Protein AF-0000000079570059 (afdb_homodimer)

pLDDT: mean 93.63, std 7.77, range [43.03, 98.94]

Secondary structure (DSSP, 8-state):
--PPPPPPSEEEEE-STTEEEEPGGGB-SS-TTBB-SHHHHHHHHHHHHHT-S-TT-EEEEEEEEE-S--BSSEEEEEEEEEE--SSEEEEEEEEEETTEEEEEEEEEEEPPPSS--SS-----PPPPPPPP-----STT--TT-HHHHTEEEEEEE--SSS-S-EEEEEEE-SEEETTSPPPHHHHHHHHHTTHHHHT--S-BTTEEEE-SEEEEEESS---SS-EEEEEEEEE-TTS-EEEEEEEEETTEEEEEEEEEEEEEE-/--PPPPPPSEEEEE-STTEEEEPGGGB-SS-TTBB-SHHHHHHHHHHHHHT-S-TT-EEEEEEEEE-S--BSSEEEEEEEEEE--SSEEEEEEEEEETTEEEEEEEEEEEPPPSS--SS------PPPPPPP-----STT--TT-HHHHTEEEEEEE--SSS-S-EEEEEEE-SEEETTSPPPHHHHHHHHHTTHHHHT--S-BTTEEEE-SEEEEEESS---SS-EEEEEEEEE-TTS-EEEEEEEEETTEEEEEEEEEEEEEE-

Nearest PDB structures (foldseek):
  3cjy-assembly1_A-2  TM=7.478E-01  e=2.093E-13  Novosphingobium aromaticivorans DSM 12444
  3bbj-assembly1_B  TM=6.859E-01  e=1.979E-13  Thermobifida fusca YX
  3bbj-assembly1_A  TM=7.324E-01  e=1.961E-12  Thermobifida fusca YX
  1c8u-assembly1_B  TM=6.641E-01  e=2.213E-13  Escherichia coli
  3u0a-assembly1_B  TM=6.798E-01  e=2.719E-11  Mycobacterium marinum M

Organism: NCBI:txid1891644

Solvent-accessible surface area (backbone atoms only — not comparable to full-atom values): 26934 Å² total; per-residue (Å²): 122,85,78,67,74,80,81,59,68,22,33,23,38,75,68,54,92,49,25,30,36,48,35,66,35,27,19,20,90,86,39,82,63,18,35,33,68,14,52,59,49,23,51,48,52,50,53,43,57,68,69,43,87,64,79,74,45,37,76,20,33,40,38,36,38,50,72,50,82,36,66,62,39,63,34,37,49,47,70,45,76,76,39,82,50,91,55,45,27,32,31,34,35,37,38,22,47,92,86,37,78,25,33,39,36,40,32,37,28,31,32,52,23,94,72,40,62,92,55,33,60,65,87,44,87,64,77,72,83,53,69,94,55,81,86,73,64,46,83,87,51,65,88,64,30,23,33,65,71,36,34,48,57,24,59,65,37,62,39,57,68,44,67,29,57,20,29,32,35,38,24,67,74,45,25,58,41,56,97,41,82,70,46,31,60,41,53,46,39,34,53,54,63,46,35,51,64,38,4,29,45,60,60,78,80,53,44,39,75,46,54,51,37,43,35,41,37,25,25,45,84,43,52,78,73,46,33,31,40,45,16,37,41,35,26,38,83,66,12,22,17,29,24,41,25,42,31,25,27,94,90,21,64,20,31,38,37,44,26,29,29,43,34,40,72,101,122,84,79,67,74,80,82,60,68,23,34,23,38,77,68,56,93,49,25,30,36,48,36,67,34,28,20,21,88,86,40,82,62,18,35,35,69,14,53,59,49,23,50,48,52,50,54,41,56,69,68,44,88,63,78,74,44,36,75,20,34,38,40,36,38,51,73,50,83,37,66,61,39,63,32,37,50,49,71,44,74,77,38,82,51,91,55,44,26,34,32,34,33,37,38,22,47,94,85,37,79,26,34,38,36,42,32,37,27,31,31,52,23,92,72,41,62,91,55,34,61,65,88,44,88,64,78,73,83,54,67,93,54,82,86,71,65,46,84,89,52,64,89,65,30,22,32,63,70,36,34,47,58,24,60,68,38,62,38,58,70,44,67,30,56,18,28,33,36,37,26,66,74,44,23,58,40,55,97,42,81,71,45,30,60,41,53,46,40,33,53,54,62,44,36,52,64,39,4,29,46,61,60,76,80,54,46,39,76,46,54,53,36,44,36,40,36,25,25,44,84,43,54,78,72,48,33,30,38,45,15,37,39,36,27,36,83,66,12,22,17,29,25,41,26,42,31,25,29,95,91,21,63,20,28,37,36,44,26,29,29,42,35,40,72,101

InterPro domains:
  IPR029069 HotDog domain superfamily [SSF54637] (34-111)
  IPR042171 Acyl-CoA thioesterase, double hotdog domain [G3DSA:2.40.160.210] (2-254)
  IPR049449 Acyl-CoA thioesterase-like, N-terminal HotDog domain [PF13622] (27-109)
  IPR049450 Acyl-CoA thioesterase-like, C-terminal domain [PF20789] (137-263)

Foldseek 3Di:
DPDADDADQAQWEDDDDQKTQGDQLQADQVDSQFGQPQLVQLVQVVVQQVPAPANQWAWFKKKKFFQDTHGNGMKGKDKDFPAHDDAKTKMKMFIDDPRHTGMIMITMTGHDDPDDDPDDDDFDDDDDFDDADDQDAEVVTDPNRNNSVQKGKDWPAAFLHDAAWTKIKIFGPHHSYPPDDDFQSSRCSSCQSCQCRRHHHDDDQFKDWDFRMKMKGWPARADDGIKMWGKGKDADPVGKIKMKIFIHDPVGTTTMMMTTTRMDTD/DPDADDADQAQWEDDDDQKTQGDQLQADQVDRQFGQPQLVQLVQVVVQQVPAPANQWAWFKKKKFFQDTHGNGMKGKDKDFPAHDDAKTKMKMFIDDPRHTGMIMITMTGHDDPDDDPDDDDFDDDDDFDDQDPQDAEVVTDPNRNNSVQKGKDWPAAFLHDAAWTKIKIFGPHHSYPPDDDFLSSGCSSCQSCQCRRHHHDDDQFKDWDFRMKMKGWPARADDGIKMWGKGKDADPVGWIKMKIFIHDPVGTTTMMMTTTRMDTD

Structure (mmCIF, N/CA/C/O backbone):
data_AF-0000000079570059-model_v1
#
loop_
_entity.id
_entity.type
_entity.pdbx_description
1 polymer 'Thioesterase family protein'
#
loop_
_atom_site.group_PDB
_atom_site.id
_atom_site.type_symbol
_atom_site.label_atom_id
_atom_site.label_alt_id
_atom_site.label_comp_id
_atom_site.label_asym_id
_atom_site.label_entity_id
_atom_site.label_seq_id
_atom_site.pdbx_PDB_ins_code
_atom_site.Cartn_x
_atom_site.Cartn_y
_atom_site.Cartn_z
_atom_site.occupancy
_atom_site.B_iso_or_equiv
_atom_site.auth_seq_id
_atom_site.auth_comp_id
_atom_site.auth_asym_id
_atom_site.auth_atom_id
_atom_site.pdbx_PDB_model_num
ATOM 1 N N . MET A 1 1 ? 6.742 36.688 22.422 1 43.03 1 MET A N 1
ATOM 2 C CA . MET A 1 1 ? 6.152 35.406 22.047 1 43.03 1 MET A CA 1
ATOM 3 C C . MET A 1 1 ? 5.523 35.5 20.656 1 43.03 1 MET A C 1
ATOM 5 O O . MET A 1 1 ? 4.684 36.344 20.406 1 43.03 1 MET A O 1
ATOM 9 N N . ALA A 1 2 ? 6.336 35.219 19.672 1 56.38 2 ALA A N 1
ATOM 10 C CA . ALA A 1 2 ? 5.832 35.531 18.328 1 56.38 2 ALA A CA 1
ATOM 11 C C . ALA A 1 2 ? 4.387 35.062 18.172 1 56.38 2 ALA A C 1
ATOM 13 O O . ALA A 1 2 ? 4.012 34 18.656 1 56.38 2 ALA A O 1
ATOM 14 N N . SER A 1 3 ? 3.529 35.906 17.953 1 78 3 SER A N 1
ATOM 15 C CA . SER A 1 3 ? 2.102 35.656 17.797 1 78 3 SER A CA 1
ATOM 16 C C . SER A 1 3 ? 1.843 34.562 16.781 1 78 3 SER A C 1
ATOM 18 O O . SER A 1 3 ? 2.473 34.531 15.719 1 78 3 SER A O 1
ATOM 20 N N . LEU A 1 4 ? 1.182 33.375 17.188 1 83.81 4 LEU A N 1
ATOM 21 C CA . LEU A 1 4 ? 0.814 32.25 16.328 1 83.81 4 LEU A CA 1
ATOM 22 C C . LEU A 1 4 ? -0.168 32.719 15.25 1 83.81 4 LEU A C 1
ATOM 24 O O . LEU A 1 4 ? -1.061 33.531 15.516 1 83.81 4 LEU A O 1
ATOM 28 N N . THR A 1 5 ? 0.084 32.406 13.984 1 85.31 5 THR A N 1
ATOM 29 C CA . THR A 1 5 ? -0.871 32.625 12.906 1 85.31 5 THR A CA 1
ATOM 30 C C . THR A 1 5 ? -2.217 31.969 13.234 1 85.31 5 THR A C 1
ATOM 32 O O . THR A 1 5 ? -2.273 30.812 13.648 1 85.31 5 THR A O 1
ATOM 35 N N . PRO A 1 6 ? -3.25 32.75 13.148 1 89.75 6 PRO A N 1
ATOM 36 C CA . PRO A 1 6 ? -4.559 32.125 13.391 1 89.75 6 PRO A CA 1
ATOM 37 C C . PRO A 1 6 ? -4.836 30.938 12.461 1 89.75 6 PRO A C 1
ATOM 39 O O . PRO A 1 6 ? -4.465 30.969 11.289 1 89.75 6 PRO A O 1
ATOM 42 N N . LEU A 1 7 ? -5.387 29.906 13.016 1 90.38 7 LEU A N 1
ATOM 43 C CA . LEU A 1 7 ? -5.723 28.719 12.234 1 90.38 7 LEU A CA 1
ATOM 44 C C . LEU A 1 7 ? -6.867 29.016 11.266 1 90.38 7 LEU A C 1
ATOM 46 O O . LEU A 1 7 ? -7.895 29.578 11.672 1 90.38 7 LEU A O 1
ATOM 50 N N . GLU A 1 8 ? -6.715 28.688 10.039 1 92.69 8 GLU A N 1
ATOM 51 C CA . GLU A 1 8 ? -7.766 28.844 9.031 1 92.69 8 GLU A CA 1
ATOM 52 C C . GLU A 1 8 ? -8.891 27.828 9.25 1 92.69 8 GLU A C 1
ATOM 54 O O . GLU A 1 8 ? -8.75 26.906 10.047 1 92.69 8 GLU A O 1
ATOM 59 N N . ASP A 1 9 ? -9.945 28.062 8.484 1 95.38 9 ASP A N 1
ATOM 60 C CA . ASP A 1 9 ? -11.117 27.203 8.664 1 95.38 9 ASP A CA 1
ATOM 61 C C . ASP A 1 9 ? -11 25.938 7.828 1 95.38 9 ASP A C 1
ATOM 63 O O . ASP A 1 9 ? -11.766 24.984 8.023 1 95.38 9 ASP A O 1
ATOM 67 N N . ALA A 1 10 ? -10.047 25.969 6.859 1 98.75 10 ALA A N 1
ATOM 68 C CA . ALA A 1 10 ? -9.883 24.812 5.984 1 98.75 10 ALA A CA 1
ATOM 69 C C . ALA A 1 10 ? -8.453 24.703 5.477 1 98.75 10 ALA A C 1
ATOM 71 O O . ALA A 1 10 ? -7.73 25.703 5.422 1 98.75 10 ALA A O 1
ATOM 72 N N . PHE A 1 11 ? -8.094 23.516 5.113 1 98.88 11 PHE A N 1
ATOM 73 C CA . PHE A 1 11 ? -6.793 23.297 4.484 1 98.88 11 PHE A CA 1
ATOM 74 C C . PHE A 1 11 ? -6.754 23.922 3.094 1 98.88 11 PHE A C 1
ATOM 76 O O . PHE A 1 11 ? -5.707 24.406 2.658 1 98.88 11 PHE A O 1
ATOM 83 N N . TYR A 1 12 ? -7.922 23.922 2.385 1 98.94 12 TYR A N 1
ATOM 84 C CA . TYR A 1 12 ? -7.977 24.422 1.012 1 98.94 12 TYR A CA 1
ATOM 85 C C . TYR A 1 12 ? -9.18 25.328 0.806 1 98.94 12 TYR A C 1
ATOM 87 O O . TYR A 1 12 ? -10.266 25.047 1.314 1 98.94 12 TYR A O 1
ATOM 95 N N . LEU A 1 13 ? -8.969 26.359 0.035 1 98.81 13 LEU A N 1
ATOM 96 C CA . LEU A 1 13 ? -10.031 27.25 -0.423 1 98.81 13 LEU A CA 1
ATOM 97 C C . LEU A 1 13 ? -10.328 27.031 -1.903 1 98.81 13 LEU A C 1
ATOM 99 O O . LEU A 1 13 ? -9.438 27.188 -2.746 1 98.81 13 LEU A O 1
ATOM 103 N N . PRO A 1 14 ? -11.594 26.656 -2.191 1 98.12 14 PRO A N 1
ATOM 104 C CA . PRO A 1 14 ? -11.922 26.5 -3.611 1 98.12 14 PRO A CA 1
ATOM 105 C C . PRO A 1 14 ? -11.742 27.781 -4.402 1 98.12 14 PRO A C 1
ATOM 107 O O . PRO A 1 14 ? -12.141 28.859 -3.939 1 98.12 14 PRO A O 1
ATOM 110 N N . ALA A 1 15 ? -11.102 27.688 -5.602 1 98.12 15 ALA A N 1
ATOM 111 C CA . ALA A 1 15 ? -10.828 28.844 -6.441 1 98.12 15 ALA A CA 1
ATOM 112 C C . ALA A 1 15 ? -11.266 28.594 -7.883 1 98.12 15 ALA A C 1
ATOM 114 O O . ALA A 1 15 ? -10.703 29.172 -8.82 1 98.12 15 ALA A O 1
ATOM 115 N N . GLY A 1 16 ? -12.148 27.688 -8.102 1 94.88 16 GLY A N 1
ATOM 116 C CA . GLY A 1 16 ? -12.609 27.25 -9.414 1 94.88 16 GLY A CA 1
ATOM 117 C C . GLY A 1 16 ? -12.672 25.734 -9.539 1 94.88 16 GLY A C 1
ATOM 118 O O . GLY A 1 16 ? -12.359 25.016 -8.594 1 94.88 16 GLY A O 1
ATOM 119 N N . ASP A 1 17 ? -13.078 25.344 -10.703 1 93.94 17 ASP A N 1
ATOM 120 C CA . ASP A 1 17 ? -13.211 23.906 -10.922 1 93.94 17 ASP A CA 1
ATOM 121 C C . ASP A 1 17 ? -11.852 23.219 -10.891 1 93.94 17 ASP A C 1
ATOM 123 O O . ASP A 1 17 ? -11.008 23.469 -11.766 1 93.94 17 ASP A O 1
ATOM 127 N N . GLY A 1 18 ? -11.664 22.469 -9.883 1 97.5 18 GLY A N 1
ATOM 128 C CA . GLY A 1 18 ? -10.43 21.719 -9.75 1 97.5 18 GLY A CA 1
ATOM 129 C C . GLY A 1 18 ? -9.258 22.562 -9.297 1 97.5 18 GLY A C 1
ATOM 130 O O . GLY A 1 18 ? -8.102 22.125 -9.375 1 97.5 18 GLY A O 1
ATOM 131 N N . VAL A 1 19 ? -9.539 23.844 -8.93 1 98.75 19 VAL A N 1
ATOM 132 C CA . VAL A 1 19 ? -8.492 24.75 -8.477 1 98.75 19 VAL A CA 1
ATOM 133 C C . VAL A 1 19 ? -8.703 25.094 -7.008 1 98.75 19 VAL A C 1
ATOM 135 O O . VAL A 1 19 ? -9.82 25.391 -6.59 1 98.75 19 VAL A O 1
ATOM 138 N N . PHE A 1 20 ? -7.602 25.062 -6.207 1 98.88 20 PHE A N 1
ATOM 139 C CA . PHE A 1 20 ? -7.676 25.266 -4.766 1 98.88 20 PHE A CA 1
ATOM 140 C C . PHE A 1 20 ? -6.496 26.094 -4.281 1 98.88 20 PHE A C 1
ATOM 142 O O . PHE A 1 20 ? -5.363 25.906 -4.734 1 98.88 20 PHE A O 1
ATOM 149 N N . ASP A 1 21 ? -6.715 27.016 -3.389 1 98.81 21 ASP A N 1
ATOM 150 C CA . ASP A 1 21 ? -5.637 27.703 -2.674 1 98.81 21 ASP A CA 1
ATOM 151 C C . ASP A 1 21 ? -5.305 26.984 -1.369 1 98.81 21 ASP A C 1
ATOM 153 O O . ASP A 1 21 ? -6.164 26.844 -0.496 1 98.81 21 ASP A O 1
ATOM 157 N N . ALA A 1 22 ? -4.098 26.5 -1.303 1 98.69 22 ALA A N 1
ATOM 158 C CA . ALA A 1 22 ? -3.66 25.906 -0.04 1 98.69 22 ALA A CA 1
ATOM 159 C C . ALA A 1 22 ? -3.514 26.969 1.042 1 98.69 22 ALA A C 1
ATOM 161 O O . ALA A 1 22 ? -3.012 28.062 0.78 1 98.69 22 ALA A O 1
ATOM 162 N N . THR A 1 23 ? -3.951 26.688 2.246 1 98.5 23 THR A N 1
ATOM 163 C CA . THR A 1 23 ? -3.801 27.641 3.348 1 98.5 23 THR A CA 1
ATOM 164 C C . THR A 1 23 ? -2.574 27.297 4.188 1 98.5 23 THR A C 1
ATOM 166 O O . THR A 1 23 ? -1.974 26.234 4.02 1 98.5 23 THR A O 1
ATOM 169 N N . HIS A 1 24 ? -2.236 28.141 5.113 1 97.5 24 HIS A N 1
ATOM 170 C CA . HIS A 1 24 ? -1.118 27.938 6.027 1 97.5 24 HIS A CA 1
ATOM 171 C C . HIS A 1 24 ? -1.281 26.641 6.809 1 97.5 24 HIS A C 1
ATOM 173 O O . HIS A 1 24 ? -0.291 26.016 7.191 1 97.5 24 HIS A O 1
ATOM 179 N N . ALA A 1 25 ? -2.5 26.188 6.969 1 98.12 25 ALA A N 1
ATOM 180 C CA . ALA A 1 25 ? -2.797 24.984 7.742 1 98.12 25 ALA A CA 1
ATOM 181 C C . ALA A 1 25 ? -2.176 23.75 7.098 1 98.12 25 ALA A C 1
ATOM 183 O O . ALA A 1 25 ? -2.039 22.703 7.742 1 98.12 25 ALA A O 1
ATOM 184 N N . THR A 1 26 ? -1.761 23.828 5.812 1 98.5 26 THR A N 1
ATOM 185 C CA . THR A 1 26 ? -1.201 22.672 5.121 1 98.5 26 THR A CA 1
ATOM 186 C C . THR A 1 26 ? 0.311 22.609 5.316 1 98.5 26 THR A C 1
ATOM 188 O O . THR A 1 26 ? 0.958 21.656 4.871 1 98.5 26 THR A O 1
ATOM 191 N N . GLN A 1 27 ? 0.903 23.484 5.973 1 97.25 27 GLN A N 1
ATOM 192 C CA . GLN A 1 27 ? 2.344 23.719 6 1 97.25 27 GLN A CA 1
ATOM 193 C C . GLN A 1 27 ? 3.084 22.516 6.59 1 97.25 27 GLN A C 1
ATOM 195 O O . GLN A 1 27 ? 2.67 21.969 7.613 1 97.25 27 GLN A O 1
ATOM 200 N N . SER A 1 28 ? 4.172 22.125 5.945 1 93.62 28 SER A N 1
ATOM 201 C CA . SER A 1 28 ? 5.082 21.078 6.383 1 93.62 28 SER A CA 1
ATOM 202 C C . SER A 1 28 ? 5.984 21.562 7.516 1 93.62 28 SER A C 1
ATOM 204 O O . SER A 1 28 ? 6.34 22.734 7.57 1 93.62 28 SER A O 1
ATOM 206 N N . PRO A 1 29 ? 6.375 20.641 8.352 1 86.31 29 PRO A N 1
ATOM 207 C CA . PRO A 1 29 ? 7.312 21.031 9.414 1 86.31 29 PRO A CA 1
ATOM 208 C C . PRO A 1 29 ? 8.734 21.25 8.898 1 86.31 29 PRO A C 1
ATOM 210 O O . PRO A 1 29 ? 9.555 21.875 9.578 1 86.31 29 PRO A O 1
ATOM 213 N N . TRP A 1 30 ? 9.039 20.766 7.754 1 82.88 30 TRP A N 1
ATOM 214 C CA . TRP A 1 30 ? 10.43 20.719 7.312 1 82.88 30 TRP A CA 1
ATOM 215 C C . TRP A 1 30 ? 10.75 21.891 6.387 1 82.88 30 TRP A C 1
ATOM 217 O O . TRP A 1 30 ? 11.914 22.25 6.219 1 82.88 30 TRP A O 1
ATOM 227 N N . ASP A 1 31 ? 9.797 22.359 5.715 1 88.81 31 ASP A N 1
ATOM 228 C CA . ASP A 1 31 ? 9.898 23.469 4.781 1 88.81 31 ASP A CA 1
ATOM 229 C C . ASP A 1 31 ? 8.664 24.359 4.84 1 88.81 31 ASP A C 1
ATOM 231 O O . ASP A 1 31 ? 7.582 23.953 4.398 1 88.81 31 ASP A O 1
ATOM 235 N N . PRO A 1 32 ? 8.852 25.562 5.332 1 91.5 32 PRO A N 1
ATOM 236 C CA . PRO A 1 32 ? 7.695 26.453 5.492 1 91.5 32 PRO A CA 1
ATOM 237 C C . PRO A 1 32 ? 7.023 26.781 4.16 1 91.5 32 PRO A C 1
ATOM 239 O O . PRO A 1 32 ? 5.883 27.25 4.145 1 91.5 32 PRO A O 1
ATOM 242 N N . ALA A 1 33 ? 7.68 26.594 3.109 1 96.38 33 ALA A N 1
ATOM 243 C CA . ALA A 1 33 ? 7.125 26.922 1.797 1 96.38 33 ALA A CA 1
ATOM 244 C C . ALA A 1 33 ? 6.426 25.703 1.189 1 96.38 33 ALA A C 1
ATOM 246 O O . ALA A 1 33 ? 5.871 25.781 0.091 1 96.38 33 ALA A O 1
ATOM 247 N N . ALA A 1 34 ? 6.387 24.609 1.943 1 97.69 34 ALA A N 1
ATOM 248 C CA . ALA A 1 34 ? 5.836 23.375 1.401 1 97.69 34 ALA A CA 1
ATOM 249 C C . ALA A 1 34 ? 4.66 22.875 2.238 1 97.69 34 ALA A C 1
ATOM 251 O O . ALA A 1 34 ? 4.516 23.266 3.402 1 97.69 34 ALA A O 1
ATOM 252 N N . GLN A 1 35 ? 3.83 22.109 1.592 1 98.5 35 GLN A N 1
ATOM 253 C CA . GLN A 1 35 ? 2.719 21.469 2.277 1 98.5 35 GLN A CA 1
ATOM 254 C C . GLN A 1 35 ? 3.152 20.141 2.889 1 98.5 35 GLN A C 1
ATOM 256 O O . GLN A 1 35 ? 4.023 19.453 2.348 1 98.5 35 GLN A O 1
ATOM 261 N N . HIS A 1 36 ? 2.576 19.781 4.07 1 97.88 36 HIS A N 1
ATOM 262 C CA . HIS A 1 36 ? 2.586 18.406 4.562 1 97.88 36 HIS A CA 1
ATOM 263 C C . HIS A 1 36 ? 1.836 17.484 3.611 1 97.88 36 HIS A C 1
ATOM 265 O O . HIS A 1 36 ? 0.835 17.875 3.01 1 97.88 36 HIS A O 1
ATOM 271 N N . GLY A 1 37 ? 2.209 16.25 3.465 1 98.38 37 GLY A N 1
ATOM 272 C CA . GLY A 1 37 ? 1.657 15.328 2.488 1 98.38 37 GLY A CA 1
ATOM 273 C C . GLY A 1 37 ? 0.228 14.922 2.791 1 98.38 37 GLY A C 1
ATOM 274 O O . GLY A 1 37 ? -0.493 14.453 1.904 1 98.38 37 GLY A O 1
ATOM 275 N N . GLY A 1 38 ? -0.248 15.062 4.02 1 98.75 38 GLY A N 1
ATOM 276 C CA . GLY A 1 38 ? -1.574 14.648 4.445 1 98.75 38 GLY A CA 1
ATOM 277 C C . GLY A 1 38 ? -2.691 15.367 3.711 1 98.75 38 GLY A C 1
ATOM 278 O O . GLY A 1 38 ? -3.482 14.734 3.006 1 98.75 38 GLY A O 1
ATOM 279 N N . PRO A 1 39 ? -2.699 16.688 3.795 1 98.88 39 PRO A N 1
ATOM 280 C CA . PRO A 1 39 ? -3.801 17.438 3.186 1 98.88 39 PRO A CA 1
ATOM 281 C C . PRO A 1 39 ? -3.891 17.234 1.676 1 98.88 39 PRO A C 1
ATOM 283 O O . PRO A 1 39 ? -4.969 16.938 1.153 1 98.88 39 PRO A O 1
ATOM 286 N N . PRO A 1 40 ? -2.787 17.328 0.937 1 98.94 40 PRO A N 1
ATOM 287 C CA . PRO A 1 40 ? -2.941 17.078 -0.5 1 98.94 40 PRO A CA 1
ATOM 288 C C . PRO A 1 40 ? -3.402 15.664 -0.814 1 98.94 40 PRO A C 1
ATOM 290 O O . PRO A 1 40 ? -4.121 15.445 -1.794 1 98.94 40 PRO A O 1
ATOM 293 N N . SER A 1 41 ? -2.967 14.648 -0.068 1 98.94 41 SER A N 1
ATOM 294 C CA . SER A 1 41 ? -3.461 13.289 -0.255 1 98.94 41 SER A CA 1
ATOM 295 C C . SER A 1 41 ? -4.977 13.227 -0.095 1 98.94 41 SER A C 1
ATOM 297 O O . SER A 1 41 ? -5.668 12.625 -0.921 1 98.94 41 SER A O 1
ATOM 299 N N . ALA A 1 42 ? -5.43 13.852 0.945 1 98.94 42 ALA A N 1
ATOM 300 C CA . ALA A 1 42 ? -6.867 13.852 1.217 1 98.94 42 ALA A CA 1
ATOM 301 C C . ALA A 1 42 ? -7.625 14.633 0.147 1 98.94 42 ALA A C 1
ATOM 303 O O . ALA A 1 42 ? -8.727 14.25 -0.246 1 98.94 42 ALA A O 1
ATOM 304 N N . LEU A 1 43 ? -7.039 15.758 -0.284 1 98.94 43 LEU A N 1
ATOM 305 C CA . LEU A 1 43 ? -7.656 16.547 -1.345 1 98.94 43 LEU A CA 1
ATOM 306 C C . LEU A 1 43 ? -7.844 15.703 -2.605 1 98.94 43 LEU A C 1
ATOM 308 O O . LEU A 1 43 ? -8.93 15.695 -3.193 1 98.94 43 LEU A O 1
ATOM 312 N N . LEU A 1 44 ? -6.805 15 -2.982 1 98.94 44 LEU A N 1
ATOM 313 C CA . LEU A 1 44 ? -6.875 14.18 -4.184 1 98.94 44 LEU A CA 1
ATOM 314 C C . LEU A 1 44 ? -7.883 13.047 -4.012 1 98.94 44 LEU A C 1
ATOM 316 O O . LEU A 1 44 ? -8.648 12.75 -4.93 1 98.94 44 LEU A O 1
ATOM 320 N N . ALA A 1 45 ? -7.895 12.414 -2.871 1 98.81 45 ALA A N 1
ATOM 321 C CA . ALA A 1 45 ? -8.867 11.359 -2.613 1 98.81 45 ALA A CA 1
ATOM 322 C C . ALA A 1 45 ? -10.297 11.875 -2.75 1 98.81 45 ALA A C 1
ATOM 324 O O . ALA A 1 45 ? -11.141 11.227 -3.357 1 98.81 45 ALA A O 1
ATOM 325 N N . ARG A 1 46 ? -10.523 13.039 -2.166 1 98.25 46 ARG A N 1
ATOM 326 C CA . ARG A 1 46 ? -11.844 13.656 -2.234 1 98.25 46 ARG A CA 1
ATOM 327 C C . ARG A 1 46 ? -12.234 13.961 -3.678 1 98.25 46 ARG A C 1
ATOM 329 O O . ARG A 1 46 ? -13.344 13.633 -4.109 1 98.25 46 ARG A O 1
ATOM 336 N N . CYS A 1 47 ? -11.352 14.57 -4.41 1 98.56 47 CYS A N 1
ATOM 337 C CA . CYS A 1 47 ? -11.625 14.922 -5.797 1 98.56 47 CYS A CA 1
ATOM 338 C C . CYS A 1 47 ? -11.891 13.68 -6.633 1 98.56 47 CYS A C 1
ATOM 340 O O . CYS A 1 47 ? -12.773 13.672 -7.488 1 98.56 47 CYS A O 1
ATOM 342 N N . MET A 1 48 ? -11.141 12.633 -6.406 1 98.56 48 MET A N 1
ATOM 343 C CA . MET A 1 48 ? -11.344 11.391 -7.148 1 98.56 48 MET A CA 1
ATOM 344 C C . MET A 1 48 ? -12.703 10.773 -6.816 1 98.56 48 MET A C 1
ATOM 346 O O . MET A 1 48 ? -13.406 10.312 -7.711 1 98.56 48 MET A O 1
ATOM 350 N N . GLY A 1 49 ? -13.055 10.75 -5.551 1 97.38 49 GLY A N 1
ATOM 351 C CA . GLY A 1 49 ? -14.367 10.258 -5.18 1 97.38 49 GLY A CA 1
ATOM 352 C C . GLY A 1 49 ? -15.5 11.039 -5.816 1 97.38 49 GLY A C 1
ATOM 353 O O . GLY A 1 49 ? -16.484 10.461 -6.277 1 97.38 49 GLY A O 1
ATOM 354 N N . ASP A 1 50 ? -15.359 12.344 -5.824 1 96.56 50 ASP A N 1
ATOM 355 C CA . ASP A 1 50 ? -16.375 13.234 -6.379 1 96.56 50 ASP A CA 1
ATOM 356 C C . ASP A 1 50 ? -16.594 12.969 -7.871 1 96.56 50 ASP A C 1
ATOM 358 O O . ASP A 1 50 ? -17.656 13.25 -8.414 1 96.56 50 ASP A O 1
ATOM 362 N N . ALA A 1 51 ? -15.594 12.5 -8.516 1 96.88 51 ALA A N 1
ATOM 363 C CA . ALA A 1 51 ? -15.633 12.336 -9.969 1 96.88 51 ALA A CA 1
ATOM 364 C C . ALA A 1 51 ? -16.359 11.055 -10.352 1 96.88 51 ALA A C 1
ATOM 366 O O . ALA A 1 51 ? -16.672 10.844 -11.523 1 96.88 51 ALA A O 1
ATOM 367 N N . LEU A 1 52 ? -16.609 10.18 -9.398 1 95.75 52 LEU A N 1
ATOM 368 C CA . LEU A 1 52 ? -17.219 8.898 -9.703 1 95.75 52 LEU A CA 1
ATOM 369 C C . LEU A 1 52 ? -18.703 9.07 -10.016 1 95.75 52 LEU A C 1
ATOM 371 O O . LEU A 1 52 ? -19.406 9.82 -9.336 1 95.75 52 LEU A O 1
ATOM 375 N N . PRO A 1 53 ? -19.203 8.375 -10.969 1 86.75 53 PRO A N 1
ATOM 376 C CA . PRO A 1 53 ? -20.641 8.383 -11.219 1 86.75 53 PRO A CA 1
ATOM 377 C C . PRO A 1 53 ? -21.438 7.715 -10.102 1 86.75 53 PRO A C 1
ATOM 379 O O . PRO A 1 53 ? -22.516 8.188 -9.75 1 86.75 53 PRO A O 1
ATOM 382 N N . GLU A 1 54 ? -20.984 6.578 -9.664 1 82.81 54 GLU A N 1
ATOM 383 C CA . GLU A 1 54 ? -21.609 5.848 -8.578 1 82.81 54 GLU A CA 1
ATOM 384 C C . GLU A 1 54 ? -21.125 6.344 -7.219 1 82.81 54 GLU A C 1
ATOM 386 O O . GLU A 1 54 ? -20.016 6.027 -6.801 1 82.81 54 GLU A O 1
ATOM 391 N N . GLN A 1 55 ? -21.969 6.883 -6.445 1 79.62 55 GLN A N 1
ATOM 392 C CA . GLN A 1 55 ? -21.547 7.508 -5.195 1 79.62 55 GLN A CA 1
ATOM 393 C C . GLN A 1 55 ? -21.609 6.516 -4.039 1 79.62 55 GLN A C 1
ATOM 395 O O . GLN A 1 55 ? -21.188 6.832 -2.922 1 79.62 55 GLN A O 1
ATOM 400 N N . SER A 1 56 ? -21.969 5.301 -4.387 1 86.5 56 SER A N 1
ATOM 401 C CA . SER A 1 56 ? -22.078 4.289 -3.34 1 86.5 56 SER A CA 1
ATOM 402 C C . SER A 1 56 ? -20.75 3.574 -3.127 1 86.5 56 SER A C 1
ATOM 404 O O . SER A 1 56 ? -20.578 2.836 -2.154 1 86.5 56 SER A O 1
ATOM 406 N N . LEU A 1 57 ? -19.797 3.859 -4.008 1 93.94 57 LEU A N 1
ATOM 407 C CA . LEU A 1 57 ? -18.484 3.219 -3.885 1 93.94 57 LEU A CA 1
ATOM 408 C C . LEU A 1 57 ? -17.656 3.877 -2.787 1 93.94 57 LEU A C 1
ATOM 410 O O . LEU A 1 57 ? -17.719 5.094 -2.602 1 93.94 57 LEU A O 1
ATOM 414 N N . ARG A 1 58 ? -16.969 3.078 -2.09 1 94.38 58 ARG A N 1
ATOM 415 C CA . ARG A 1 58 ? -16.094 3.572 -1.027 1 94.38 58 ARG A CA 1
ATOM 416 C C . ARG A 1 58 ? -14.625 3.395 -1.396 1 94.38 58 ARG A C 1
ATOM 418 O O . ARG A 1 58 ? -14.281 2.514 -2.188 1 94.38 58 ARG A O 1
ATOM 425 N N . LEU A 1 59 ? -13.828 4.188 -0.75 1 97.38 59 LEU A N 1
ATOM 426 C CA . LEU A 1 59 ? -12.391 4.078 -0.979 1 97.38 59 LEU A CA 1
ATOM 427 C C . LEU A 1 59 ? -11.859 2.734 -0.491 1 97.38 59 LEU A C 1
ATOM 429 O O . LEU A 1 59 ? -12.055 2.373 0.672 1 97.38 59 LEU A O 1
ATOM 433 N N . GLY A 1 60 ? -11.219 1.964 -1.37 1 98.06 60 GLY A N 1
ATOM 434 C CA . GLY A 1 60 ? -10.586 0.708 -1.012 1 98.06 60 GLY A CA 1
ATOM 435 C C . GLY A 1 60 ? -9.078 0.831 -0.837 1 98.06 60 GLY A C 1
ATOM 436 O O . GLY A 1 60 ? -8.516 0.296 0.12 1 98.06 60 GLY A O 1
ATOM 437 N N . ARG A 1 61 ? -8.477 1.547 -1.769 1 98.81 61 ARG A N 1
ATOM 438 C CA . ARG A 1 61 ? -7.039 1.791 -1.717 1 98.81 61 ARG A CA 1
ATOM 439 C C . ARG A 1 61 ? -6.695 3.15 -2.314 1 98.81 61 ARG A C 1
ATOM 441 O O . ARG A 1 61 ? -7.215 3.521 -3.369 1 98.81 61 ARG A O 1
ATOM 448 N N . LEU A 1 62 ? -5.863 3.863 -1.635 1 98.94 62 LEU A N 1
ATOM 449 C CA . LEU A 1 62 ? -5.285 5.113 -2.115 1 98.94 62 LEU A CA 1
ATOM 450 C C . LEU A 1 62 ? -3.76 5.035 -2.117 1 98.94 62 LEU A C 1
ATOM 452 O O . LEU A 1 62 ? -3.146 4.742 -1.089 1 98.94 62 LEU A O 1
ATOM 456 N N . THR A 1 63 ? -3.17 5.191 -3.26 1 98.94 63 THR A N 1
ATOM 457 C CA . THR A 1 63 ? -1.727 5.371 -3.369 1 98.94 63 THR A CA 1
ATOM 458 C C . THR A 1 63 ? -1.394 6.781 -3.852 1 98.94 63 THR A C 1
ATOM 460 O O . THR A 1 63 ? -1.922 7.234 -4.871 1 98.94 63 THR A O 1
ATOM 463 N N . VAL A 1 64 ? -0.589 7.445 -3.09 1 98.94 64 VAL A N 1
ATOM 464 C CA . VAL A 1 64 ? -0.187 8.812 -3.412 1 98.94 64 VAL A CA 1
ATOM 465 C C . VAL A 1 64 ? 1.328 8.875 -3.594 1 98.94 64 VAL A C 1
ATOM 467 O O . VAL A 1 64 ? 2.082 8.375 -2.752 1 98.94 64 VAL A O 1
ATOM 470 N N . ASP A 1 65 ? 1.744 9.445 -4.676 1 98.81 65 ASP A N 1
ATOM 471 C CA . ASP A 1 65 ? 3.162 9.625 -4.977 1 98.81 65 ASP A CA 1
ATOM 472 C C . ASP A 1 65 ? 3.559 11.102 -4.914 1 98.81 65 ASP A C 1
ATOM 474 O O . ASP A 1 65 ? 2.984 11.93 -5.621 1 98.81 65 ASP A O 1
ATOM 478 N N . PHE A 1 66 ? 4.492 11.367 -4.043 1 98.38 66 PHE A N 1
ATOM 479 C CA . PHE A 1 66 ? 5.039 12.711 -3.912 1 98.38 66 PHE A CA 1
ATOM 480 C C . PHE A 1 66 ? 6.23 12.906 -4.84 1 98.38 66 PHE A C 1
ATOM 482 O O . PHE A 1 66 ? 7.305 12.344 -4.605 1 98.38 66 PHE A O 1
ATOM 489 N N . LEU A 1 67 ? 6.062 13.734 -5.855 1 97.5 67 LEU A N 1
ATOM 490 C CA . LEU A 1 67 ? 7.039 13.844 -6.934 1 97.5 67 LEU A CA 1
ATOM 491 C C . LEU A 1 67 ? 8.102 14.883 -6.594 1 97.5 67 LEU A C 1
ATOM 493 O O . LEU A 1 67 ? 9.094 15.023 -7.324 1 97.5 67 LEU A O 1
ATOM 497 N N . GLY A 1 68 ? 7.98 15.578 -5.578 1 93.88 68 GLY A N 1
ATOM 498 C CA . GLY A 1 68 ? 8.828 16.609 -4.996 1 93.88 68 GLY A CA 1
ATOM 499 C C . GLY A 1 68 ? 8.141 17.391 -3.889 1 93.88 68 GLY A C 1
ATOM 500 O O . GLY A 1 68 ? 7.035 17.047 -3.473 1 93.88 68 GLY A O 1
ATOM 501 N N . PRO A 1 69 ? 8.836 18.391 -3.377 1 95.94 69 PRO A N 1
ATOM 502 C CA . PRO A 1 69 ? 8.141 19.266 -2.43 1 95.94 69 PRO A CA 1
ATOM 503 C C . PRO A 1 69 ? 6.836 19.828 -2.994 1 95.94 69 PRO A C 1
ATOM 505 O O . PRO A 1 69 ? 6.762 20.156 -4.184 1 95.94 69 PRO A O 1
ATOM 508 N N . ILE A 1 70 ? 5.801 19.844 -2.174 1 98.44 70 ILE A N 1
ATOM 509 C CA . ILE A 1 70 ? 4.508 20.375 -2.584 1 98.44 70 ILE A CA 1
ATOM 510 C C . ILE A 1 70 ? 4.395 21.844 -2.172 1 98.44 70 ILE A C 1
ATOM 512 O O . ILE A 1 70 ? 4.176 22.156 -0.997 1 98.44 70 ILE A O 1
ATOM 516 N N . PRO A 1 71 ? 4.457 22.766 -3.098 1 98.56 71 PRO A N 1
ATOM 517 C CA . PRO A 1 71 ? 4.438 24.188 -2.727 1 98.56 71 PRO A CA 1
ATOM 518 C C . PRO A 1 71 ? 3.146 24.594 -2.025 1 98.56 71 PRO A C 1
ATOM 520 O O . PRO A 1 71 ? 2.066 24.125 -2.391 1 98.56 71 PRO A O 1
ATOM 523 N N . LEU A 1 72 ? 3.293 25.391 -0.981 1 98.31 72 LEU A N 1
ATOM 524 C CA . LEU A 1 72 ? 2.148 26.062 -0.378 1 98.31 72 LEU A CA 1
ATOM 525 C C . LEU A 1 72 ? 1.641 27.188 -1.276 1 98.31 72 LEU A C 1
ATOM 527 O O . LEU A 1 72 ? 2.055 28.344 -1.131 1 98.31 72 LEU A O 1
ATOM 531 N N . ALA A 1 73 ? 0.778 26.859 -2.184 1 98.5 73 ALA A N 1
ATOM 532 C CA . ALA A 1 73 ? 0.356 27.734 -3.27 1 98.5 73 ALA A CA 1
ATOM 533 C C . ALA A 1 73 ? -0.972 27.281 -3.865 1 98.5 73 ALA A C 1
ATOM 535 O O . ALA A 1 73 ? -1.62 26.375 -3.33 1 98.5 73 ALA A O 1
ATOM 536 N N . ARG A 1 74 ? -1.412 28.047 -4.926 1 98.62 74 ARG A N 1
ATOM 537 C CA . ARG A 1 74 ? -2.564 27.594 -5.703 1 98.62 74 ARG A CA 1
ATOM 538 C C . ARG A 1 74 ? -2.273 26.281 -6.422 1 98.62 74 ARG A C 1
ATOM 540 O O . ARG A 1 74 ? -1.226 26.141 -7.055 1 98.62 74 ARG A O 1
ATOM 547 N N . CYS A 1 75 ? -3.219 25.328 -6.242 1 98.56 75 CYS A N 1
ATOM 548 C CA . CYS A 1 75 ? -3.094 23.984 -6.793 1 98.56 75 CYS A CA 1
ATOM 549 C C . CYS A 1 75 ? -4.188 23.703 -7.82 1 98.56 75 CYS A C 1
ATOM 551 O O . CYS A 1 75 ? -5.324 24.156 -7.656 1 98.56 75 CYS A O 1
ATOM 553 N N . GLU A 1 76 ? -3.805 23 -8.781 1 98.81 76 GLU A N 1
ATOM 554 C CA . GLU A 1 76 ? -4.766 22.484 -9.75 1 98.81 76 GLU A CA 1
ATOM 555 C C . GLU A 1 76 ? -4.836 20.953 -9.703 1 98.81 76 GLU A C 1
ATOM 557 O O . GLU A 1 76 ? -3.805 20.281 -9.75 1 98.81 76 GLU A O 1
ATOM 562 N N . VAL A 1 77 ? -6.059 20.438 -9.602 1 98.88 77 VAL A N 1
ATOM 563 C CA . VAL A 1 77 ? -6.262 19 -9.523 1 98.88 77 VAL A CA 1
ATOM 564 C C . VAL A 1 77 ? -6.941 18.5 -10.797 1 98.88 77 VAL A C 1
ATOM 566 O O . VAL A 1 77 ? -8.008 19 -11.18 1 98.88 77 VAL A O 1
ATOM 569 N N . ASP A 1 78 ? -6.336 17.594 -11.445 1 98.69 78 ASP A N 1
ATOM 570 C CA . ASP A 1 78 ? -6.922 16.891 -12.586 1 98.69 78 ASP A CA 1
ATOM 571 C C . ASP A 1 78 ? -7.27 15.453 -12.227 1 98.69 78 ASP A C 1
ATOM 573 O O . ASP A 1 78 ? -6.461 14.742 -11.633 1 98.69 78 ASP A O 1
ATOM 577 N N . VAL A 1 79 ? -8.484 15.023 -12.578 1 98.69 79 VAL A N 1
ATOM 578 C CA . VAL A 1 79 ? -8.961 13.695 -12.227 1 98.69 79 VAL A CA 1
ATOM 579 C C . VAL A 1 79 ? -9.391 12.945 -13.484 1 98.69 79 VAL A C 1
ATOM 581 O O . VAL A 1 79 ? -10.008 13.523 -14.383 1 98.69 79 VAL A O 1
ATOM 584 N N . THR A 1 80 ? -9.023 11.727 -13.57 1 98.31 80 THR A N 1
ATOM 585 C CA . THR A 1 80 ? -9.469 10.852 -14.648 1 98.31 80 THR A CA 1
ATOM 586 C C . THR A 1 80 ? -9.961 9.516 -14.086 1 98.31 80 THR A C 1
ATOM 588 O O . THR A 1 80 ? -9.219 8.812 -13.398 1 98.31 80 THR A O 1
ATOM 591 N N . VAL A 1 81 ? -11.211 9.195 -14.375 1 97.88 81 VAL A N 1
ATOM 592 C CA . VAL A 1 81 ? -11.695 7.844 -14.086 1 97.88 81 VAL A CA 1
ATOM 593 C C . VAL A 1 81 ? -11.164 6.871 -15.133 1 97.88 81 VAL A C 1
ATOM 595 O O . VAL A 1 81 ? -11.656 6.832 -16.266 1 97.88 81 VAL A O 1
ATOM 598 N N . THR A 1 82 ? -10.188 6.039 -14.75 1 97.38 82 THR A N 1
ATOM 599 C CA . THR A 1 82 ? -9.438 5.258 -15.727 1 97.38 82 THR A CA 1
ATOM 600 C C . THR A 1 82 ? -10.094 3.902 -15.961 1 97.38 82 THR A C 1
ATOM 602 O O . THR A 1 82 ? -9.875 3.271 -17 1 97.38 82 THR A O 1
ATOM 605 N N . ARG A 1 83 ? -10.859 3.387 -15.047 1 96.12 83 ARG A N 1
ATOM 606 C CA . ARG A 1 83 ? -11.641 2.158 -15.172 1 96.12 83 ARG A CA 1
ATOM 607 C C . ARG A 1 83 ? -12.984 2.285 -14.469 1 96.12 83 ARG A C 1
ATOM 609 O O . ARG A 1 83 ? -13.125 1.896 -13.305 1 96.12 83 ARG A O 1
ATOM 616 N N . PRO A 1 84 ? -13.953 2.779 -15.188 1 94.81 84 PRO A N 1
ATOM 617 C CA . PRO A 1 84 ? -15.273 2.898 -14.555 1 94.81 84 PRO A CA 1
ATOM 618 C C . PRO A 1 84 ? -15.914 1.542 -14.273 1 94.81 84 PRO A C 1
ATOM 620 O O . PRO A 1 84 ? -15.711 0.59 -15.031 1 94.81 84 PRO A O 1
ATOM 623 N N . GLY A 1 85 ? -16.594 1.417 -13.195 1 93 85 GLY A N 1
ATOM 624 C CA . GLY A 1 85 ? -17.328 0.211 -12.852 1 93 85 GLY A CA 1
ATOM 625 C C . GLY A 1 85 ? -18.359 0.432 -11.758 1 93 85 GLY A C 1
ATOM 626 O O . GLY A 1 85 ? -18.234 1.359 -10.961 1 93 85 GLY A O 1
ATOM 627 N N . ARG A 1 86 ? -19.344 -0.474 -11.75 1 92.25 86 ARG A N 1
ATOM 628 C CA . ARG A 1 86 ? -20.438 -0.355 -10.773 1 92.25 86 ARG A CA 1
ATOM 629 C C . ARG A 1 86 ? -20 -0.865 -9.406 1 92.25 86 ARG A C 1
ATOM 631 O O . ARG A 1 86 ? -20.406 -0.323 -8.375 1 92.25 86 ARG A O 1
ATOM 638 N N . ARG A 1 87 ? -19.172 -1.902 -9.43 1 92.69 87 ARG A N 1
ATOM 639 C CA . ARG A 1 87 ? -18.797 -2.498 -8.148 1 92.69 87 ARG A CA 1
ATOM 640 C C . ARG A 1 87 ? -17.375 -2.098 -7.762 1 92.69 87 ARG A C 1
ATOM 642 O O . ARG A 1 87 ? -17 -2.186 -6.594 1 92.69 87 ARG A O 1
ATOM 649 N N . ILE A 1 88 ? -16.562 -1.882 -8.711 1 94.81 88 ILE A N 1
ATOM 650 C CA . ILE A 1 88 ? -15.211 -1.388 -8.477 1 94.81 88 ILE A CA 1
ATOM 651 C C . ILE A 1 88 ? -14.836 -0.378 -9.562 1 94.81 88 ILE A C 1
ATOM 653 O O . ILE A 1 88 ? -15.219 -0.539 -10.727 1 94.81 88 ILE A O 1
ATOM 657 N N . SER A 1 89 ? -14.18 0.608 -9.195 1 97.38 89 SER A N 1
ATOM 658 C CA . SER A 1 89 ? -13.75 1.665 -10.102 1 97.38 89 SER A CA 1
ATOM 659 C C . SER A 1 89 ? -12.344 2.146 -9.766 1 97.38 89 SER A C 1
ATOM 661 O O . SER A 1 89 ? -11.969 2.217 -8.594 1 97.38 89 SER A O 1
ATOM 663 N N . ARG A 1 90 ? -1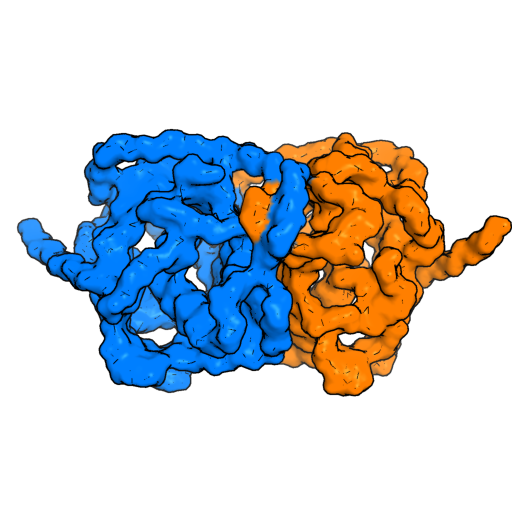1.602 2.406 -10.797 1 98.25 90 ARG A N 1
ATOM 664 C CA . ARG A 1 90 ? -10.273 2.979 -10.617 1 98.25 90 ARG A CA 1
ATOM 665 C C . ARG A 1 90 ? -10.227 4.422 -11.109 1 98.25 90 ARG A C 1
ATOM 667 O O . ARG A 1 90 ? -10.789 4.746 -12.156 1 98.25 90 ARG A O 1
ATOM 674 N N . THR A 1 91 ? -9.641 5.285 -10.344 1 98.5 91 THR A N 1
ATOM 675 C CA . THR A 1 91 ? -9.516 6.707 -10.648 1 98.5 91 THR A CA 1
ATOM 676 C C . THR A 1 91 ? -8.094 7.195 -10.383 1 98.5 91 THR A C 1
ATOM 678 O O . THR A 1 91 ? -7.422 6.703 -9.477 1 98.5 91 THR A O 1
ATOM 681 N N . GLU A 1 92 ? -7.598 8.109 -11.195 1 98.69 92 GLU A N 1
ATOM 682 C CA . GLU A 1 92 ? -6.297 8.758 -11.023 1 98.69 92 GLU A CA 1
ATOM 683 C C . GLU A 1 92 ? -6.438 10.273 -10.938 1 98.69 92 GLU A C 1
ATOM 685 O O . GLU A 1 92 ? -7.395 10.844 -11.453 1 98.69 92 GLU A O 1
ATOM 690 N N . ALA A 1 93 ? -5.504 10.859 -10.234 1 98.88 93 ALA A N 1
ATOM 691 C CA . ALA A 1 93 ? -5.496 12.312 -10.109 1 98.88 93 ALA A CA 1
ATOM 692 C C . ALA A 1 93 ? -4.07 12.852 -10.023 1 98.88 93 ALA A C 1
ATOM 694 O O . ALA A 1 93 ? -3.152 12.125 -9.625 1 98.88 93 ALA A O 1
ATOM 695 N N . THR A 1 94 ? -3.908 14.086 -10.445 1 98.81 94 THR A N 1
ATOM 696 C CA . THR A 1 94 ? -2.643 14.797 -10.328 1 98.81 94 THR A CA 1
ATOM 697 C C . THR A 1 94 ? -2.865 16.203 -9.758 1 98.81 94 THR A C 1
ATOM 699 O O . THR A 1 94 ? -3.822 16.875 -10.125 1 98.81 94 THR A O 1
ATOM 702 N N . LEU A 1 95 ? -2.094 16.547 -8.758 1 98.94 95 LEU A N 1
ATOM 703 C CA . LEU A 1 95 ? -2.014 17.906 -8.258 1 98.94 95 LEU A CA 1
ATOM 704 C C . LEU A 1 95 ? -0.841 18.656 -8.891 1 98.94 95 LEU A C 1
ATOM 706 O O . LEU A 1 95 ? 0.298 18.188 -8.828 1 98.94 95 LEU A O 1
ATOM 710 N N . GLN A 1 96 ? -1.136 19.766 -9.484 1 98.81 96 GLN A N 1
ATOM 711 C CA . GLN A 1 96 ? -0.119 20.578 -10.141 1 98.81 96 GLN A CA 1
ATOM 712 C C . GLN A 1 96 ? -0.011 21.953 -9.492 1 98.81 96 GLN A C 1
ATOM 714 O O . GLN A 1 96 ? -1.006 22.484 -9.008 1 98.81 96 GLN A O 1
ATOM 719 N N . VAL A 1 97 ? 1.143 22.438 -9.469 1 98.56 97 VAL A N 1
ATOM 720 C CA . VAL A 1 97 ? 1.436 23.828 -9.102 1 98.56 97 VAL A CA 1
ATOM 721 C C . VAL A 1 97 ? 2.223 24.5 -10.227 1 98.56 97 VAL A C 1
ATOM 723 O O . VAL A 1 97 ? 3.242 23.969 -10.68 1 98.56 97 VAL A O 1
ATOM 726 N N . ASP A 1 98 ? 1.744 25.625 -10.766 1 97.31 98 ASP A N 1
ATOM 727 C CA . ASP A 1 98 ? 2.363 26.344 -11.867 1 97.31 98 ASP A CA 1
ATOM 728 C C . ASP A 1 98 ? 2.598 25.438 -13.07 1 97.31 98 ASP A C 1
ATOM 730 O O . ASP A 1 98 ? 3.676 25.438 -13.664 1 97.31 98 ASP A O 1
ATOM 734 N N . GLY A 1 99 ? 1.692 24.562 -13.258 1 97.12 99 GLY A N 1
ATOM 735 C CA . GLY A 1 99 ? 1.696 23.719 -14.445 1 97.12 99 GLY A CA 1
ATOM 736 C C . GLY A 1 99 ? 2.57 22.5 -14.297 1 97.12 99 GLY A C 1
ATOM 737 O O . GLY A 1 99 ? 2.703 21.703 -15.242 1 97.12 99 GLY A O 1
ATOM 738 N N . LYS A 1 100 ? 3.115 22.297 -13.148 1 97.56 100 LYS A N 1
ATOM 739 C CA . LYS A 1 100 ? 4 21.156 -12.922 1 97.56 100 LYS A CA 1
ATOM 740 C C . LYS A 1 100 ? 3.373 20.156 -11.961 1 97.56 100 LYS A C 1
ATOM 742 O O . LYS A 1 100 ? 2.945 20.531 -10.859 1 97.56 100 LYS A O 1
ATOM 747 N N . PRO A 1 101 ? 3.348 18.875 -12.406 1 98.38 101 PRO A N 1
ATOM 748 C CA . PRO A 1 101 ? 2.854 17.875 -11.461 1 98.38 101 PRO A CA 1
ATOM 749 C C . PRO A 1 101 ? 3.75 17.734 -10.234 1 98.38 101 PRO A C 1
ATOM 751 O O . PRO A 1 101 ? 4.969 17.609 -10.367 1 98.38 101 PRO A O 1
ATOM 754 N N . VAL A 1 102 ? 3.127 17.719 -9.047 1 98.44 102 VAL A N 1
ATOM 755 C CA . VAL A 1 102 ? 3.928 17.609 -7.828 1 98.44 102 VAL A CA 1
ATOM 756 C C . VAL A 1 102 ? 3.422 16.453 -6.969 1 98.44 102 VAL A C 1
ATOM 758 O O . VAL A 1 102 ? 4.137 15.969 -6.09 1 98.44 102 VAL A O 1
ATOM 761 N N . VAL A 1 103 ? 2.148 16.062 -7.113 1 98.81 103 VAL A N 1
ATOM 762 C CA . VAL A 1 103 ? 1.589 14.867 -6.477 1 98.81 103 VAL A CA 1
ATOM 763 C C . VAL A 1 103 ? 0.75 14.086 -7.484 1 98.81 103 VAL A C 1
ATOM 765 O O . VAL A 1 103 ? 0.009 14.68 -8.273 1 98.81 103 VAL A O 1
ATOM 768 N N . SER A 1 104 ? 0.881 12.828 -7.523 1 98.75 104 SER A N 1
ATOM 769 C CA . SER A 1 104 ? -0.018 11.953 -8.273 1 98.75 104 SER A CA 1
ATOM 770 C C . SER A 1 104 ? -0.653 10.906 -7.367 1 98.75 104 SER A C 1
ATOM 772 O O . SER A 1 104 ? -0.084 10.539 -6.336 1 98.75 104 SER A O 1
ATOM 774 N N . ALA A 1 105 ? -1.843 10.484 -7.742 1 98.88 105 ALA A N 1
ATOM 775 C CA . ALA A 1 105 ? -2.543 9.5 -6.922 1 98.88 105 ALA A CA 1
ATOM 776 C C . ALA A 1 105 ? -3.383 8.562 -7.785 1 98.88 105 ALA A C 1
ATOM 778 O O . ALA A 1 105 ? -3.793 8.93 -8.891 1 98.88 105 ALA A O 1
ATOM 779 N N . SER A 1 106 ? -3.539 7.387 -7.328 1 98.81 106 SER A N 1
ATOM 780 C CA . SER A 1 106 ? -4.512 6.438 -7.859 1 98.81 106 SER A CA 1
ATOM 781 C C . SER A 1 106 ? -5.344 5.816 -6.738 1 98.81 106 SER A C 1
ATOM 783 O O . SER A 1 106 ? -4.852 5.629 -5.625 1 98.81 106 SER A O 1
ATOM 785 N N . ALA A 1 107 ? -6.574 5.562 -7.074 1 98.81 107 ALA A N 1
ATOM 786 C CA . ALA A 1 107 ? -7.461 4.98 -6.07 1 98.81 107 ALA A CA 1
ATOM 787 C C . ALA A 1 107 ? -8.383 3.938 -6.695 1 98.81 107 ALA A C 1
ATOM 789 O O . ALA A 1 107 ? -8.805 4.078 -7.848 1 98.81 107 ALA A O 1
ATOM 790 N N . TRP A 1 108 ? -8.594 2.904 -5.965 1 98.69 108 TRP A N 1
ATOM 791 C CA . TRP A 1 108 ? -9.703 1.991 -6.215 1 98.69 108 TRP A CA 1
ATOM 792 C C . TRP A 1 108 ? -10.867 2.279 -5.273 1 98.69 108 TRP A C 1
ATOM 794 O O . TRP A 1 108 ? -10.672 2.42 -4.062 1 98.69 108 TRP A O 1
ATOM 804 N N . PHE A 1 109 ? -12 2.438 -5.852 1 98.19 109 PHE A N 1
ATOM 805 C CA . PHE A 1 109 ? -13.25 2.521 -5.102 1 98.19 109 PHE A CA 1
ATOM 806 C C . PHE A 1 109 ? -14.055 1.239 -5.258 1 98.19 109 PHE A C 1
ATOM 808 O O . PHE A 1 109 ? -14.266 0.761 -6.375 1 98.19 109 PHE A O 1
ATOM 815 N N . ILE A 1 110 ? -14.469 0.672 -4.113 1 96.88 110 ILE A N 1
ATOM 816 C CA . ILE A 1 110 ? -15.031 -0.672 -4.094 1 96.88 110 ILE A CA 1
ATOM 817 C C . ILE A 1 110 ? -16.375 -0.655 -3.383 1 96.88 110 ILE A C 1
ATOM 819 O O . ILE A 1 110 ? -16.531 -0.03 -2.33 1 96.88 110 ILE A O 1
ATOM 823 N N . ALA A 1 111 ? -17.328 -1.338 -3.951 1 92.19 111 ALA A N 1
ATOM 824 C CA . ALA A 1 111 ? -18.641 -1.42 -3.346 1 92.19 111 ALA A CA 1
ATOM 825 C C . ALA A 1 111 ? -18.609 -2.24 -2.059 1 92.19 111 ALA A C 1
ATOM 827 O O . ALA A 1 111 ? -17.828 -3.189 -1.941 1 92.19 111 ALA A O 1
ATOM 828 N N . ALA A 1 112 ? -19.453 -1.778 -1.143 1 80.56 112 ALA A N 1
ATOM 829 C CA . ALA A 1 112 ? -19.703 -2.645 0.009 1 80.56 112 ALA A CA 1
ATOM 830 C C . ALA A 1 112 ? -20.562 -3.844 -0.376 1 80.56 112 ALA A C 1
ATOM 832 O O . ALA A 1 112 ? -21.359 -3.762 -1.305 1 80.56 112 ALA A O 1
ATOM 833 N N . ALA A 1 113 ? -20.25 -4.934 0.325 1 76.12 113 ALA A N 1
ATOM 834 C CA . ALA A 1 113 ? -21.094 -6.09 0.059 1 76.12 113 ALA A CA 1
ATOM 835 C C . ALA A 1 113 ? -22.547 -5.801 0.422 1 76.12 113 ALA A C 1
ATOM 837 O O . ALA A 1 113 ? -22.828 -5.191 1.459 1 76.12 113 ALA A O 1
ATOM 838 N N . SER A 1 114 ? -23.453 -6.152 -0.493 1 69.19 114 SER A N 1
ATOM 839 C CA . SER A 1 114 ? -24.891 -5.957 -0.243 1 69.19 114 SER A CA 1
ATOM 840 C C . SER A 1 114 ? -25.359 -6.785 0.949 1 69.19 114 SER A C 1
ATOM 842 O O . SER A 1 114 ? -26.219 -6.352 1.709 1 69.19 114 SER A O 1
ATOM 844 N N . GLN A 1 115 ? -24.766 -7.953 1.083 1 72.06 115 GLN A N 1
ATOM 845 C CA . GLN A 1 115 ? -25 -8.82 2.229 1 72.06 115 GLN A CA 1
ATOM 846 C C . GLN A 1 115 ? -23.688 -9.266 2.867 1 72.06 115 GLN A C 1
ATOM 848 O O . GLN A 1 115 ? -23.156 -10.328 2.533 1 72.06 115 GLN A O 1
ATOM 853 N N . PRO A 1 116 ? -23.281 -8.406 3.783 1 71.44 116 PRO A N 1
ATOM 854 C CA . PRO A 1 116 ? -21.984 -8.758 4.379 1 71.44 116 PRO A CA 1
ATOM 855 C C . PRO A 1 116 ? -22.031 -10.086 5.137 1 71.44 116 PRO A C 1
ATOM 857 O O . PRO A 1 116 ? -23.031 -10.406 5.777 1 71.44 116 PRO A O 1
ATOM 860 N N . PRO A 1 117 ? -20.969 -10.797 4.891 1 74.69 117 PRO A N 1
ATOM 861 C CA . PRO A 1 117 ? -20.906 -12.047 5.656 1 74.69 117 PRO A CA 1
ATOM 862 C C . PRO A 1 117 ? -20.766 -11.812 7.156 1 74.69 117 PRO A C 1
ATOM 864 O O . PRO A 1 117 ? -20.266 -10.758 7.574 1 74.69 117 PRO A O 1
ATOM 867 N N . THR A 1 118 ? -21.297 -12.672 7.957 1 71.94 118 THR A N 1
ATOM 868 C CA . THR A 1 118 ? -21.219 -12.57 9.414 1 71.94 118 THR A CA 1
ATOM 869 C C . THR A 1 118 ? -19.828 -12.977 9.898 1 71.94 118 THR A C 1
ATOM 871 O O . THR A 1 118 ? -19.438 -12.641 11.023 1 71.94 118 THR A O 1
ATOM 874 N N . GLY A 1 119 ? -19 -13.531 9.141 1 72.25 119 GLY A N 1
ATOM 875 C CA . GLY A 1 119 ? -17.688 -13.984 9.57 1 72.25 119 GLY A CA 1
ATOM 876 C C . GLY A 1 119 ? -16.562 -13.141 9.023 1 72.25 119 GLY A C 1
ATOM 877 O O . GLY A 1 119 ? -16.766 -12.289 8.164 1 72.25 119 GLY A O 1
ATOM 878 N N . GLY A 1 120 ? -15.445 -13.227 9.805 1 77.19 120 GLY A N 1
ATOM 879 C CA . GLY A 1 120 ? -14.227 -12.641 9.266 1 77.19 120 GLY A CA 1
ATOM 880 C C . GLY A 1 120 ? -13.82 -11.352 9.953 1 77.19 120 GLY A C 1
ATOM 881 O O . GLY A 1 120 ? -12.703 -10.875 9.773 1 77.19 120 GLY A O 1
ATOM 882 N N . TRP A 1 121 ? -14.805 -10.859 10.688 1 81.19 121 TRP A N 1
ATOM 883 C CA . TRP A 1 121 ? -14.461 -9.641 11.422 1 81.19 121 TRP A CA 1
ATOM 884 C C . TRP A 1 121 ? -13.492 -9.953 12.555 1 81.19 121 TRP A C 1
ATOM 886 O O . TRP A 1 121 ? -13.734 -10.852 13.367 1 81.19 121 TRP A O 1
ATOM 896 N N . GLN A 1 122 ? -12.367 -9.414 12.477 1 75.94 122 GLN A N 1
ATOM 897 C CA . GLN A 1 122 ? -11.383 -9.508 13.555 1 75.94 122 GLN A CA 1
ATOM 898 C C . GLN A 1 122 ? -11.258 -8.172 14.297 1 75.94 122 GLN A C 1
ATOM 900 O O . GLN A 1 122 ? -10.914 -7.156 13.695 1 75.94 122 GLN A O 1
ATOM 905 N N . GLU A 1 123 ? -11.562 -8.273 15.516 1 76.69 123 GLU A N 1
ATOM 906 C CA . GLU A 1 123 ? -11.461 -7.066 16.328 1 76.69 123 GLU A CA 1
ATOM 907 C C . GLU A 1 123 ? -10.008 -6.633 16.5 1 76.69 123 GLU A C 1
ATOM 909 O O . GLU A 1 123 ? -9.164 -7.43 16.922 1 76.69 123 GLU A O 1
ATOM 914 N N . TYR A 1 124 ? -9.711 -5.586 15.93 1 81.19 124 TYR A N 1
ATOM 915 C CA . TYR A 1 124 ? -8.469 -4.918 16.281 1 81.19 124 TYR A CA 1
ATOM 916 C C . TYR A 1 124 ? -8.656 -4.031 17.516 1 81.19 124 TYR A C 1
ATOM 918 O O . TYR A 1 124 ? -9.484 -3.121 17.5 1 81.19 124 TYR A O 1
ATOM 926 N N . GLY A 1 125 ? -7.98 -4.387 18.531 1 85.25 125 GLY A N 1
ATOM 927 C CA . GLY A 1 125 ? -8.109 -3.576 19.734 1 85.25 125 GLY A CA 1
ATOM 928 C C . GLY A 1 125 ? -7.52 -2.186 19.578 1 85.25 125 GLY A C 1
ATOM 929 O O . GLY A 1 125 ? -6.355 -2.035 19.203 1 85.25 125 GLY A O 1
ATOM 930 N N . VAL A 1 126 ? -8.43 -1.214 19.688 1 92.31 126 VAL A N 1
ATOM 931 C CA . VAL A 1 126 ? -7.945 0.164 19.703 1 92.31 126 VAL A CA 1
ATOM 932 C C . VAL A 1 126 ? -7.703 0.604 21.156 1 92.31 126 VAL A C 1
ATOM 934 O O . VAL A 1 126 ? -8.438 0.209 22.062 1 92.31 126 VAL A O 1
ATOM 937 N N . LEU A 1 127 ? -6.641 1.337 21.375 1 95.81 127 LEU A N 1
ATOM 938 C CA . LEU A 1 127 ? -6.41 1.922 22.703 1 95.81 127 LEU A CA 1
ATOM 939 C C . LEU A 1 127 ? -7.434 3.014 23 1 95.81 127 LEU A C 1
ATOM 941 O O . LEU A 1 127 ? -7.938 3.664 22.078 1 95.81 127 LEU A O 1
ATOM 945 N N . PRO A 1 128 ? -7.766 3.125 24.25 1 96.38 128 PRO A N 1
ATOM 946 C CA . PRO A 1 128 ? -8.719 4.184 24.578 1 96.38 128 PRO A CA 1
ATOM 947 C C . PRO A 1 128 ? -8.211 5.574 24.219 1 96.38 128 PRO A C 1
ATOM 949 O O . PRO A 1 128 ? -7.012 5.836 24.281 1 96.38 128 PRO A O 1
ATOM 952 N N . LEU A 1 129 ? -9.109 6.434 23.781 1 97.81 129 LEU A N 1
ATOM 953 C CA . LEU A 1 129 ? -8.805 7.84 23.531 1 97.81 129 LEU A CA 1
ATOM 954 C C . LEU A 1 129 ? -8.359 8.531 24.812 1 97.81 129 LEU A C 1
ATOM 956 O O . LEU A 1 129 ? -9.125 8.594 25.781 1 97.81 129 LEU A O 1
ATOM 960 N N . PRO A 1 130 ? -7.211 9.086 24.859 1 98.19 130 PRO A N 1
ATOM 961 C CA . PRO A 1 130 ? -6.742 9.773 26.062 1 98.19 130 PRO A CA 1
ATOM 962 C C . PRO A 1 130 ? -7.469 11.094 26.297 1 98.19 130 PRO A C 1
ATOM 964 O O . PRO A 1 130 ? -8.086 11.648 25.391 1 98.19 130 PRO A O 1
ATOM 967 N N . ASP A 1 131 ? -7.309 11.578 27.516 1 98 131 ASP A N 1
ATOM 968 C CA . ASP A 1 131 ? -7.785 12.922 27.859 1 98 131 ASP A CA 1
ATOM 969 C C . ASP A 1 131 ? -6.996 13.984 27.109 1 98 131 ASP A C 1
ATOM 971 O O . ASP A 1 131 ? -6 13.68 26.453 1 98 131 ASP A O 1
ATOM 975 N N . LYS A 1 132 ? -7.578 15.219 27.188 1 97.81 132 LYS A N 1
ATOM 976 C CA . LYS A 1 132 ? -6.918 16.344 26.531 1 97.81 132 LYS A CA 1
ATOM 977 C C . LYS A 1 132 ? -5.457 16.453 26.953 1 97.81 132 LYS A C 1
ATOM 979 O O . LYS A 1 132 ? -5.137 16.281 28.141 1 97.81 132 LYS A O 1
ATOM 984 N N . GLN A 1 133 ? -4.57 16.688 25.969 1 97 133 GLN A N 1
ATOM 985 C CA . GLN A 1 133 ? -3.135 16.828 26.203 1 97 133 GLN A CA 1
ATOM 986 C C . GLN A 1 133 ? -2.607 18.156 25.672 1 97 133 GLN A C 1
ATOM 988 O O . GLN A 1 133 ? -3.197 18.734 24.766 1 97 133 GLN A O 1
ATOM 993 N N . GLU A 1 134 ? -1.517 18.609 26.328 1 94.12 134 GLU A N 1
ATOM 994 C CA . GLU A 1 134 ? -0.801 19.719 25.719 1 94.12 134 GLU A CA 1
ATOM 995 C C . GLU A 1 134 ? -0.284 19.359 24.328 1 94.12 134 GLU A C 1
ATOM 997 O O . GLU A 1 134 ? 0.198 18.25 24.109 1 94.12 134 GLU A O 1
ATOM 1002 N N . GLN A 1 135 ? -0.492 20.266 23.391 1 93.56 135 GLN A N 1
ATOM 1003 C CA . GLN A 1 135 ? -0.064 20.031 22.016 1 93.56 135 GLN A CA 1
ATOM 1004 C C . GLN A 1 135 ? 1.411 20.375 21.828 1 93.56 135 GLN A C 1
ATOM 1006 O O . GLN A 1 135 ? 1.762 21.547 21.625 1 93.56 135 GLN A O 1
ATOM 1011 N N . ASN A 1 136 ? 2.26 19.359 21.984 1 86.94 136 ASN A N 1
ATOM 1012 C CA . ASN A 1 136 ? 3.701 19.484 21.797 1 86.94 136 ASN A CA 1
ATOM 1013 C C . ASN A 1 136 ? 4.164 18.766 20.531 1 86.94 136 ASN A C 1
ATOM 1015 O O . ASN A 1 136 ? 3.596 17.734 20.156 1 86.94 136 ASN A O 1
ATOM 1019 N N . TYR A 1 137 ? 5.078 19.422 19.938 1 86.94 137 TYR A N 1
ATOM 1020 C CA . TYR A 1 137 ? 5.613 18.875 18.688 1 86.94 137 TYR A CA 1
ATOM 1021 C C . TYR A 1 137 ? 7.082 18.5 18.859 1 86.94 137 TYR A C 1
ATOM 1023 O O . TYR A 1 137 ? 7.539 18.219 19.969 1 86.94 137 TYR A O 1
ATOM 1031 N N . PHE A 1 138 ? 7.773 18.297 17.719 1 82.44 138 PHE A N 1
ATOM 1032 C CA . PHE A 1 138 ? 9.188 17.922 17.75 1 82.44 138 PHE A CA 1
ATOM 1033 C C . PHE A 1 138 ? 10.016 19 18.453 1 82.44 138 PHE A C 1
ATOM 1035 O O . PHE A 1 138 ? 9.711 20.188 18.344 1 82.44 138 PHE A O 1
ATOM 1042 N N . THR A 1 139 ? 11.016 18.5 19.203 1 79.94 139 THR A N 1
ATOM 1043 C CA . THR A 1 139 ? 11.93 19.469 19.797 1 79.94 139 THR A CA 1
ATOM 1044 C C . THR A 1 139 ? 12.508 20.391 18.734 1 79.94 139 THR A C 1
ATOM 1046 O O . THR A 1 139 ? 12.977 19.938 17.688 1 79.94 139 THR A O 1
ATOM 1049 N N . GLY A 1 140 ? 12.359 21.672 18.953 1 78.69 140 GLY A N 1
ATOM 1050 C CA . GLY A 1 140 ? 12.922 22.641 18.031 1 78.69 140 GLY A CA 1
ATOM 1051 C C . GLY A 1 140 ? 11.977 23 16.906 1 78.69 140 GLY A C 1
ATOM 1052 O O . GLY A 1 140 ? 12.281 23.859 16.078 1 78.69 140 GLY A O 1
ATOM 1053 N N . MET A 1 141 ? 10.836 22.422 16.984 1 83.19 141 MET A N 1
ATOM 1054 C CA . MET A 1 141 ? 9.875 22.703 15.922 1 83.19 141 MET A CA 1
ATOM 1055 C C . MET A 1 141 ? 9.234 24.078 16.109 1 83.19 141 MET A C 1
ATOM 1057 O O . MET A 1 141 ? 8.938 24.469 17.25 1 83.19 141 MET A O 1
ATOM 1061 N N . ASN A 1 142 ? 9.047 24.75 14.969 1 84.75 142 ASN A N 1
ATOM 1062 C CA . ASN A 1 142 ? 8.297 26 14.977 1 84.75 142 ASN A CA 1
ATOM 1063 C C . ASN A 1 142 ? 6.891 25.812 15.547 1 84.75 142 ASN A C 1
ATOM 1065 O O . ASN A 1 142 ? 6.109 25.016 15.016 1 84.75 142 ASN A O 1
ATOM 1069 N N . PRO A 1 143 ? 6.633 26.469 16.609 1 85.5 143 PRO A N 1
ATOM 1070 C CA . PRO A 1 143 ? 5.305 26.297 17.203 1 85.5 143 PRO A CA 1
ATOM 1071 C C . PRO A 1 143 ? 4.176 26.703 16.266 1 85.5 143 PRO A C 1
ATOM 1073 O O . PRO A 1 143 ? 3.016 26.375 16.5 1 85.5 143 PRO A O 1
ATOM 1076 N N . ASP A 1 144 ? 4.508 27.5 15.266 1 90.31 144 ASP A N 1
ATOM 1077 C CA . ASP A 1 144 ? 3.508 27.938 14.297 1 90.31 144 ASP A CA 1
ATOM 1078 C C . ASP A 1 144 ? 3.393 26.953 13.141 1 90.31 144 ASP A C 1
ATOM 1080 O O . ASP A 1 144 ? 2.881 27.297 12.07 1 90.31 144 ASP A O 1
ATOM 1084 N N . TRP A 1 145 ? 3.758 25.703 13.305 1 92.88 145 TRP A N 1
ATOM 1085 C CA . TRP A 1 145 ? 3.668 24.688 12.258 1 92.88 145 TRP A CA 1
ATOM 1086 C C . TRP A 1 145 ? 2.217 24.453 11.859 1 92.88 145 TRP A C 1
ATOM 1088 O O . TRP A 1 145 ? 1.455 23.828 12.602 1 92.88 145 TRP A O 1
ATOM 1098 N N . GLY A 1 146 ? 1.855 24.906 10.648 1 95.44 146 GLY A N 1
ATOM 1099 C CA . GLY A 1 146 ? 0.478 24.938 10.18 1 95.44 146 GLY A CA 1
ATOM 1100 C C . GLY A 1 146 ? -0.219 23.594 10.297 1 95.44 146 GLY A C 1
ATOM 1101 O O . GLY A 1 146 ? -1.171 23.453 11.07 1 95.44 146 GLY A O 1
ATOM 1102 N N . TYR A 1 147 ? 0.26 22.578 9.688 1 97.38 147 TYR A N 1
ATOM 1103 C CA . TYR A 1 147 ? -0.387 21.266 9.711 1 97.38 147 TYR A CA 1
ATOM 1104 C C . TYR A 1 147 ? -0.49 20.734 11.133 1 97.38 147 TYR A C 1
ATOM 1106 O O . TYR A 1 147 ? -1.528 20.203 11.531 1 97.38 147 TYR A O 1
ATOM 1114 N N . GLY A 1 148 ? 0.567 20.844 11.859 1 95.62 148 GLY A N 1
ATOM 1115 C CA . GLY A 1 148 ? 0.559 20.375 13.234 1 95.62 148 GLY A CA 1
ATOM 1116 C C . GLY A 1 148 ? -0.559 20.984 14.062 1 95.62 148 GLY A C 1
ATOM 1117 O O . GLY A 1 148 ? -1.27 20.266 14.773 1 95.62 148 GLY A O 1
ATOM 1118 N N . ARG A 1 149 ? -0.731 22.281 13.883 1 96.44 149 ARG A N 1
ATOM 1119 C CA . ARG A 1 149 ? -1.739 23 14.664 1 96.44 149 ARG A CA 1
ATOM 1120 C C . ARG A 1 149 ? -3.145 22.672 14.164 1 96.44 149 ARG A C 1
ATOM 1122 O O . ARG A 1 149 ? -4.121 22.828 14.906 1 96.44 149 ARG A O 1
ATOM 1129 N N . ALA A 1 150 ? -3.193 22.234 12.953 1 98.19 150 ALA A N 1
ATOM 1130 C CA . ALA A 1 150 ? -4.496 21.938 12.359 1 98.19 150 ALA A CA 1
ATOM 1131 C C . ALA A 1 150 ? -5.039 20.594 12.844 1 98.19 150 ALA A C 1
ATOM 1133 O O . ALA A 1 150 ? -6.18 20.234 12.539 1 98.19 150 ALA A O 1
ATOM 1134 N N . ILE A 1 151 ? -4.277 19.844 13.562 1 98.25 151 ILE A N 1
ATOM 1135 C CA . ILE A 1 151 ? -4.66 18.547 14.102 1 98.25 151 ILE A CA 1
ATOM 1136 C C . ILE A 1 151 ? -4.547 18.562 15.625 1 98.25 151 ILE A C 1
ATOM 1138 O O . ILE A 1 151 ? -3.58 19.094 16.172 1 98.25 151 ILE A O 1
ATOM 1142 N N . GLU A 1 152 ? -5.531 18.078 16.297 1 98.31 152 GLU A N 1
ATOM 1143 C CA . GLU A 1 152 ? -5.344 17.75 17.703 1 98.31 152 GLU A CA 1
ATOM 1144 C C . GLU A 1 152 ? -4.727 16.375 17.875 1 98.31 152 GLU A C 1
ATOM 1146 O O . GLU A 1 152 ? -5.195 15.398 17.297 1 98.31 152 GLU A O 1
ATOM 1151 N N . TRP A 1 153 ? -3.727 16.328 18.688 1 97.94 153 TRP A N 1
ATOM 1152 C CA . TRP A 1 153 ? -2.982 15.094 18.922 1 97.94 153 TRP A CA 1
ATOM 1153 C C . TRP A 1 153 ? -3.137 14.633 20.375 1 97.94 153 TRP A C 1
ATOM 1155 O O . TRP A 1 153 ? -2.916 15.406 21.297 1 97.94 153 TRP A O 1
ATOM 1165 N N . ARG A 1 154 ? -3.486 13.383 20.562 1 98.38 154 ARG A N 1
ATOM 1166 C CA . ARG A 1 154 ? -3.5 12.758 21.875 1 98.38 154 ARG A CA 1
ATOM 1167 C C . ARG A 1 154 ? -2.801 11.406 21.859 1 98.38 154 ARG A C 1
ATOM 1169 O O . ARG A 1 154 ? -3.375 10.414 21.406 1 98.38 154 ARG A O 1
ATOM 1176 N N . PHE A 1 155 ? -1.64 11.375 22.375 1 97.69 155 PHE A N 1
ATOM 1177 C CA . PHE A 1 155 ? -0.829 10.164 22.344 1 97.69 155 PHE A CA 1
ATOM 1178 C C . PHE A 1 155 ? -1.287 9.188 23.422 1 97.69 155 PHE A C 1
ATOM 1180 O O . PHE A 1 155 ? -1.344 9.531 24.594 1 97.69 155 PHE A O 1
ATOM 1187 N N . ALA A 1 156 ? -1.646 7.98 22.953 1 97.69 156 ALA A N 1
ATOM 1188 C CA . ALA A 1 156 ? -1.925 6.887 23.875 1 97.69 156 ALA A CA 1
ATOM 1189 C C . ALA A 1 156 ? -0.64 6.172 24.281 1 97.69 156 ALA A C 1
ATOM 1191 O O . ALA A 1 156 ? -0.555 5.609 25.375 1 97.69 156 ALA A O 1
ATOM 1192 N N . SER A 1 157 ? 0.313 6.152 23.422 1 96.31 157 SER A N 1
ATOM 1193 C CA . SER A 1 157 ? 1.666 5.652 23.641 1 96.31 157 SER A CA 1
ATOM 1194 C C . SER A 1 157 ? 2.678 6.395 22.781 1 96.31 157 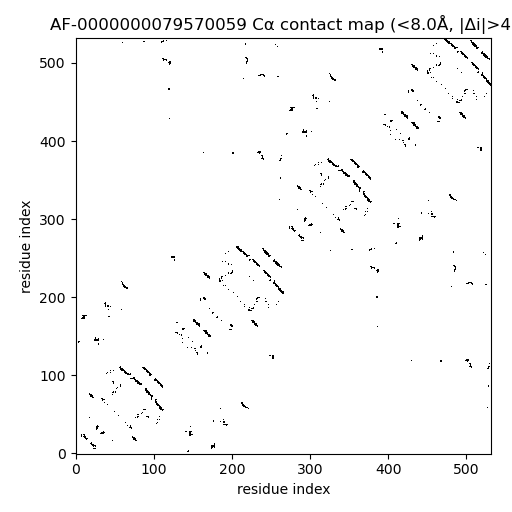SER A C 1
ATOM 1196 O O . SER A 1 157 ? 2.398 6.707 21.625 1 96.31 157 SER A O 1
ATOM 1198 N N . GLY A 1 158 ? 3.881 6.648 23.359 1 93.94 158 GLY A N 1
ATOM 1199 C CA . GLY A 1 158 ? 4.898 7.387 22.625 1 93.94 158 GLY A CA 1
ATOM 1200 C C . GLY A 1 158 ? 4.625 8.883 22.578 1 93.94 158 GLY A C 1
ATOM 1201 O O . GLY A 1 158 ? 3.828 9.398 23.359 1 93.94 158 GLY A O 1
ATOM 1202 N N . SER A 1 159 ? 5.426 9.57 21.75 1 91.94 159 SER A N 1
ATOM 1203 C CA . SER A 1 159 ? 5.332 11.008 21.547 1 91.94 159 SER A CA 1
ATOM 1204 C C . SER A 1 159 ? 6.082 11.445 20.281 1 91.94 159 SER A C 1
ATOM 1206 O O . SER A 1 159 ? 6.766 10.633 19.656 1 91.94 159 SER A O 1
ATOM 1208 N N . PHE A 1 160 ? 5.945 12.695 19.938 1 87.69 160 PHE A N 1
ATOM 1209 C CA . PHE A 1 160 ? 6.723 13.258 18.844 1 87.69 160 PHE A CA 1
ATOM 1210 C C . PHE A 1 160 ? 8.211 13.25 19.172 1 87.69 160 PHE A C 1
ATOM 1212 O O . PHE A 1 160 ? 9.047 13.078 18.297 1 87.69 160 PHE A O 1
ATOM 1219 N N . SER A 1 161 ? 8.531 13.391 20.375 1 83.56 161 SER A N 1
ATOM 1220 C CA . SER A 1 161 ? 9.906 13.656 20.781 1 83.56 161 SER A CA 1
ATOM 1221 C C . SER A 1 161 ? 10.648 12.359 21.109 1 83.56 161 SER A C 1
ATOM 1223 O O . SER A 1 161 ? 11.883 12.336 21.125 1 83.56 161 SER A O 1
ATOM 1225 N N . ASP A 1 162 ? 9.938 11.32 21.391 1 84.69 162 ASP A N 1
ATOM 1226 C CA . ASP A 1 162 ? 10.57 10.047 21.719 1 84.69 162 ASP A CA 1
ATOM 1227 C C . ASP A 1 162 ? 10.633 9.133 20.484 1 84.69 162 ASP A C 1
ATOM 1229 O O . ASP A 1 162 ? 9.609 8.859 19.859 1 84.69 162 ASP A O 1
ATOM 1233 N N . PRO A 1 163 ? 11.844 8.68 20.234 1 86.56 163 PRO A N 1
ATOM 1234 C CA . PRO A 1 163 ? 11.938 7.73 19.125 1 86.56 163 PRO A CA 1
ATOM 1235 C C . PRO A 1 163 ? 11.203 6.422 19.406 1 86.56 163 PRO A C 1
ATOM 1237 O O . PRO A 1 163 ? 11.133 5.988 20.562 1 86.56 163 PRO A O 1
ATOM 1240 N N . GLY A 1 164 ? 10.641 5.836 18.375 1 90.75 164 GLY A N 1
ATOM 1241 C CA . GLY A 1 164 ? 10.031 4.523 18.516 1 90.75 164 GLY A CA 1
ATOM 1242 C C . GLY A 1 164 ? 8.57 4.492 18.141 1 90.75 164 GLY A C 1
ATOM 1243 O O . GLY A 1 164 ? 8.031 5.484 17.625 1 90.75 164 GLY A O 1
ATOM 1244 N N . ASP A 1 165 ? 7.945 3.395 18.406 1 94.19 165 ASP A N 1
ATOM 1245 C CA . ASP A 1 165 ? 6.539 3.164 18.094 1 94.19 165 ASP A CA 1
ATOM 1246 C C . ASP A 1 165 ? 5.645 4.164 18.812 1 94.19 165 ASP A C 1
ATOM 1248 O O . ASP A 1 165 ? 5.965 4.609 19.922 1 94.19 165 ASP A O 1
ATOM 1252 N N . ALA A 1 166 ? 4.562 4.504 18.156 1 96.31 166 ALA A N 1
ATOM 1253 C CA . ALA A 1 166 ? 3.617 5.414 18.797 1 96.31 166 ALA A CA 1
ATOM 1254 C C . ALA A 1 166 ? 2.18 5.059 18.438 1 96.31 166 ALA A C 1
ATOM 1256 O O . ALA A 1 166 ? 1.919 4.559 17.328 1 96.31 166 ALA A O 1
ATOM 1257 N N . VAL A 1 167 ? 1.313 5.215 19.359 1 97.88 167 VAL A N 1
ATOM 1258 C CA . VAL A 1 167 ? -0.127 5.188 19.141 1 97.88 167 VAL A CA 1
ATOM 1259 C C . VAL A 1 167 ? -0.727 6.555 19.453 1 97.88 167 VAL A C 1
ATOM 1261 O O . VAL A 1 167 ? -0.647 7.023 20.594 1 97.88 167 VAL A O 1
ATOM 1264 N N . VAL A 1 168 ? -1.316 7.188 18.469 1 98.25 168 VAL A N 1
ATOM 1265 C CA . VAL A 1 168 ? -1.848 8.539 18.656 1 98.25 168 VAL A CA 1
ATOM 1266 C C . VAL A 1 168 ? -3.283 8.602 18.125 1 98.25 168 VAL A C 1
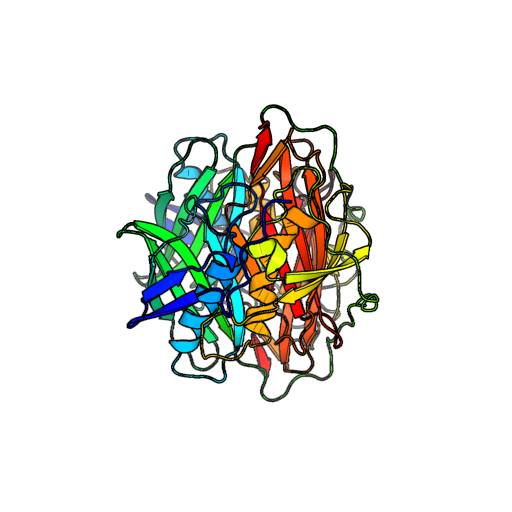ATOM 1268 O O . VAL A 1 168 ? -3.607 8 17.109 1 98.25 168 VAL A O 1
ATOM 1271 N N . TRP A 1 169 ? -4.129 9.219 18.922 1 98.69 169 TRP A N 1
ATOM 1272 C CA . TRP A 1 169 ? -5.422 9.68 18.422 1 98.69 169 TRP A CA 1
ATOM 1273 C C . TRP A 1 169 ? -5.309 11.086 17.844 1 98.69 169 TRP A C 1
ATOM 1275 O O . TRP A 1 169 ? -4.832 12 18.516 1 98.69 169 TRP A O 1
ATOM 1285 N N . ALA A 1 170 ? -5.711 11.234 16.594 1 98.69 170 ALA A N 1
ATOM 1286 C CA . ALA A 1 170 ? -5.594 12.5 15.867 1 98.69 170 ALA A CA 1
ATOM 1287 C C . ALA A 1 170 ? -6.953 12.969 15.359 1 98.69 170 ALA A C 1
ATOM 1289 O O . ALA A 1 170 ? -7.75 12.172 14.867 1 98.69 170 ALA A O 1
ATOM 1290 N N . ARG A 1 171 ? -7.211 14.25 15.469 1 98.69 171 ARG A N 1
ATOM 1291 C CA . ARG A 1 171 ? -8.469 14.844 15.023 1 98.69 171 ARG A CA 1
ATOM 1292 C C . ARG A 1 171 ? -8.219 16.141 14.266 1 98.69 171 ARG A C 1
ATOM 1294 O O . ARG A 1 171 ? -7.777 17.141 14.844 1 98.69 171 ARG A O 1
ATOM 1301 N N . PRO A 1 172 ? -8.477 16.141 12.93 1 98.69 172 PRO A N 1
ATOM 1302 C CA . PRO A 1 172 ? -8.438 17.438 12.234 1 98.69 172 PRO A CA 1
ATOM 1303 C C . PRO A 1 172 ? -9.391 18.453 12.836 1 98.69 172 PRO A C 1
ATOM 1305 O O . PRO A 1 172 ? -10.555 18.141 13.094 1 98.69 172 PRO A O 1
ATOM 1308 N N . ARG A 1 173 ? -8.938 19.688 13.016 1 98.12 173 ARG A N 1
ATOM 1309 C CA . ARG A 1 173 ? -9.695 20.734 13.688 1 98.12 173 ARG A CA 1
ATOM 1310 C C . ARG A 1 173 ? -10.484 21.578 12.688 1 98.12 173 ARG A C 1
ATOM 1312 O O . ARG A 1 173 ? -11.352 22.359 13.078 1 98.12 173 ARG A O 1
ATOM 1319 N N . ILE A 1 174 ? -10.172 21.438 11.477 1 98.5 174 ILE A N 1
ATOM 1320 C CA . ILE A 1 174 ? -10.734 22.297 10.438 1 98.5 174 ILE A CA 1
ATOM 1321 C C . ILE A 1 174 ? -11.172 21.438 9.25 1 98.5 174 ILE A C 1
ATOM 1323 O O . ILE A 1 174 ? -10.805 20.266 9.148 1 98.5 174 ILE A O 1
ATOM 1327 N N . SER A 1 175 ? -11.922 22.016 8.312 1 98.56 175 SER A N 1
ATOM 1328 C CA . SER A 1 175 ? -12.391 21.281 7.141 1 98.56 175 SER A CA 1
ATOM 1329 C C . SER A 1 175 ? -11.25 21.031 6.152 1 98.56 175 SER A C 1
ATOM 1331 O O . SER A 1 175 ? -10.227 21.703 6.203 1 98.56 175 SER A O 1
ATOM 1333 N N . LEU A 1 176 ? -11.406 20.016 5.316 1 98.81 176 LEU A N 1
ATOM 1334 C CA . LEU A 1 176 ? -10.445 19.812 4.238 1 98.81 176 LEU A CA 1
ATOM 1335 C C . LEU A 1 176 ? -10.586 20.891 3.17 1 98.81 176 LEU A C 1
ATOM 1337 O O . LEU A 1 176 ? -9.609 21.547 2.824 1 98.81 176 LEU A O 1
ATOM 1341 N N . ILE A 1 177 ? -11.766 21 2.688 1 98.75 177 ILE A N 1
ATOM 1342 C CA . ILE A 1 177 ? -12.148 22.016 1.711 1 98.75 177 ILE A CA 1
ATOM 1343 C C . ILE A 1 177 ? -13.172 22.969 2.326 1 98.75 177 ILE A C 1
ATOM 1345 O O . ILE A 1 177 ? -14.18 22.531 2.879 1 98.75 177 ILE A O 1
ATOM 1349 N N . ALA A 1 178 ? -12.898 24.281 2.217 1 98.62 178 ALA A N 1
ATOM 1350 C CA . ALA A 1 178 ? -13.805 25.266 2.783 1 98.62 178 ALA A CA 1
ATOM 1351 C C . ALA A 1 178 ? -15.234 25.062 2.285 1 98.62 178 ALA A C 1
ATOM 1353 O O . ALA A 1 178 ? -15.461 24.891 1.086 1 98.62 178 ALA A O 1
ATOM 1354 N N . GLY A 1 179 ? -16.156 25.031 3.244 1 97.62 179 GLY A N 1
ATOM 1355 C CA . GLY A 1 179 ? -17.578 24.922 2.908 1 97.62 179 GLY A CA 1
ATOM 1356 C C . GLY A 1 179 ? -18.047 23.484 2.818 1 97.62 179 GLY A C 1
ATOM 1357 O O . GLY A 1 179 ? -19.234 23.219 2.58 1 97.62 179 GLY A O 1
ATOM 1358 N N . ARG A 1 180 ? -17.172 22.562 3.006 1 97.62 180 ARG A N 1
ATOM 1359 C CA . ARG A 1 180 ? -17.547 21.156 2.939 1 97.62 180 ARG A CA 1
ATOM 1360 C C . ARG A 1 180 ? -17.25 20.438 4.258 1 97.62 180 ARG A C 1
ATOM 1362 O O . ARG A 1 180 ? -16.219 20.688 4.879 1 97.62 180 ARG A O 1
ATOM 1369 N N . GLU A 1 181 ? -18.141 19.594 4.645 1 97 181 GLU A N 1
ATOM 1370 C CA . GLU A 1 181 ? -17.953 18.844 5.875 1 97 181 GLU A CA 1
ATOM 1371 C C . GLU A 1 181 ? -16.859 17.781 5.711 1 97 181 GLU A C 1
ATOM 1373 O O . GLU A 1 181 ? -16.734 17.156 4.652 1 97 181 GLU A O 1
ATOM 1378 N N . LEU A 1 182 ? -16.141 17.531 6.824 1 97.62 182 LEU A N 1
ATOM 1379 C CA . LEU A 1 182 ? -15.172 16.438 6.848 1 97.62 182 LEU A CA 1
ATOM 1380 C C . LEU A 1 182 ? -15.883 15.086 6.82 1 97.62 182 LEU A C 1
ATOM 1382 O O . LEU A 1 182 ? -16.875 14.891 7.527 1 97.62 182 LEU A O 1
ATOM 1386 N N . THR A 1 183 ? -15.43 14.258 5.977 1 96.44 183 THR A N 1
ATOM 1387 C CA . THR A 1 183 ? -15.883 12.875 6.027 1 96.44 183 THR A CA 1
ATOM 1388 C C . THR A 1 183 ? -14.906 12.016 6.836 1 96.44 183 THR A C 1
ATOM 1390 O O . THR A 1 183 ? -13.797 12.453 7.145 1 96.44 183 THR A O 1
ATOM 1393 N N . GLY A 1 184 ? -15.359 10.836 7.25 1 97.06 184 GLY A N 1
ATOM 1394 C CA . GLY A 1 184 ? -14.438 9.891 7.875 1 97.06 184 GLY A CA 1
ATOM 1395 C C . GLY A 1 184 ? -13.219 9.602 7.027 1 97.06 184 GLY A C 1
ATOM 1396 O O . GLY A 1 184 ? -12.102 9.508 7.551 1 97.06 184 GLY A O 1
ATOM 1397 N N . GLN A 1 185 ? -13.422 9.484 5.742 1 97.12 185 GLN A N 1
ATOM 1398 C CA . GLN A 1 185 ? -12.32 9.258 4.816 1 97.12 185 GLN A CA 1
ATOM 1399 C C . GLN A 1 185 ? -11.328 10.414 4.844 1 97.12 185 GLN A C 1
ATOM 1401 O O . GLN A 1 185 ? -10.117 10.203 4.875 1 97.12 185 GLN A O 1
ATOM 1406 N N . ASP A 1 186 ? -11.852 11.664 4.82 1 98.5 186 ASP A N 1
ATOM 1407 C CA . ASP A 1 186 ? -10.977 12.836 4.895 1 98.5 186 ASP A CA 1
ATOM 1408 C C . ASP A 1 186 ? -10.07 12.766 6.121 1 98.5 186 ASP A C 1
ATOM 1410 O O . ASP A 1 186 ? -8.859 12.93 6.012 1 98.5 186 ASP A O 1
ATOM 1414 N N . ARG A 1 187 ? -10.727 12.508 7.246 1 98.75 187 ARG A N 1
ATOM 1415 C CA . ARG A 1 187 ? -10 12.5 8.508 1 98.75 187 ARG A CA 1
ATOM 1416 C C . ARG A 1 187 ? -8.898 11.445 8.492 1 98.75 187 ARG A C 1
ATOM 1418 O O . ARG A 1 187 ? -7.758 11.719 8.875 1 98.75 187 ARG A O 1
ATOM 1425 N N . ALA A 1 188 ? -9.227 10.273 8.023 1 98.69 188 ALA A N 1
ATOM 1426 C CA . ALA A 1 188 ? -8.258 9.18 7.977 1 98.69 188 ALA A CA 1
ATOM 1427 C C . ALA A 1 188 ? -7.086 9.523 7.062 1 98.69 188 ALA A C 1
ATOM 1429 O O . ALA A 1 188 ? -5.926 9.375 7.453 1 98.69 188 ALA A O 1
ATOM 1430 N N . VAL A 1 189 ? -7.355 10.031 5.859 1 98.81 189 VAL A N 1
ATOM 1431 C CA . VAL A 1 189 ? -6.309 10.266 4.867 1 98.81 189 VAL A CA 1
ATOM 1432 C C . VAL A 1 189 ? -5.465 11.469 5.285 1 98.81 189 VAL A C 1
ATOM 1434 O O . VAL A 1 189 ? -4.246 11.477 5.094 1 98.81 189 VAL A O 1
ATOM 1437 N N . ILE A 1 190 ? -6.027 12.469 5.891 1 98.81 190 ILE A N 1
ATOM 1438 C CA . ILE A 1 190 ? -5.289 13.641 6.359 1 98.81 190 ILE A CA 1
ATOM 1439 C C . ILE A 1 190 ? -4.184 13.203 7.316 1 98.81 190 ILE A C 1
ATOM 1441 O O . ILE A 1 190 ? -3.045 13.664 7.211 1 98.81 190 ILE A O 1
ATOM 1445 N N . VAL A 1 191 ? -4.516 12.25 8.188 1 98.62 191 VAL A N 1
ATOM 1446 C CA . VAL A 1 191 ? -3.566 12 9.273 1 98.62 191 VAL A CA 1
ATOM 1447 C C . VAL A 1 191 ? -2.68 10.812 8.922 1 98.62 191 VAL A C 1
ATOM 1449 O O . VAL A 1 191 ? -1.658 10.578 9.57 1 98.62 191 VAL A O 1
ATOM 1452 N N . ALA A 1 192 ? -3.027 10.055 7.863 1 98.56 192 ALA A N 1
ATOM 1453 C CA . ALA A 1 192 ? -2.316 8.828 7.516 1 98.56 192 ALA A CA 1
ATOM 1454 C C . ALA A 1 192 ? -0.843 9.102 7.234 1 98.56 192 ALA A C 1
ATOM 1456 O O . ALA A 1 192 ? 0.029 8.32 7.609 1 98.56 192 ALA A O 1
ATOM 1457 N N . ASP A 1 193 ? -0.575 10.219 6.637 1 97.88 193 ASP A N 1
ATOM 1458 C CA . ASP A 1 193 ? 0.781 10.562 6.223 1 97.88 193 ASP A CA 1
ATOM 1459 C C . ASP A 1 193 ? 1.648 10.93 7.426 1 97.88 193 ASP A C 1
ATOM 1461 O O . ASP A 1 193 ? 2.861 11.109 7.293 1 97.88 193 ASP A O 1
ATOM 1465 N N . SER A 1 194 ? 1.115 11.039 8.586 1 96.94 194 SER A N 1
ATOM 1466 C CA . SER A 1 194 ? 1.869 11.375 9.789 1 96.94 194 SER A CA 1
ATOM 1467 C C . SER A 1 194 ? 2.518 10.133 10.398 1 96.94 194 SER A C 1
ATOM 1469 O O . SER A 1 194 ? 3.27 10.234 11.367 1 96.94 194 SER A O 1
ATOM 1471 N N . ALA A 1 195 ? 2.291 8.961 9.797 1 97.19 195 ALA A N 1
ATOM 1472 C CA . ALA A 1 195 ? 2.717 7.695 10.398 1 97.19 195 ALA A CA 1
ATOM 1473 C C . ALA A 1 195 ? 4.23 7.668 10.602 1 97.19 195 ALA A C 1
ATOM 1475 O O . ALA A 1 195 ? 4.711 7.301 11.672 1 97.19 195 ALA A O 1
ATOM 1476 N N . ASN A 1 196 ? 4.945 8.062 9.586 1 94 196 ASN A N 1
ATOM 1477 C CA . ASN A 1 196 ? 6.395 8.008 9.711 1 94 196 ASN A CA 1
ATOM 1478 C C . ASN A 1 196 ? 6.918 9.031 10.711 1 94 196 ASN A C 1
ATOM 1480 O O . ASN A 1 196 ? 7.836 8.742 11.484 1 94 196 ASN A O 1
ATOM 1484 N N . GLY A 1 197 ? 6.312 10.188 10.766 1 91.62 197 GLY A N 1
ATOM 1485 C CA . GLY A 1 197 ? 6.742 11.234 11.688 1 91.62 197 GLY A CA 1
ATOM 1486 C C . GLY A 1 197 ? 6.531 10.859 13.141 1 91.62 197 GLY A C 1
ATOM 1487 O O . GLY A 1 197 ? 7.418 11.07 13.977 1 91.62 197 GLY A O 1
ATOM 1488 N N . ILE A 1 198 ? 5.402 10.266 13.43 1 92.5 198 ILE A N 1
ATOM 1489 C CA . ILE A 1 198 ? 5.062 10.008 14.828 1 92.5 198 ILE A CA 1
ATOM 1490 C C . ILE A 1 198 ? 5.809 8.773 15.328 1 92.5 198 ILE A C 1
ATOM 1492 O O . ILE A 1 198 ? 5.898 8.539 16.531 1 92.5 198 ILE A O 1
ATOM 1496 N N . SER A 1 199 ? 6.309 7.945 14.398 1 92.06 199 SER A N 1
ATOM 1497 C CA . SER A 1 199 ? 7.02 6.73 14.781 1 92.06 199 SER A CA 1
ATOM 1498 C C . SER A 1 199 ? 8.492 6.805 14.398 1 92.06 199 SER A C 1
ATOM 1500 O O . SER A 1 199 ? 9.109 5.793 14.062 1 92.06 199 SER A O 1
ATOM 1502 N N . ASN A 1 200 ? 9.039 7.902 14.391 1 85.88 200 ASN A N 1
ATOM 1503 C CA . ASN A 1 200 ? 10.445 8.078 14.031 1 85.88 200 ASN A CA 1
ATOM 1504 C C . ASN A 1 200 ? 11.359 7.242 14.914 1 85.88 200 ASN A C 1
ATOM 1506 O O . ASN A 1 200 ? 11.18 7.199 16.141 1 85.88 200 ASN A O 1
ATOM 1510 N N . GLU A 1 201 ? 12.359 6.633 14.328 1 84.56 201 GLU A N 1
ATOM 1511 C CA . GLU A 1 201 ? 13.234 5.707 15.055 1 84.56 201 GLU A CA 1
ATOM 1512 C C . GLU A 1 201 ? 14.617 6.312 15.273 1 84.56 201 GLU A C 1
ATOM 1514 O O . GLU A 1 201 ? 15.391 5.82 16.094 1 84.56 201 GLU A O 1
ATOM 1519 N N . LEU A 1 202 ? 14.875 7.289 14.516 1 82.75 202 LEU A N 1
ATOM 1520 C CA . LEU A 1 202 ? 16.203 7.895 14.57 1 82.75 202 LEU A CA 1
ATOM 1521 C C . LEU A 1 202 ? 16.109 9.359 14.969 1 82.75 202 LEU A C 1
ATOM 1523 O O . LEU A 1 202 ? 15.078 10 14.773 1 82.75 202 LEU A O 1
ATOM 1527 N N . PRO A 1 203 ? 17.203 9.828 15.57 1 78 203 PRO A N 1
ATOM 1528 C CA . PRO A 1 203 ? 17.172 11.234 15.992 1 78 203 PRO A CA 1
ATOM 1529 C C . PRO A 1 203 ? 16.875 12.188 14.836 1 78 203 PRO A C 1
ATOM 1531 O O . PRO A 1 203 ? 17.609 12.203 13.844 1 78 203 PRO A O 1
ATOM 1534 N N . ILE A 1 204 ? 15.867 12.938 15.25 1 76.12 204 ILE A N 1
ATOM 1535 C CA . ILE A 1 204 ? 15.492 13.953 14.281 1 76.12 204 ILE A CA 1
ATOM 1536 C C . ILE A 1 204 ? 16.625 14.977 14.141 1 76.12 204 ILE A C 1
ATOM 1538 O O . ILE A 1 204 ? 17.297 15.297 15.117 1 76.12 204 ILE A O 1
ATOM 1542 N N . GLY A 1 205 ? 17.062 15.414 13.133 1 76.81 205 GLY A N 1
ATOM 1543 C CA . GLY A 1 205 ? 18.172 16.328 12.914 1 76.81 205 GLY A CA 1
ATOM 1544 C C . GLY A 1 205 ? 19.391 15.664 12.312 1 76.81 205 GLY A C 1
ATOM 1545 O O . GLY A 1 205 ? 20.219 16.328 11.695 1 76.81 205 GLY A O 1
ATOM 1546 N N . LYS A 1 206 ? 19.484 14.414 12.695 1 82 206 LYS A N 1
ATOM 1547 C CA . LYS A 1 206 ? 20.641 13.695 12.148 1 82 206 LYS A CA 1
ATOM 1548 C C . LYS A 1 206 ? 20.25 12.875 10.922 1 82 206 LYS A C 1
ATOM 1550 O O . LYS A 1 206 ? 21.047 12.695 10.008 1 82 206 LYS A O 1
ATOM 1555 N N . TRP A 1 207 ? 19.031 12.328 10.953 1 85.5 207 TRP A N 1
ATOM 1556 C CA . TRP A 1 207 ? 18.578 11.445 9.883 1 85.5 207 TRP A CA 1
ATOM 1557 C C . TRP A 1 207 ? 17.281 11.945 9.273 1 85.5 207 TRP A C 1
ATOM 1559 O O . TRP A 1 207 ? 16.453 12.547 9.961 1 85.5 207 TRP A O 1
ATOM 1569 N N . LEU A 1 208 ? 17.188 11.68 8 1 83.69 208 LEU A N 1
ATOM 1570 C CA . LEU A 1 208 ? 15.938 11.898 7.285 1 83.69 208 LEU A CA 1
ATOM 1571 C C . LEU A 1 208 ? 15.289 10.57 6.906 1 83.69 208 LEU A C 1
ATOM 1573 O O . LEU A 1 208 ? 15.984 9.625 6.523 1 83.69 208 LEU A O 1
ATOM 1577 N N . PHE A 1 209 ? 14.023 10.5 7.129 1 88.19 209 PHE A N 1
ATOM 1578 C CA . PHE A 1 209 ? 13.156 9.414 6.688 1 88.19 209 PHE A CA 1
ATOM 1579 C C . PHE A 1 209 ? 12.102 9.93 5.707 1 88.19 209 PHE A C 1
ATOM 1581 O O . PHE A 1 209 ? 11.039 10.391 6.113 1 88.19 209 PHE A O 1
ATOM 1588 N N . ILE A 1 210 ? 12.344 9.789 4.516 1 91.19 210 ILE A N 1
ATOM 1589 C CA . ILE A 1 210 ? 11.516 10.445 3.518 1 91.19 210 ILE A CA 1
ATOM 1590 C C . ILE A 1 210 ? 10.664 9.406 2.787 1 91.19 210 ILE A C 1
ATOM 1592 O O . ILE A 1 210 ? 11.195 8.547 2.084 1 91.19 210 ILE A O 1
ATOM 1596 N N . PRO A 1 211 ? 9.375 9.43 2.979 1 96.69 211 PRO A N 1
ATOM 1597 C CA . PRO A 1 211 ? 8.531 8.578 2.146 1 96.69 211 PRO A CA 1
ATOM 1598 C C . PRO A 1 211 ? 8.156 9.227 0.819 1 96.69 211 PRO A C 1
ATOM 1600 O O . PRO A 1 211 ? 7.422 10.219 0.8 1 96.69 211 PRO A O 1
ATOM 1603 N N . PRO A 1 212 ? 8.586 8.68 -0.284 1 97.62 212 PRO A N 1
ATOM 1604 C CA . PRO A 1 212 ? 8.18 9.258 -1.568 1 97.62 212 PRO A CA 1
ATOM 1605 C C . PRO A 1 212 ? 6.742 8.898 -1.946 1 97.62 212 PRO A C 1
ATOM 1607 O O . PRO A 1 212 ? 6.215 9.406 -2.938 1 97.62 212 PRO A O 1
ATOM 1610 N N . THR A 1 213 ? 6.145 8.039 -1.182 1 98.62 213 THR A N 1
ATOM 1611 C CA . THR A 1 213 ? 4.805 7.543 -1.469 1 98.62 213 THR A CA 1
ATOM 1612 C C . THR A 1 213 ? 4.117 7.066 -0.192 1 98.62 213 THR A C 1
ATOM 1614 O O . THR A 1 213 ? 4.785 6.738 0.792 1 98.62 213 THR A O 1
ATOM 1617 N N . ILE A 1 214 ? 2.838 7.09 -0.216 1 98.75 214 ILE A N 1
ATOM 1618 C CA . ILE A 1 214 ? 2.023 6.496 0.839 1 98.75 214 ILE A CA 1
ATOM 1619 C C . ILE A 1 214 ? 0.897 5.672 0.219 1 98.75 214 ILE A C 1
ATOM 1621 O O . ILE A 1 214 ? 0.319 6.062 -0.796 1 98.75 214 ILE A O 1
ATOM 1625 N N . THR A 1 215 ? 0.658 4.523 0.791 1 98.94 215 THR A N 1
ATOM 1626 C CA . THR A 1 215 ? -0.501 3.734 0.395 1 98.94 215 THR A CA 1
ATOM 1627 C C . THR A 1 215 ? -1.415 3.477 1.59 1 98.94 215 THR A C 1
ATOM 1629 O O . THR A 1 215 ? -0.971 2.961 2.617 1 98.94 215 THR A O 1
ATOM 1632 N N . TYR A 1 216 ? -2.605 3.967 1.502 1 98.94 216 TYR A N 1
ATOM 1633 C CA . TYR A 1 216 ? -3.67 3.689 2.461 1 98.94 216 TYR A CA 1
ATOM 1634 C C . TYR A 1 216 ? -4.629 2.633 1.921 1 98.94 216 TYR A C 1
ATOM 1636 O O . TYR A 1 216 ? -5.234 2.818 0.864 1 98.94 216 TYR A O 1
ATOM 1644 N N . THR A 1 217 ? -4.688 1.478 2.551 1 98.88 217 THR A N 1
ATOM 1645 C CA . THR A 1 217 ? -5.641 0.426 2.215 1 98.88 217 THR A CA 1
ATOM 1646 C C . THR A 1 217 ? -6.777 0.384 3.23 1 98.88 217 THR A C 1
ATOM 1648 O O . THR A 1 217 ? -6.562 0.067 4.402 1 98.88 217 THR A O 1
ATOM 1651 N N . SER A 1 218 ? -7.941 0.625 2.77 1 97.81 218 SER A N 1
ATOM 1652 C CA . SER A 1 218 ? -9.102 0.796 3.641 1 97.81 218 SER A CA 1
ATOM 1653 C C . SER A 1 218 ? -9.82 -0.529 3.871 1 97.81 218 SER A C 1
ATOM 1655 O O . SER A 1 218 ? -9.984 -1.323 2.943 1 97.81 218 SER A O 1
ATOM 1657 N N . LEU A 1 219 ? -10.211 -0.765 5.102 1 96.38 219 LEU A N 1
ATOM 1658 C CA . LEU A 1 219 ? -11.062 -1.891 5.473 1 96.38 219 LEU A CA 1
ATOM 1659 C C . LEU A 1 219 ? -12.531 -1.485 5.469 1 96.38 219 LEU A C 1
ATOM 1661 O O . LEU A 1 219 ? -13.383 -2.223 4.965 1 96.38 219 LEU A O 1
ATOM 1665 N N . ARG A 1 220 ? -12.734 -0.35 5.977 1 94.56 220 ARG A N 1
ATOM 1666 C CA . ARG A 1 220 ? -14.086 0.188 6.094 1 94.56 220 ARG A CA 1
ATOM 1667 C C . ARG A 1 220 ? -14.062 1.71 6.18 1 94.56 220 ARG A C 1
ATOM 1669 O O . ARG A 1 220 ? -13 2.312 6.355 1 94.56 220 ARG A O 1
ATOM 1676 N N . GLN A 1 221 ? -15.219 2.283 6.031 1 93.69 221 GLN A N 1
ATOM 1677 C CA . GLN A 1 221 ? -15.336 3.729 6.195 1 93.69 221 GLN A CA 1
ATOM 1678 C C . GLN A 1 221 ? -15.133 4.137 7.652 1 93.69 221 GLN A C 1
ATOM 1680 O O . GLN A 1 221 ? -15.844 3.66 8.539 1 93.69 221 GLN A O 1
ATOM 1685 N N . PRO A 1 222 ? -14.133 5.016 7.887 1 95.31 222 PRO A N 1
ATOM 1686 C CA . PRO A 1 222 ? -13.953 5.496 9.258 1 95.31 222 PRO A CA 1
ATOM 1687 C C . PRO A 1 222 ? -15.148 6.297 9.766 1 95.31 222 PRO A C 1
ATOM 1689 O O . PRO A 1 222 ? -15.836 6.957 8.977 1 95.31 222 PRO A O 1
ATOM 1692 N N . SER A 1 223 ? -15.367 6.215 11.047 1 94.5 223 SER A N 1
ATOM 1693 C CA . SER A 1 223 ? -16.453 6.941 11.688 1 94.5 223 SER A CA 1
ATOM 1694 C C . SER A 1 223 ? -15.945 7.824 12.82 1 94.5 223 SER A C 1
ATOM 1696 O O . SER A 1 223 ? -14.828 7.645 13.297 1 94.5 223 SER A O 1
ATOM 1698 N N . GLY A 1 224 ? -16.828 8.844 13.188 1 95.88 224 GLY A N 1
ATOM 1699 C CA . GLY A 1 224 ? -16.453 9.719 14.289 1 95.88 224 GLY A CA 1
ATOM 1700 C C . GLY A 1 224 ? -15.438 10.773 13.898 1 95.88 224 GLY A C 1
ATOM 1701 O O . GLY A 1 224 ? -15.125 10.93 12.711 1 95.88 224 GLY A O 1
ATOM 1702 N N . GLU A 1 225 ? -14.914 11.461 14.945 1 97.81 225 GLU A N 1
ATOM 1703 C CA . GLU A 1 225 ? -14.047 12.609 14.672 1 97.81 225 GLU A CA 1
ATOM 1704 C C . GLU A 1 225 ? -12.578 12.242 14.852 1 97.81 225 GLU A C 1
ATOM 1706 O O . GLU A 1 225 ? -11.688 12.961 14.391 1 97.81 225 GLU A O 1
ATOM 1711 N N . TRP A 1 226 ? -12.383 11.148 15.609 1 98.62 226 TRP A N 1
ATOM 1712 C CA . TRP A 1 226 ? -11.016 10.781 15.977 1 98.62 226 TRP A CA 1
ATOM 1713 C C . TRP A 1 226 ? -10.539 9.57 15.172 1 98.62 226 TRP A C 1
ATOM 1715 O O . TRP A 1 226 ? -11.297 8.625 14.961 1 98.62 226 TRP A O 1
ATOM 1725 N N . VAL A 1 227 ? -9.328 9.648 14.727 1 98.5 227 VAL A N 1
ATOM 1726 C CA . VAL A 1 227 ? -8.656 8.531 14.062 1 98.5 227 VAL A CA 1
ATOM 1727 C C . VAL A 1 227 ? -7.441 8.102 14.883 1 98.5 227 VAL A C 1
ATOM 1729 O O . VAL A 1 227 ? -6.613 8.938 15.266 1 98.5 227 VAL A O 1
ATOM 1732 N N . MET A 1 228 ? -7.355 6.875 15.188 1 98.56 228 MET A N 1
ATOM 1733 C CA . MET A 1 228 ? -6.176 6.336 15.859 1 98.56 228 MET A CA 1
ATOM 1734 C C . MET A 1 228 ? -5.137 5.863 14.844 1 98.56 228 MET A C 1
ATOM 1736 O O . MET A 1 228 ? -5.48 5.211 13.859 1 98.56 228 MET A O 1
ATOM 1740 N N . LEU A 1 229 ? -3.916 6.223 15.039 1 98.25 229 LEU A N 1
ATOM 1741 C CA . LEU A 1 229 ? -2.773 5.68 14.305 1 98.25 229 LEU A CA 1
ATOM 1742 C C . LEU A 1 229 ? -1.885 4.852 15.227 1 98.25 229 LEU A C 1
ATOM 1744 O O . LEU A 1 229 ? -1.365 5.363 16.219 1 98.25 229 LEU A O 1
ATOM 1748 N N . ASP A 1 230 ? -1.804 3.629 14.969 1 98.12 230 ASP A N 1
ATOM 1749 C CA . ASP A 1 230 ? -0.823 2.734 15.578 1 98.12 230 ASP A CA 1
ATOM 1750 C C . ASP A 1 230 ? 0.356 2.492 14.641 1 98.12 230 ASP A C 1
ATOM 1752 O O . ASP A 1 230 ? 0.287 1.635 13.758 1 98.12 230 ASP A O 1
ATOM 1756 N N . ALA A 1 231 ? 1.429 3.301 14.852 1 97.31 231 ALA A N 1
ATOM 1757 C CA . ALA A 1 231 ? 2.461 3.438 13.828 1 97.31 231 ALA A CA 1
ATOM 1758 C C . ALA A 1 231 ? 3.791 2.859 14.312 1 97.31 231 ALA A C 1
ATOM 1760 O O . ALA A 1 231 ? 4.172 3.043 15.469 1 97.31 231 ALA A O 1
ATOM 1761 N N . LYS A 1 232 ? 4.414 2.193 13.43 1 96 232 LYS A N 1
ATOM 1762 C CA . LYS A 1 232 ? 5.738 1.618 13.641 1 96 232 LYS A CA 1
ATOM 1763 C C . LYS A 1 232 ? 6.645 1.879 12.445 1 96 232 LYS A C 1
ATOM 1765 O O . LYS A 1 232 ? 6.211 1.778 11.297 1 96 232 LYS A O 1
ATOM 1770 N N . THR A 1 233 ? 7.848 2.254 12.727 1 95 233 THR A N 1
ATOM 1771 C CA . THR A 1 233 ? 8.883 2.393 11.711 1 95 233 THR A CA 1
ATOM 1772 C C . THR A 1 233 ? 10.039 1.435 11.984 1 95 233 THR A C 1
ATOM 1774 O O . THR A 1 233 ? 10.492 1.306 13.125 1 95 233 THR A O 1
ATOM 1777 N N . THR A 1 234 ? 10.43 0.743 10.969 1 94.44 234 THR A N 1
ATOM 1778 C CA . THR A 1 234 ? 11.555 -0.186 11.055 1 94.44 234 THR A CA 1
ATOM 1779 C C . THR A 1 234 ? 12.656 0.208 10.078 1 94.44 234 THR A C 1
ATOM 1781 O O . THR A 1 234 ? 12.383 0.555 8.93 1 94.44 234 THR A O 1
ATOM 1784 N N . ILE A 1 235 ? 13.844 0.205 10.555 1 92.69 235 ILE A N 1
ATOM 1785 C CA . ILE A 1 235 ? 15.016 0.414 9.711 1 92.69 235 ILE A CA 1
ATOM 1786 C C . ILE A 1 235 ? 15.828 -0.874 9.633 1 92.69 235 ILE A C 1
ATOM 1788 O O . ILE A 1 235 ? 16.281 -1.4 10.656 1 92.69 235 ILE A O 1
ATOM 1792 N N . ALA A 1 236 ? 16.016 -1.329 8.438 1 91.25 236 ALA A N 1
ATOM 1793 C CA . ALA A 1 236 ? 16.75 -2.574 8.242 1 91.25 236 ALA A CA 1
ATOM 1794 C C . ALA A 1 236 ? 18.25 -2.334 8.281 1 91.25 236 ALA A C 1
ATOM 1796 O O . ALA A 1 236 ? 18.719 -1.207 8.078 1 91.25 236 ALA A O 1
ATOM 1797 N N . PRO A 1 237 ? 18.984 -3.402 8.492 1 85.44 237 PRO A N 1
ATOM 1798 C CA . PRO A 1 237 ? 20.438 -3.277 8.57 1 85.44 237 PRO A CA 1
ATOM 1799 C C . PRO A 1 237 ? 21.062 -2.781 7.266 1 85.44 237 PRO A C 1
ATOM 1801 O O . PRO A 1 237 ? 22.141 -2.172 7.281 1 85.44 237 PRO A O 1
ATOM 1804 N N . ASP A 1 238 ? 20.438 -2.971 6.195 1 82.62 238 ASP A N 1
ATOM 1805 C CA . ASP A 1 238 ? 21 -2.549 4.914 1 82.62 238 ASP A CA 1
ATOM 1806 C C . ASP A 1 238 ? 20.594 -1.11 4.59 1 82.62 238 ASP A C 1
ATOM 1808 O O . ASP A 1 238 ? 20.891 -0.611 3.5 1 82.62 238 ASP A O 1
ATOM 1812 N N . GLY A 1 239 ? 19.859 -0.539 5.477 1 87.94 239 GLY A N 1
ATOM 1813 C CA . GLY A 1 239 ? 19.531 0.866 5.309 1 87.94 239 GLY A CA 1
ATOM 1814 C C . GLY A 1 239 ? 18.141 1.087 4.742 1 87.94 239 GLY A C 1
ATOM 1815 O O . GLY A 1 239 ? 17.734 2.229 4.531 1 87.94 239 GLY A O 1
ATOM 1816 N N . GLY A 1 240 ? 17.453 0.067 4.473 1 91.94 240 GLY A N 1
ATOM 1817 C CA . GLY A 1 240 ? 16.047 0.208 4.078 1 91.94 240 GLY A CA 1
ATOM 1818 C C . GLY A 1 240 ? 15.148 0.615 5.227 1 91.94 240 GLY A C 1
ATOM 1819 O O . GLY A 1 240 ? 15.438 0.326 6.387 1 91.94 240 GLY A O 1
ATOM 1820 N N . GLY A 1 241 ? 14.086 1.309 4.914 1 94.44 241 GLY A N 1
ATOM 1821 C CA . GLY A 1 241 ? 13.117 1.729 5.918 1 94.44 241 GLY A CA 1
ATOM 1822 C C . GLY A 1 241 ? 11.68 1.499 5.496 1 94.44 241 GLY A C 1
ATOM 1823 O O . GLY A 1 241 ? 11.352 1.618 4.312 1 94.44 241 GLY A O 1
ATOM 1824 N N . LEU A 1 242 ? 10.867 1.191 6.473 1 96.62 242 LEU A N 1
ATOM 1825 C CA . LEU A 1 242 ? 9.445 0.959 6.262 1 96.62 242 LEU A CA 1
ATOM 1826 C C . LEU A 1 242 ? 8.633 1.446 7.457 1 96.62 242 LEU A C 1
ATOM 1828 O O . LEU A 1 242 ? 8.93 1.095 8.602 1 96.62 242 LEU A O 1
ATOM 1832 N N . THR A 1 243 ? 7.676 2.314 7.176 1 97.25 243 THR A N 1
ATOM 1833 C CA . THR A 1 243 ? 6.668 2.678 8.164 1 97.25 243 THR A CA 1
ATOM 1834 C C . THR A 1 243 ? 5.352 1.961 7.883 1 97.25 243 THR A C 1
ATOM 1836 O O . THR A 1 243 ? 4.898 1.908 6.738 1 97.25 243 THR A O 1
ATOM 1839 N N . HIS A 1 244 ? 4.805 1.347 8.875 1 97.44 244 HIS A N 1
ATOM 1840 C CA . HIS A 1 244 ? 3.479 0.743 8.828 1 97.44 244 HIS A CA 1
ATOM 1841 C C . HIS A 1 244 ? 2.613 1.235 9.984 1 97.44 244 HIS A C 1
ATOM 1843 O O . HIS A 1 244 ? 3.098 1.379 11.109 1 97.44 244 HIS A O 1
ATOM 1849 N N . ALA A 1 245 ? 1.351 1.501 9.672 1 98 245 ALA A N 1
ATOM 1850 C CA . ALA A 1 245 ? 0.425 1.873 10.742 1 98 245 ALA A CA 1
ATOM 1851 C C . ALA A 1 245 ? -0.952 1.256 10.508 1 98 245 ALA A C 1
ATOM 1853 O O . ALA A 1 245 ? -1.37 1.062 9.367 1 98 245 ALA A O 1
ATOM 1854 N N . VAL A 1 246 ? -1.58 0.904 11.578 1 98.06 246 VAL A N 1
ATOM 1855 C CA . VAL A 1 246 ? -3 0.568 11.594 1 98.06 246 VAL A CA 1
ATOM 1856 C C . VAL A 1 246 ? -3.818 1.794 11.984 1 98.06 246 VAL A C 1
ATOM 1858 O O . VAL A 1 246 ? -3.502 2.467 12.977 1 98.06 246 VAL A O 1
ATOM 1861 N N . LEU A 1 247 ? -4.785 2.109 11.164 1 98.31 247 LEU A N 1
ATOM 1862 C CA . LEU A 1 247 ? -5.73 3.166 11.508 1 98.31 247 LEU A CA 1
ATOM 1863 C C . LEU A 1 247 ? -6.992 2.584 12.133 1 98.31 247 LEU A C 1
ATOM 1865 O O . LEU A 1 247 ? -7.48 1.536 11.703 1 98.31 247 LEU A O 1
ATOM 1869 N N . GLY A 1 248 ? -7.492 3.285 13.125 1 97.62 248 GLY A N 1
ATOM 1870 C CA . GLY A 1 248 ? -8.727 2.883 13.773 1 97.62 248 GLY A CA 1
ATOM 1871 C C . GLY A 1 248 ? -9.555 4.055 14.266 1 97.62 248 GLY A C 1
ATOM 1872 O O . GLY A 1 248 ? -9.117 5.207 14.195 1 97.62 248 GLY A O 1
ATOM 1873 N N . ASP A 1 249 ? -10.695 3.77 14.641 1 96.94 249 ASP A N 1
ATOM 1874 C CA . ASP A 1 249 ? -11.586 4.668 15.359 1 96.94 249 ASP A CA 1
ATOM 1875 C C . ASP A 1 249 ? -12.289 3.943 16.5 1 96.94 249 ASP A C 1
ATOM 1877 O O . ASP A 1 249 ? -11.867 2.854 16.906 1 96.94 249 ASP A O 1
ATOM 1881 N N . ALA A 1 250 ? -13.305 4.59 17.094 1 94.44 250 ALA A N 1
ATOM 1882 C CA . ALA A 1 250 ? -13.953 4.027 18.266 1 94.44 250 ALA A CA 1
ATOM 1883 C C . ALA A 1 250 ? -14.586 2.672 17.953 1 94.44 250 ALA A C 1
ATOM 1885 O O . ALA A 1 250 ? -14.797 1.856 18.859 1 94.44 250 ALA A O 1
ATOM 1886 N N . ASP A 1 251 ? -14.867 2.406 16.672 1 92.94 251 ASP A N 1
ATOM 1887 C CA . ASP A 1 251 ? -15.523 1.166 16.281 1 92.94 251 ASP A CA 1
ATOM 1888 C C . ASP A 1 251 ? -14.508 0.113 15.852 1 92.94 251 ASP A C 1
ATOM 1890 O O . ASP A 1 251 ? -14.875 -1.004 15.477 1 92.94 251 ASP A O 1
ATOM 1894 N N . GLY A 1 252 ? -13.227 0.429 15.898 1 94.75 252 GLY A N 1
ATOM 1895 C CA . GLY A 1 252 ? -12.203 -0.549 15.57 1 94.75 252 GLY A CA 1
ATOM 1896 C C . GLY A 1 252 ? -11.352 -0.149 14.383 1 94.75 252 GLY A C 1
ATOM 1897 O O . GLY A 1 252 ? -11.266 1.032 14.039 1 94.75 252 GLY A O 1
ATOM 1898 N N . MET A 1 253 ? -10.742 -1.117 13.773 1 96.31 253 MET A N 1
ATOM 1899 C CA . MET A 1 253 ? -9.797 -0.911 12.68 1 96.31 253 MET A CA 1
ATOM 1900 C C . MET A 1 253 ? -10.508 -0.372 11.445 1 96.31 253 MET A C 1
ATOM 1902 O O . MET A 1 253 ? -11.602 -0.825 11.102 1 96.31 253 MET A O 1
ATOM 1906 N N . CYS A 1 254 ? -9.859 0.597 10.773 1 96.88 254 CYS A N 1
ATOM 1907 C CA . CYS A 1 254 ? -10.406 1.182 9.555 1 96.88 254 CYS A CA 1
ATOM 1908 C C . CYS A 1 254 ? -9.547 0.828 8.344 1 96.88 254 CYS A C 1
ATOM 1910 O O . CYS A 1 254 ? -10.016 0.882 7.207 1 96.88 254 CYS A O 1
ATOM 1912 N N . GLY A 1 255 ? -8.289 0.614 8.562 1 97.75 255 GLY A N 1
ATOM 1913 C CA . GLY A 1 255 ? -7.383 0.322 7.461 1 97.75 255 GLY A CA 1
ATOM 1914 C C . GLY A 1 255 ? -5.922 0.329 7.875 1 97.75 255 GLY A C 1
ATOM 1915 O O . GLY A 1 255 ? -5.605 0.327 9.062 1 97.75 255 GLY A O 1
ATOM 1916 N N . THR A 1 256 ? -5.016 0.23 6.906 1 98.44 256 THR A N 1
ATOM 1917 C CA . THR A 1 256 ? -3.576 0.249 7.145 1 98.44 256 THR A CA 1
ATOM 1918 C C . THR A 1 256 ? -2.885 1.228 6.199 1 98.44 256 THR A C 1
ATOM 1920 O O . THR A 1 256 ? -3.398 1.521 5.117 1 98.44 256 THR A O 1
ATOM 1923 N N . VAL A 1 257 ? -1.786 1.72 6.629 1 98.56 257 VAL A N 1
ATOM 1924 C CA . VAL A 1 257 ? -0.94 2.551 5.781 1 98.56 257 VAL A CA 1
ATOM 1925 C C . VAL A 1 257 ? 0.485 2.002 5.777 1 98.56 257 VAL A C 1
ATOM 1927 O O . VAL A 1 257 ? 0.948 1.45 6.777 1 98.56 257 VAL A O 1
ATOM 1930 N N . ALA A 1 258 ? 1.118 2.064 4.645 1 98.75 258 ALA A N 1
ATOM 1931 C CA . ALA A 1 258 ? 2.52 1.676 4.496 1 98.75 258 ALA A CA 1
ATOM 1932 C C . ALA A 1 258 ? 3.295 2.711 3.688 1 98.75 258 ALA A C 1
ATOM 1934 O O . ALA A 1 258 ? 2.775 3.264 2.715 1 98.75 258 ALA A O 1
ATOM 1935 N N . GLN A 1 259 ? 4.523 2.959 4.152 1 98.62 259 GLN A N 1
ATOM 1936 C CA . GLN A 1 259 ? 5.422 3.914 3.516 1 98.62 259 GLN A CA 1
ATOM 1937 C C . GLN A 1 259 ? 6.848 3.373 3.451 1 98.62 259 GLN A C 1
ATOM 1939 O O . GLN A 1 259 ? 7.473 3.135 4.488 1 98.62 259 GLN A O 1
ATOM 1944 N N . PRO A 1 260 ? 7.355 3.178 2.184 1 98 260 PRO A N 1
ATOM 1945 C CA . PRO A 1 260 ? 8.805 2.984 2.109 1 98 260 PRO A CA 1
ATOM 1946 C C . PRO A 1 260 ? 9.586 4.262 2.408 1 98 260 PRO A C 1
ATOM 1948 O O . PRO A 1 260 ? 9.086 5.367 2.188 1 98 260 PRO A O 1
ATOM 1951 N N . LEU A 1 261 ? 10.82 4.07 2.918 1 95.81 261 LEU A N 1
ATOM 1952 C CA . LEU A 1 261 ? 11.547 5.254 3.355 1 95.81 261 LEU A CA 1
ATOM 1953 C C . LEU A 1 261 ? 12.914 5.328 2.689 1 95.81 261 LEU A C 1
ATOM 1955 O O . LEU A 1 261 ? 13.633 4.324 2.619 1 95.81 261 LEU A O 1
ATOM 1959 N N . LEU A 1 262 ? 13.242 6.438 2.15 1 94.69 262 LEU A N 1
ATOM 1960 C CA . LEU A 1 262 ? 14.648 6.789 1.951 1 94.69 262 LEU A CA 1
ATOM 1961 C C . LEU A 1 262 ? 15.273 7.273 3.254 1 94.69 262 LEU A C 1
ATOM 1963 O O . LEU A 1 262 ? 14.891 8.32 3.783 1 94.69 262 LEU A O 1
ATOM 1967 N N . VAL A 1 263 ? 16.141 6.508 3.771 1 91.69 263 VAL A N 1
ATOM 1968 C CA . VAL A 1 263 ? 16.844 6.855 4.996 1 91.69 263 VAL A CA 1
ATOM 1969 C C . VAL A 1 263 ? 18.219 7.445 4.656 1 91.69 263 VAL A C 1
ATOM 1971 O O . VAL A 1 263 ? 19.031 6.797 3.986 1 91.69 263 VAL A O 1
ATOM 1974 N N . THR A 1 264 ? 18.375 8.664 5.062 1 88.06 264 THR A N 1
ATOM 1975 C CA . THR A 1 264 ? 19.641 9.312 4.75 1 88.06 264 THR A CA 1
ATOM 1976 C C . THR A 1 264 ? 20.016 10.312 5.836 1 88.06 264 THR A C 1
ATOM 1978 O O . THR A 1 264 ? 19.156 10.805 6.57 1 88.06 264 THR A O 1
ATOM 1981 N N . GLU A 1 265 ? 21.281 10.539 5.875 1 86.19 265 GLU A N 1
ATOM 1982 C CA . GLU A 1 265 ? 21.734 11.57 6.809 1 86.19 265 GLU A CA 1
ATOM 1983 C C . GLU A 1 265 ? 21.344 12.961 6.328 1 86.19 265 GLU A C 1
ATOM 1985 O O . GLU A 1 265 ? 21.172 13.18 5.125 1 86.19 265 GLU A O 1
ATOM 1990 N N . VAL A 1 266 ? 21.062 13.812 7.25 1 80.94 266 VAL A N 1
ATOM 1991 C CA . VAL A 1 266 ? 20.766 15.203 6.945 1 80.94 266 VAL A CA 1
ATOM 1992 C C . VAL A 1 266 ? 21.969 15.875 6.301 1 80.94 266 VAL A C 1
ATOM 1994 O O . VAL A 1 266 ? 23.109 15.586 6.664 1 80.94 266 VAL A O 1
ATOM 1997 N N . MET B 1 1 ? -6.031 -41.562 -13.266 1 43.62 1 MET B N 1
ATOM 1998 C CA . MET B 1 1 ? -5.41 -40.438 -12.562 1 43.62 1 MET B CA 1
ATOM 1999 C C . MET B 1 1 ? -4.875 -39.406 -13.547 1 43.62 1 MET B C 1
ATOM 2001 O O . MET B 1 1 ? -4.094 -39.75 -14.445 1 43.62 1 MET B O 1
ATOM 2005 N N . ALA B 1 2 ? -5.73 -38.5 -13.914 1 56.25 2 ALA B N 1
ATOM 2006 C CA . ALA B 1 2 ? -5.34 -37.625 -15.031 1 56.25 2 ALA B CA 1
ATOM 2007 C C . ALA B 1 2 ? -3.893 -37.188 -14.891 1 56.25 2 ALA B C 1
ATOM 2009 O O . ALA B 1 2 ? -3.445 -36.844 -13.797 1 56.25 2 ALA B O 1
ATOM 2010 N N . SER B 1 3 ? -3.092 -37.531 -15.719 1 78.06 3 SER B N 1
ATOM 2011 C CA . SER B 1 3 ? -1.672 -37.188 -15.734 1 78.06 3 SER B CA 1
ATOM 2012 C C . SER B 1 3 ? -1.456 -35.688 -15.57 1 78.06 3 SER B C 1
ATOM 2014 O O . SER B 1 3 ? -2.15 -34.875 -16.203 1 78.06 3 SER B O 1
ATOM 2016 N N . LEU B 1 4 ? -0.709 -35.219 -14.461 1 83.81 4 LEU B N 1
ATOM 2017 C CA . LEU B 1 4 ? -0.379 -33.812 -14.195 1 83.81 4 LEU B CA 1
ATOM 2018 C C . LEU B 1 4 ? 0.523 -33.25 -15.289 1 83.81 4 LEU B C 1
ATOM 2020 O O . LEU B 1 4 ? 1.417 -33.938 -15.781 1 83.81 4 LEU B O 1
ATOM 2024 N N . THR B 1 5 ? 0.185 -32.094 -15.852 1 84.94 5 THR B N 1
ATOM 2025 C CA . THR B 1 5 ? 1.063 -31.391 -16.766 1 84.94 5 THR B CA 1
ATOM 2026 C C . THR B 1 5 ? 2.441 -31.188 -16.156 1 84.94 5 THR B C 1
ATOM 2028 O O . THR B 1 5 ? 2.553 -30.734 -15.008 1 84.94 5 THR B O 1
ATOM 2031 N N . PRO B 1 6 ? 3.457 -31.594 -16.859 1 89.69 6 PRO B N 1
ATOM 2032 C CA . PRO B 1 6 ? 4.793 -31.344 -16.312 1 89.69 6 PRO B CA 1
ATOM 2033 C C . PRO B 1 6 ? 5.043 -29.859 -16.031 1 89.69 6 PRO B C 1
ATOM 2035 O O . PRO B 1 6 ? 4.598 -29 -16.797 1 89.69 6 PRO B O 1
ATOM 2038 N N . LEU B 1 7 ? 5.672 -29.594 -14.922 1 90.31 7 LEU B N 1
ATOM 2039 C CA . LEU B 1 7 ? 5.992 -28.219 -14.555 1 90.31 7 LEU B CA 1
ATOM 2040 C C . LEU B 1 7 ? 7.047 -27.641 -15.492 1 90.31 7 LEU B C 1
ATOM 2042 O O . LEU B 1 7 ? 8.078 -28.266 -15.734 1 90.31 7 LEU B O 1
ATOM 2046 N N . GLU B 1 8 ? 6.812 -26.484 -16.031 1 92.62 8 GLU B N 1
ATOM 2047 C CA . GLU B 1 8 ? 7.773 -25.781 -16.875 1 92.62 8 GLU B CA 1
ATOM 2048 C C . GLU B 1 8 ? 8.953 -25.25 -16.047 1 92.62 8 GLU B C 1
ATOM 2050 O O . GLU B 1 8 ? 8.906 -25.266 -14.82 1 92.62 8 GLU B O 1
ATOM 2055 N N . ASP B 1 9 ? 9.938 -24.781 -16.797 1 95.19 9 ASP B N 1
ATOM 2056 C CA . ASP B 1 9 ? 11.156 -24.328 -16.125 1 95.19 9 ASP B CA 1
ATOM 2057 C C . ASP B 1 9 ? 11.016 -22.875 -15.68 1 95.19 9 ASP B C 1
ATOM 2059 O O . ASP B 1 9 ? 11.82 -22.391 -14.875 1 95.19 9 ASP B O 1
ATOM 2063 N N . ALA B 1 10 ? 10 -22.203 -16.281 1 98.75 10 ALA B N 1
ATOM 2064 C CA . ALA B 1 10 ? 9.812 -20.781 -15.938 1 98.75 10 ALA B CA 1
ATOM 2065 C C . ALA B 1 10 ? 8.352 -20.375 -16.094 1 98.75 10 ALA B C 1
ATOM 2067 O O . ALA B 1 10 ? 7.598 -21 -16.828 1 98.75 10 ALA B O 1
ATOM 2068 N N . PHE B 1 11 ? 7.996 -19.344 -15.383 1 98.88 11 PHE B N 1
ATOM 2069 C CA . PHE B 1 11 ? 6.668 -18.766 -15.531 1 98.88 11 PHE B CA 1
ATOM 2070 C C . PHE B 1 11 ? 6.512 -18.109 -16.891 1 98.88 11 PHE B C 1
ATOM 2072 O O . PHE B 1 11 ? 5.426 -18.125 -17.484 1 98.88 11 PHE B O 1
ATOM 2079 N N . TYR B 1 12 ? 7.621 -17.531 -17.453 1 98.94 12 TYR B N 1
ATOM 2080 C CA . TYR B 1 12 ? 7.566 -16.797 -18.703 1 98.94 12 TYR B CA 1
ATOM 2081 C C . TYR B 1 12 ? 8.727 -17.203 -19.625 1 98.94 12 TYR B C 1
ATOM 2083 O O . TYR B 1 12 ? 9.852 -17.375 -19.156 1 98.94 12 TYR B O 1
ATOM 2091 N N . LEU B 1 13 ? 8.438 -17.297 -20.891 1 98.81 13 LEU B N 1
ATOM 2092 C CA . LEU B 1 13 ? 9.43 -17.484 -21.938 1 98.81 13 LEU B CA 1
ATOM 2093 C C . LEU B 1 13 ? 9.633 -16.219 -22.75 1 98.81 13 LEU B C 1
ATOM 2095 O O . LEU B 1 13 ? 8.68 -15.695 -23.344 1 98.81 13 LEU B O 1
ATOM 2099 N N . PRO B 1 14 ? 10.891 -15.711 -22.734 1 98.12 14 PRO B N 1
ATOM 2100 C CA . PRO B 1 14 ? 11.117 -14.516 -23.562 1 98.12 14 PRO B CA 1
ATOM 2101 C C . PRO B 1 14 ? 10.844 -14.758 -25.031 1 98.12 14 PRO B C 1
ATOM 2103 O O . PRO B 1 14 ? 11.234 -15.789 -25.578 1 98.12 14 PRO B O 1
ATOM 2106 N N . ALA B 1 15 ? 10.133 -13.797 -25.688 1 98.12 15 ALA B N 1
ATOM 2107 C CA . ALA B 1 15 ? 9.75 -13.914 -27.094 1 98.12 15 ALA B CA 1
ATOM 2108 C C . ALA B 1 15 ? 10.094 -12.641 -27.859 1 98.12 15 ALA B C 1
ATOM 2110 O O . ALA B 1 15 ? 9.453 -12.328 -28.859 1 98.12 15 ALA B O 1
ATOM 2111 N N . GLY B 1 16 ? 10.992 -11.859 -27.375 1 94.88 16 GLY B N 1
ATOM 2112 C CA . GLY B 1 16 ? 11.367 -10.562 -27.922 1 94.88 16 GLY B CA 1
ATOM 2113 C C . GLY B 1 16 ? 11.469 -9.484 -26.859 1 94.88 16 GLY B C 1
ATOM 2114 O O . GLY B 1 16 ? 11.242 -9.742 -25.672 1 94.88 16 GLY B O 1
ATOM 2115 N N . ASP B 1 17 ? 11.812 -8.336 -27.328 1 93.81 17 ASP B N 1
ATOM 2116 C CA . ASP B 1 17 ? 11.977 -7.234 -26.391 1 93.81 17 ASP B CA 1
ATOM 2117 C C . ASP B 1 17 ? 10.641 -6.848 -25.75 1 93.81 17 ASP B C 1
ATOM 2119 O O . ASP B 1 17 ? 9.742 -6.367 -26.438 1 93.81 17 ASP B O 1
ATOM 2123 N N . GLY B 1 18 ? 10.547 -7.141 -24.516 1 97.5 18 GLY B N 1
ATOM 2124 C CA . GLY B 1 18 ? 9.352 -6.793 -23.766 1 97.5 18 GLY B CA 1
ATOM 2125 C C . GLY B 1 18 ? 8.188 -7.723 -24.047 1 97.5 18 GLY B C 1
ATOM 2126 O O . GLY B 1 18 ? 7.047 -7.426 -23.672 1 97.5 18 GLY B O 1
ATOM 2127 N N . VAL B 1 19 ? 8.453 -8.812 -24.797 1 98.75 19 VAL B N 1
ATOM 2128 C CA . VAL B 1 19 ? 7.406 -9.781 -25.125 1 98.75 19 VAL B CA 1
ATOM 2129 C C . VAL B 1 19 ? 7.707 -11.117 -24.453 1 98.75 19 VAL B C 1
ATOM 2131 O O . VAL B 1 19 ? 8.844 -11.594 -24.484 1 98.75 19 VAL B O 1
ATOM 2134 N N . PHE B 1 20 ? 6.676 -11.742 -23.828 1 98.88 20 PHE B N 1
ATOM 2135 C CA . PHE B 1 20 ? 6.84 -12.969 -23.062 1 98.88 20 PHE B CA 1
ATOM 2136 C C . PHE B 1 20 ? 5.672 -13.922 -23.312 1 98.88 20 PHE B C 1
ATOM 2138 O O . PHE B 1 20 ? 4.52 -13.484 -23.375 1 98.88 20 PHE B O 1
ATOM 2145 N N . ASP B 1 21 ? 5.926 -15.188 -23.438 1 98.81 21 ASP B N 1
ATOM 2146 C CA . ASP B 1 21 ? 4.879 -16.203 -23.422 1 98.81 21 ASP B CA 1
ATOM 2147 C C . ASP B 1 21 ? 4.66 -16.734 -22.016 1 98.81 21 ASP B C 1
ATOM 2149 O O . ASP B 1 21 ? 5.582 -17.281 -21.406 1 98.81 21 ASP B O 1
ATOM 2153 N N . ALA B 1 22 ? 3.467 -16.516 -21.516 1 98.69 22 ALA B N 1
ATOM 2154 C CA . ALA B 1 22 ? 3.135 -17.109 -20.234 1 98.69 22 ALA B CA 1
ATOM 2155 C C . ALA B 1 22 ? 3.031 -18.625 -20.328 1 98.69 22 ALA B C 1
ATOM 2157 O O . ALA B 1 22 ? 2.48 -19.156 -21.297 1 98.69 22 ALA B O 1
ATOM 2158 N N . THR B 1 23 ? 3.568 -19.359 -19.375 1 98.5 23 THR B N 1
ATOM 2159 C CA . THR B 1 23 ? 3.465 -20.812 -19.375 1 98.5 23 THR B CA 1
ATOM 2160 C C . THR B 1 23 ? 2.312 -21.266 -18.484 1 98.5 23 THR B C 1
ATOM 2162 O O . THR B 1 23 ? 1.735 -20.469 -17.734 1 98.5 23 THR B O 1
ATOM 2165 N N . HIS B 1 24 ? 2.018 -22.531 -18.5 1 97.5 24 HIS B N 1
ATOM 2166 C CA . HIS B 1 24 ? 0.977 -23.125 -17.672 1 97.5 24 HIS B CA 1
ATOM 2167 C C . HIS B 1 24 ? 1.238 -22.875 -16.188 1 97.5 24 HIS B C 1
ATOM 2169 O O . HIS B 1 24 ? 0.299 -22.797 -15.398 1 97.5 24 HIS B O 1
ATOM 2175 N N . ALA B 1 25 ? 2.477 -22.656 -15.828 1 98.19 25 ALA B N 1
ATOM 2176 C CA . ALA B 1 25 ? 2.867 -22.453 -14.438 1 98.19 25 ALA B CA 1
ATOM 2177 C C . ALA B 1 25 ? 2.24 -21.188 -13.875 1 98.19 25 ALA B C 1
ATOM 2179 O O . ALA B 1 25 ? 2.184 -21 -12.656 1 98.19 25 ALA B O 1
ATOM 2180 N N . THR B 1 26 ? 1.734 -20.281 -14.742 1 98.5 26 THR B N 1
ATOM 2181 C CA . THR B 1 26 ? 1.164 -19.016 -14.273 1 98.5 26 THR B CA 1
ATOM 2182 C C . THR B 1 26 ? -0.327 -19.172 -13.984 1 98.5 26 THR B C 1
ATOM 2184 O O . THR B 1 26 ? -0.972 -18.234 -13.5 1 98.5 26 THR B O 1
ATOM 2187 N N . GLN B 1 27 ? -0.898 -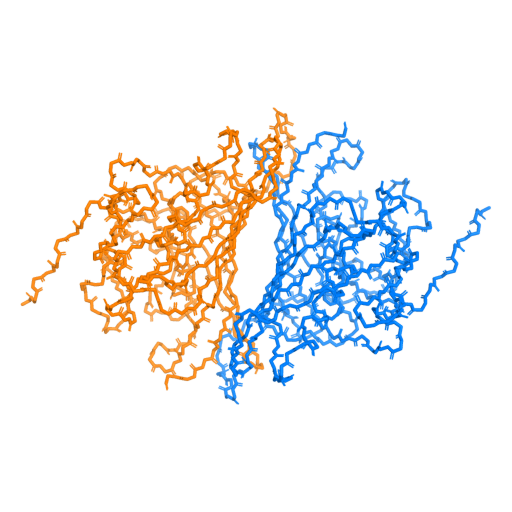20.266 -14.188 1 97.25 27 GLN B N 1
ATOM 2188 C CA . GLN B 1 27 ? -2.34 -20.484 -14.25 1 97.25 27 GLN B CA 1
ATOM 2189 C C . GLN B 1 27 ? -2.998 -20.172 -12.906 1 97.25 27 GLN B C 1
ATOM 2191 O O . GLN B 1 27 ? -2.498 -20.594 -11.859 1 97.25 27 GLN B O 1
ATOM 2196 N N . SER B 1 28 ? -4.113 -19.469 -12.953 1 93.62 28 SER B N 1
ATOM 2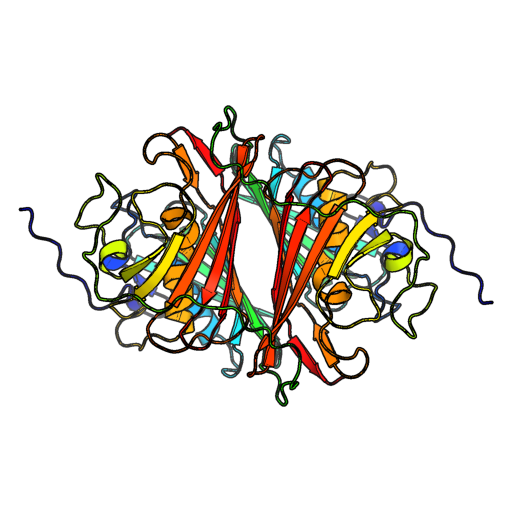197 C CA . SER B 1 28 ? -4.957 -19.141 -11.805 1 93.62 28 SER B CA 1
ATOM 2198 C C . SER B 1 28 ? -5.793 -20.344 -11.375 1 93.62 28 SER B C 1
ATOM 2200 O O . SER B 1 28 ? -6.18 -21.172 -12.219 1 93.62 28 SER B O 1
ATOM 2202 N N . PRO B 1 29 ? -6.098 -20.406 -10.109 1 86.19 29 PRO B N 1
ATOM 2203 C CA . PRO B 1 29 ? -6.973 -21.5 -9.664 1 86.19 29 PRO B CA 1
ATOM 2204 C C . PRO B 1 29 ? -8.43 -21.281 -10.055 1 86.19 29 PRO B C 1
ATOM 2206 O O . PRO B 1 29 ? -9.227 -22.219 -10.023 1 86.19 29 PRO B O 1
ATOM 2209 N N . TRP B 1 30 ? -8.797 -20.094 -10.398 1 82.75 30 TRP B N 1
ATOM 2210 C CA . TRP B 1 30 ? -10.219 -19.766 -10.555 1 82.75 30 TRP B CA 1
ATOM 2211 C C . TRP B 1 30 ? -10.633 -19.844 -12.016 1 82.75 30 TRP B C 1
ATOM 2213 O O . TRP B 1 30 ? -11.82 -20.016 -12.32 1 82.75 30 TRP B O 1
ATOM 2223 N N . ASP B 1 31 ? -9.758 -19.594 -12.867 1 88.69 31 ASP B N 1
ATOM 2224 C CA . ASP B 1 31 ? -9.969 -19.625 -14.312 1 88.69 31 ASP B CA 1
ATOM 2225 C C . ASP B 1 31 ? -8.758 -20.203 -15.039 1 88.69 31 ASP B C 1
ATOM 2227 O O . ASP B 1 31 ? -7.703 -19.578 -15.102 1 88.69 31 ASP B O 1
ATOM 2231 N N . PRO B 1 32 ? -8.953 -21.375 -15.617 1 91.56 32 PRO B N 1
ATOM 2232 C CA . PRO B 1 32 ? -7.812 -22.031 -16.266 1 91.56 32 PRO B CA 1
ATOM 2233 C C . PRO B 1 32 ? -7.246 -21.219 -17.422 1 91.56 32 PRO B C 1
ATOM 2235 O O . PRO B 1 32 ? -6.121 -21.469 -17.875 1 91.56 32 PRO B O 1
ATOM 2238 N N . ALA B 1 33 ? -7.973 -20.312 -17.922 1 96.38 33 ALA B N 1
ATOM 2239 C CA . ALA B 1 33 ? -7.52 -19.516 -19.047 1 96.38 33 ALA B CA 1
ATOM 2240 C C . ALA B 1 33 ? -6.824 -18.234 -18.578 1 96.38 33 ALA B C 1
ATOM 2242 O O . ALA B 1 33 ? -6.348 -17.438 -19.391 1 96.38 33 ALA B O 1
ATOM 2243 N N . ALA B 1 34 ? -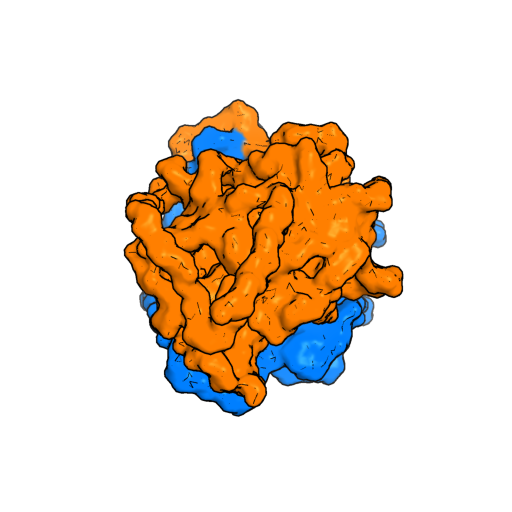6.699 -18.094 -17.25 1 97.69 34 ALA B N 1
ATOM 2244 C CA . ALA B 1 34 ? -6.148 -16.859 -16.703 1 97.69 34 ALA B CA 1
ATOM 2245 C C . ALA B 1 34 ? -4.898 -17.141 -15.875 1 97.69 34 ALA B C 1
ATOM 2247 O O . ALA B 1 34 ? -4.684 -18.281 -15.422 1 97.69 34 ALA B O 1
ATOM 2248 N N . GLN B 1 35 ? -4.09 -16.125 -15.766 1 98.5 35 GLN B N 1
ATOM 2249 C CA . GLN B 1 35 ? -2.914 -16.188 -14.906 1 98.5 35 GLN B CA 1
ATOM 2250 C C . GLN B 1 35 ? -3.264 -15.812 -13.469 1 98.5 35 GLN B C 1
ATOM 2252 O O . GLN B 1 35 ? -4.148 -14.984 -13.242 1 98.5 35 GLN B O 1
ATOM 2257 N N . HIS B 1 36 ? -2.592 -16.469 -12.484 1 97.88 36 HIS B N 1
ATOM 2258 C CA . HIS B 1 36 ? -2.521 -15.945 -11.125 1 97.88 36 HIS B CA 1
ATOM 2259 C C . HIS B 1 36 ? -1.812 -14.594 -11.086 1 97.88 36 HIS B C 1
ATOM 2261 O O . HIS B 1 36 ? -0.873 -14.359 -11.844 1 97.88 36 HIS B O 1
ATOM 2267 N N . GLY B 1 37 ? -2.15 -13.703 -10.211 1 98.38 37 GLY B N 1
ATOM 2268 C CA . GLY B 1 37 ? -1.638 -12.344 -10.18 1 98.38 37 GLY B CA 1
ATOM 2269 C C . GLY B 1 37 ? -0.178 -12.266 -9.773 1 98.38 37 GLY B C 1
ATOM 2270 O O . GLY B 1 37 ? 0.494 -11.266 -10.047 1 98.38 37 GLY B O 1
ATOM 2271 N N . GLY B 1 38 ? 0.374 -13.273 -9.117 1 98.75 38 GLY B N 1
ATOM 2272 C CA . GLY B 1 38 ? 1.739 -13.289 -8.617 1 98.75 38 GLY B CA 1
ATOM 2273 C C . GLY B 1 38 ? 2.779 -13.164 -9.711 1 98.75 38 GLY B C 1
ATOM 2274 O O . GLY B 1 38 ? 3.543 -12.195 -9.742 1 98.75 38 GLY B O 1
ATOM 2275 N N . PRO B 1 39 ? 2.75 -14.078 -10.672 1 98.88 39 PRO B N 1
ATOM 2276 C CA . PRO B 1 39 ? 3.781 -14.07 -11.711 1 98.88 39 PRO B CA 1
ATOM 2277 C C . PRO B 1 39 ? 3.775 -12.781 -12.531 1 98.88 39 PRO B C 1
ATOM 2279 O O . PRO B 1 39 ? 4.824 -12.164 -12.727 1 98.88 39 PRO B O 1
ATOM 2282 N N . PRO B 1 40 ? 2.623 -12.312 -13 1 98.94 40 PRO B N 1
ATOM 2283 C CA . PRO B 1 40 ? 2.684 -11.062 -13.75 1 98.94 40 PRO B CA 1
ATOM 2284 C C . PRO B 1 40 ? 3.166 -9.891 -12.906 1 98.94 40 PRO B C 1
ATOM 2286 O O . PRO B 1 40 ? 3.822 -8.977 -13.422 1 98.94 40 PRO B O 1
ATOM 2289 N N . SER B 1 41 ? 2.814 -9.812 -11.625 1 98.94 41 SER B N 1
ATOM 2290 C CA . SER B 1 41 ? 3.338 -8.781 -10.742 1 98.94 41 SER B CA 1
ATOM 2291 C C . SER B 1 41 ? 4.863 -8.812 -10.695 1 98.94 41 SER B C 1
ATOM 2293 O O . SER B 1 41 ? 5.512 -7.77 -10.82 1 98.94 41 SER B O 1
ATOM 2295 N N . ALA B 1 42 ? 5.367 -9.984 -10.539 1 98.94 42 ALA B N 1
ATOM 2296 C CA . ALA B 1 42 ? 6.82 -10.148 -10.461 1 98.94 42 ALA B CA 1
ATOM 2297 C C . ALA B 1 42 ? 7.477 -9.82 -11.797 1 98.94 42 ALA B C 1
ATOM 2299 O O . ALA B 1 42 ? 8.562 -9.234 -11.836 1 98.94 42 ALA B O 1
ATOM 2300 N N . LEU B 1 43 ? 6.824 -10.234 -12.891 1 98.94 43 LEU B N 1
ATOM 2301 C CA . LEU B 1 43 ? 7.344 -9.922 -14.219 1 98.94 43 LEU B CA 1
ATOM 2302 C C . LEU B 1 43 ? 7.469 -8.406 -14.406 1 98.94 43 LEU B C 1
ATOM 2304 O O . LEU B 1 43 ? 8.508 -7.918 -14.852 1 98.94 43 LEU B O 1
ATOM 2308 N N . LEU B 1 44 ? 6.43 -7.703 -14.047 1 98.94 44 LEU B N 1
ATOM 2309 C CA . LEU B 1 44 ? 6.441 -6.254 -14.195 1 98.94 44 LEU B CA 1
ATOM 2310 C C . LEU B 1 44 ? 7.496 -5.621 -13.297 1 98.94 44 LEU B C 1
ATOM 2312 O O . LEU B 1 44 ? 8.203 -4.699 -13.711 1 98.94 44 LEU B O 1
ATOM 2316 N N . ALA B 1 45 ? 7.598 -6.078 -12.078 1 98.81 45 ALA B N 1
ATOM 2317 C CA . ALA B 1 45 ? 8.617 -5.555 -11.18 1 98.81 45 ALA B CA 1
ATOM 2318 C C . ALA B 1 45 ? 10.016 -5.742 -11.758 1 98.81 45 ALA B C 1
ATOM 2320 O O . ALA B 1 45 ? 10.844 -4.832 -11.711 1 98.81 45 ALA B O 1
ATOM 2321 N N . ARG B 1 46 ? 10.25 -6.938 -12.281 1 98.19 46 ARG B N 1
ATOM 2322 C CA . ARG B 1 46 ? 11.547 -7.238 -12.883 1 98.19 46 ARG B CA 1
ATOM 2323 C C . ARG B 1 46 ? 11.828 -6.328 -14.07 1 98.19 46 ARG B C 1
ATOM 2325 O O . ARG B 1 46 ? 12.914 -5.75 -14.18 1 98.19 46 ARG B O 1
ATOM 2332 N N . CYS B 1 47 ? 10.875 -6.195 -14.953 1 98.5 47 CYS B N 1
ATOM 2333 C CA . CYS B 1 47 ? 11.039 -5.359 -16.141 1 98.5 47 CYS B CA 1
ATOM 2334 C C . CYS B 1 47 ? 11.289 -3.904 -15.742 1 98.5 47 CYS B C 1
ATOM 2336 O O . CYS B 1 47 ? 12.109 -3.225 -16.359 1 98.5 47 CYS B O 1
ATOM 2338 N N . MET B 1 48 ? 10.594 -3.43 -14.75 1 98.56 48 MET B N 1
ATOM 2339 C CA . MET B 1 48 ? 10.781 -2.055 -14.297 1 98.56 48 MET B CA 1
ATOM 2340 C C . MET B 1 48 ? 12.18 -1.863 -13.711 1 98.56 48 MET B C 1
ATOM 2342 O O . MET B 1 48 ? 12.836 -0.858 -13.984 1 98.56 48 MET B O 1
ATOM 2346 N N . GLY B 1 49 ? 12.617 -2.797 -12.906 1 97.31 49 GLY B N 1
ATOM 2347 C CA . GLY B 1 49 ? 13.977 -2.723 -12.383 1 97.31 49 GLY B CA 1
ATOM 2348 C C . GLY B 1 49 ? 15.031 -2.711 -13.469 1 97.31 49 GLY B C 1
ATOM 2349 O O . GLY B 1 49 ? 16 -1.952 -13.398 1 97.31 49 GLY B O 1
ATOM 2350 N N . ASP B 1 50 ? 14.852 -3.545 -14.461 1 96.5 50 ASP B N 1
ATOM 2351 C CA . ASP B 1 50 ? 15.797 -3.67 -15.562 1 96.5 50 ASP B CA 1
ATOM 2352 C C . ASP B 1 50 ? 15.914 -2.359 -16.344 1 96.5 50 ASP B C 1
ATOM 2354 O O . ASP B 1 50 ? 16.938 -2.094 -16.969 1 96.5 50 ASP B O 1
ATOM 2358 N N . ALA B 1 51 ? 14.883 -1.604 -16.328 1 96.81 51 ALA B N 1
ATOM 2359 C CA . ALA B 1 51 ? 14.828 -0.392 -17.141 1 96.81 51 ALA B CA 1
ATOM 2360 C C . ALA B 1 51 ? 15.562 0.759 -16.469 1 96.81 51 ALA B C 1
ATOM 2362 O O . ALA B 1 51 ? 15.812 1.796 -17.094 1 96.81 51 ALA B O 1
ATOM 2363 N N . LEU B 1 52 ? 15.906 0.605 -15.195 1 95.69 52 LEU B N 1
ATOM 2364 C CA . LEU B 1 52 ? 16.547 1.692 -14.469 1 95.69 52 LEU B CA 1
ATOM 2365 C C . LEU B 1 52 ? 18 1.856 -14.906 1 95.69 52 LEU B C 1
ATOM 2367 O O . LEU B 1 52 ? 18.719 0.869 -15.07 1 95.69 52 LEU B O 1
ATOM 2371 N N . PRO B 1 53 ? 18.453 3.053 -15.031 1 86.44 53 PRO B N 1
ATOM 2372 C CA . PRO B 1 53 ? 19.875 3.275 -15.305 1 86.44 53 PRO B CA 1
ATOM 2373 C C . PRO B 1 53 ? 20.781 2.885 -14.125 1 86.44 53 PRO B C 1
ATOM 2375 O O . PRO B 1 53 ? 21.859 2.342 -14.328 1 86.44 53 PRO B O 1
ATOM 2378 N N . GLU B 1 54 ? 20.391 3.271 -12.945 1 82.56 54 GLU B N 1
ATOM 2379 C CA . GLU B 1 54 ? 21.109 2.936 -11.727 1 82.56 54 GLU B CA 1
ATOM 2380 C C . GLU B 1 54 ? 20.703 1.566 -11.195 1 82.56 54 GLU B C 1
ATOM 2382 O O . GLU B 1 54 ? 19.625 1.42 -10.609 1 82.56 54 GLU B O 1
ATOM 2387 N N . GLN B 1 55 ? 21.578 0.661 -11.148 1 78.94 55 GLN B N 1
ATOM 2388 C CA . GLN B 1 55 ? 21.219 -0.707 -10.789 1 78.94 55 GLN B CA 1
ATOM 2389 C C . GLN B 1 55 ? 21.391 -0.939 -9.289 1 78.94 55 GLN B C 1
ATOM 2391 O O . GLN B 1 55 ? 21.031 -2.004 -8.773 1 78.94 55 GLN B O 1
ATOM 2396 N N . SER B 1 56 ? 21.766 0.126 -8.617 1 86.25 56 SER B N 1
ATOM 2397 C CA . SER B 1 56 ? 21.969 -0.011 -7.176 1 86.25 56 SER B CA 1
ATOM 2398 C C . SER B 1 56 ? 20.688 0.251 -6.406 1 86.25 56 SER B C 1
ATOM 2400 O O . SER B 1 56 ? 20.609 -0.017 -5.203 1 86.25 56 SER B O 1
ATOM 2402 N N . LEU B 1 57 ? 19.672 0.699 -7.125 1 93.88 57 LEU B N 1
ATOM 2403 C CA . LEU B 1 57 ? 18.391 0.981 -6.473 1 93.88 57 LEU B CA 1
ATOM 2404 C C . LEU B 1 57 ? 17.625 -0.307 -6.211 1 93.88 57 LEU B C 1
ATOM 2406 O O . LEU B 1 57 ? 17.656 -1.234 -7.02 1 93.88 57 LEU B O 1
ATOM 2410 N N . ARG B 1 58 ? 17 -0.335 -5.105 1 94.25 58 ARG B N 1
ATOM 2411 C CA . ARG B 1 58 ? 16.188 -1.491 -4.734 1 94.25 58 ARG B CA 1
ATOM 2412 C C . ARG B 1 58 ? 14.711 -1.144 -4.738 1 94.25 58 ARG B C 1
ATOM 2414 O O . ARG B 1 58 ? 14.336 0.018 -4.559 1 94.25 58 ARG B O 1
ATOM 2421 N N . LEU B 1 59 ? 13.93 -2.18 -4.871 1 97.31 59 LEU B N 1
ATOM 2422 C CA . LEU B 1 59 ? 12.484 -1.982 -4.836 1 97.31 59 LEU B CA 1
ATOM 2423 C C . LEU B 1 59 ? 12.039 -1.5 -3.459 1 97.31 59 LEU B C 1
ATOM 2425 O O . LEU B 1 59 ? 12.32 -2.146 -2.447 1 97.31 59 LEU B O 1
ATOM 2429 N N . GLY B 1 60 ? 11.375 -0.342 -3.391 1 98 60 GLY B N 1
ATOM 2430 C CA . GLY B 1 60 ? 10.805 0.177 -2.156 1 98 60 GLY B CA 1
ATOM 2431 C C . GLY B 1 60 ? 9.312 -0.082 -2.033 1 98 60 GLY B C 1
ATOM 2432 O O . GLY B 1 60 ? 8.836 -0.483 -0.97 1 98 60 GLY B O 1
ATOM 2433 N N . ARG B 1 61 ? 8.625 0.139 -3.127 1 98.81 61 ARG B N 1
ATOM 2434 C CA . ARG B 1 61 ? 7.184 -0.102 -3.18 1 98.81 61 ARG B CA 1
ATOM 2435 C C . ARG B 1 61 ? 6.754 -0.542 -4.578 1 98.81 61 ARG B C 1
ATOM 2437 O O . ARG B 1 61 ? 7.191 0.032 -5.574 1 98.81 61 ARG B O 1
ATOM 2444 N N . LEU B 1 62 ? 5.945 -1.541 -4.629 1 98.94 62 LEU B N 1
ATOM 2445 C CA . LEU B 1 62 ? 5.293 -2.006 -5.848 1 98.94 62 LEU B CA 1
ATOM 2446 C C . LEU B 1 62 ? 3.775 -2.002 -5.688 1 98.94 62 LEU B C 1
ATOM 2448 O O . LEU B 1 62 ? 3.242 -2.607 -4.758 1 98.94 62 LEU B O 1
ATOM 2452 N N . THR B 1 63 ? 3.107 -1.252 -6.504 1 98.94 63 THR B N 1
ATOM 2453 C CA . THR B 1 63 ? 1.654 -1.333 -6.613 1 98.94 63 THR B CA 1
ATOM 2454 C C . THR B 1 63 ? 1.245 -1.893 -7.973 1 98.94 63 THR B C 1
ATOM 2456 O O . THR B 1 63 ? 1.691 -1.401 -9.016 1 98.94 63 THR B O 1
ATOM 2459 N N . VAL B 1 64 ? 0.468 -2.934 -7.93 1 98.94 64 VAL B N 1
ATOM 2460 C CA . VAL B 1 64 ? 0.001 -3.582 -9.148 1 98.94 64 VAL B CA 1
ATOM 2461 C C . VAL B 1 64 ? -1.524 -3.537 -9.211 1 98.94 64 VAL B C 1
ATOM 2463 O O . VAL B 1 64 ? -2.199 -3.891 -8.242 1 98.94 64 VAL B O 1
ATOM 2466 N N . ASP B 1 65 ? -2.027 -3.086 -10.312 1 98.81 65 ASP B N 1
ATOM 2467 C CA . ASP B 1 65 ? -3.469 -3.018 -10.539 1 98.81 65 ASP B CA 1
ATOM 2468 C C . ASP B 1 65 ? -3.908 -4.031 -11.594 1 98.81 65 ASP B C 1
ATOM 2470 O O . ASP B 1 65 ? -3.418 -4.012 -12.727 1 98.81 65 ASP B O 1
ATOM 2474 N N . PHE B 1 66 ? -4.793 -4.902 -11.172 1 98.38 66 PHE B N 1
ATOM 2475 C CA . PHE B 1 66 ? -5.371 -5.891 -12.078 1 98.38 66 PHE B CA 1
ATOM 2476 C C . PHE B 1 66 ? -6.633 -5.352 -12.742 1 98.38 66 PHE B C 1
ATOM 2478 O O . PHE B 1 66 ? -7.664 -5.199 -12.086 1 98.38 66 PHE B O 1
ATOM 2485 N N . LEU B 1 67 ? -6.555 -5.113 -14.039 1 97.56 67 LEU B N 1
ATOM 2486 C CA . LEU B 1 67 ? -7.609 -4.395 -14.75 1 97.56 67 LEU B CA 1
ATOM 2487 C C . LEU B 1 67 ? -8.688 -5.355 -15.242 1 97.56 67 LEU B C 1
ATOM 2489 O O . LEU B 1 67 ? -9.719 -4.926 -15.75 1 97.56 67 LEU B O 1
ATOM 2493 N N . GLY B 1 68 ? -8.516 -6.574 -15.125 1 93.88 68 GLY B N 1
ATOM 2494 C CA . GLY B 1 68 ? -9.359 -7.711 -15.477 1 93.88 68 GLY B CA 1
ATOM 2495 C C . GLY B 1 68 ? -8.625 -9.039 -15.398 1 93.88 68 GLY B C 1
ATOM 2496 O O . GLY B 1 68 ? -7.48 -9.094 -14.945 1 93.88 68 GLY B O 1
ATOM 2497 N N . PRO B 1 69 ? -9.312 -10.109 -15.797 1 96 69 PRO B N 1
ATOM 2498 C CA . PRO B 1 69 ? -8.578 -11.375 -15.906 1 96 69 PRO B CA 1
ATOM 2499 C C . PRO B 1 69 ? -7.336 -11.266 -16.781 1 96 69 PRO B C 1
ATOM 2501 O O . PRO B 1 69 ? -7.355 -10.562 -17.797 1 96 69 PRO B O 1
ATOM 2504 N N . ILE B 1 70 ? -6.246 -11.867 -16.344 1 98.44 70 ILE B N 1
ATOM 2505 C CA . ILE B 1 70 ? -5 -11.859 -17.094 1 98.44 70 ILE B CA 1
ATOM 2506 C C . ILE B 1 70 ? -4.91 -13.117 -17.953 1 98.44 70 ILE B C 1
ATOM 2508 O O . ILE B 1 70 ? -4.621 -14.203 -17.438 1 98.44 70 ILE B O 1
ATOM 2512 N N . PRO B 1 71 ? -5.07 -13.008 -19.234 1 98.56 71 PRO B N 1
ATOM 2513 C CA . PRO B 1 71 ? -5.07 -14.211 -20.078 1 98.56 71 PRO B CA 1
ATOM 2514 C C . PRO B 1 71 ? -3.744 -14.969 -20.031 1 98.56 71 PRO B C 1
ATOM 2516 O O . PRO B 1 71 ? -2.678 -14.352 -19.984 1 98.56 71 PRO B O 1
ATOM 2519 N N . LEU B 1 72 ? -3.842 -16.281 -19.953 1 98.31 72 LEU B N 1
ATOM 2520 C CA . LEU B 1 72 ? -2.68 -17.141 -20.156 1 98.31 72 LEU B CA 1
ATOM 2521 C C . LEU B 1 72 ? -2.273 -17.172 -21.625 1 98.31 72 LEU B C 1
ATOM 2523 O O . LEU B 1 72 ? -2.711 -18.047 -22.375 1 98.31 72 LEU B O 1
ATOM 2527 N N . ALA B 1 73 ? -1.472 -16.25 -22.016 1 98.5 73 ALA B N 1
ATOM 2528 C CA . ALA B 1 73 ? -1.154 -15.977 -23.422 1 98.5 73 ALA B CA 1
ATOM 2529 C C . ALA B 1 73 ? 0.141 -15.18 -23.547 1 98.5 73 ALA B C 1
ATOM 2531 O O . ALA B 1 73 ? 0.86 -14.992 -22.562 1 98.5 73 ALA B O 1
ATOM 2532 N N . ARG B 1 74 ? 0.483 -14.852 -24.828 1 98.62 74 ARG B N 1
ATOM 2533 C CA . ARG B 1 74 ? 1.593 -13.938 -25.078 1 98.62 74 ARG B CA 1
ATOM 2534 C C . ARG B 1 74 ? 1.295 -12.547 -24.516 1 98.62 74 ARG B C 1
ATOM 2536 O O . ARG B 1 74 ? 0.209 -12.008 -24.734 1 98.62 74 ARG B O 1
ATOM 2543 N N . CYS B 1 75 ? 2.283 -12.023 -23.75 1 98.56 75 CYS B N 1
ATOM 2544 C CA . CYS B 1 75 ? 2.166 -10.742 -23.062 1 98.56 75 CYS B CA 1
ATOM 2545 C C . CYS B 1 75 ? 3.191 -9.75 -23.594 1 98.56 75 CYS B C 1
ATOM 2547 O O . CYS B 1 75 ? 4.324 -10.125 -23.906 1 98.56 75 CYS B O 1
ATOM 2549 N N . GLU B 1 76 ? 2.764 -8.57 -23.656 1 98.81 76 GLU B N 1
ATOM 2550 C CA . GLU B 1 76 ? 3.668 -7.465 -23.969 1 98.81 76 GLU B CA 1
ATOM 2551 C C . GLU B 1 76 ? 3.791 -6.512 -22.781 1 98.81 76 GLU B C 1
ATOM 2553 O O . GLU B 1 76 ? 2.783 -6.066 -22.219 1 98.81 76 GLU B O 1
ATOM 2558 N N . VAL B 1 77 ? 5.047 -6.223 -22.391 1 98.88 77 VAL B N 1
ATOM 2559 C CA . VAL B 1 77 ? 5.305 -5.336 -21.266 1 98.88 77 VAL B CA 1
ATOM 2560 C C . VAL B 1 77 ? 5.914 -4.027 -21.75 1 98.88 77 VAL B C 1
ATOM 2562 O O . VAL B 1 77 ? 6.93 -4.031 -22.453 1 98.88 77 VAL B O 1
ATOM 2565 N N . ASP B 1 78 ? 5.293 -2.967 -21.438 1 98.69 78 ASP B N 1
ATOM 2566 C CA . ASP B 1 78 ? 5.824 -1.63 -21.688 1 98.69 78 ASP B CA 1
ATOM 2567 C C . ASP B 1 78 ? 6.242 -0.956 -20.375 1 98.69 78 ASP B C 1
ATOM 2569 O O . ASP B 1 78 ? 5.5 -0.979 -19.391 1 98.69 78 ASP B O 1
ATOM 2573 N N . VAL B 1 79 ? 7.434 -0.372 -20.375 1 98.69 79 VAL B N 1
ATOM 2574 C CA . VAL B 1 79 ? 7.977 0.237 -19.156 1 98.69 79 VAL B CA 1
ATOM 2575 C C . VAL B 1 79 ? 8.344 1.694 -19.438 1 98.69 79 VAL B C 1
ATOM 2577 O O . VAL B 1 79 ? 8.875 2.018 -20.5 1 98.69 79 VAL B O 1
ATOM 2580 N N . THR B 1 80 ? 8.016 2.547 -18.547 1 98.31 80 THR B N 1
ATOM 2581 C CA . THR B 1 80 ? 8.414 3.949 -18.594 1 98.31 80 THR B CA 1
ATOM 2582 C C . THR B 1 80 ? 8.992 4.398 -17.25 1 98.31 80 THR B C 1
ATOM 2584 O O . THR B 1 80 ? 8.32 4.301 -16.219 1 98.31 80 THR B O 1
ATOM 2587 N N . VAL B 1 81 ? 10.227 4.863 -17.281 1 97.88 81 VAL B N 1
ATOM 2588 C CA . VAL B 1 81 ? 10.766 5.531 -16.109 1 97.88 81 VAL B CA 1
ATOM 2589 C C . VAL B 1 81 ? 10.195 6.941 -16 1 97.88 81 VAL B C 1
ATOM 2591 O O . VAL B 1 81 ? 10.609 7.84 -16.734 1 97.88 81 VAL B O 1
ATOM 2594 N N . THR B 1 82 ? 9.281 7.16 -15.055 1 97.38 82 THR B N 1
ATOM 2595 C CA . THR B 1 82 ? 8.484 8.383 -15.039 1 97.38 82 THR B CA 1
ATOM 2596 C C . THR B 1 82 ? 9.172 9.461 -14.203 1 97.38 82 THR B C 1
ATOM 2598 O O . THR B 1 82 ? 8.906 10.648 -14.375 1 97.38 82 THR B O 1
ATOM 2601 N N . ARG B 1 83 ? 10.023 9.125 -13.273 1 96.06 83 ARG B N 1
ATOM 2602 C CA . ARG B 1 83 ? 10.828 10.039 -12.477 1 96.06 83 ARG B CA 1
ATOM 2603 C C . ARG B 1 83 ? 12.211 9.461 -12.211 1 96.06 83 ARG B C 1
ATOM 2605 O O . ARG B 1 83 ? 12.445 8.844 -11.172 1 96.06 83 ARG B O 1
ATOM 2612 N N . PRO B 1 84 ? 13.109 9.711 -13.125 1 94.75 84 PRO B N 1
ATOM 2613 C CA . PRO B 1 84 ? 14.461 9.195 -12.898 1 94.75 84 PRO B CA 1
ATOM 2614 C C . PRO B 1 84 ? 15.172 9.883 -11.734 1 94.75 84 PRO B C 1
ATOM 2616 O O . PRO B 1 84 ? 14.953 11.078 -11.492 1 94.75 84 PRO B O 1
ATOM 2619 N N . GLY B 1 85 ? 15.922 9.172 -10.977 1 92.94 85 GLY B N 1
ATOM 2620 C CA . GLY B 1 85 ? 16.719 9.719 -9.891 1 92.94 85 GLY B CA 1
ATOM 2621 C C . GLY B 1 85 ? 17.812 8.781 -9.422 1 92.94 85 GLY B C 1
ATOM 2622 O O . GLY B 1 85 ? 17.719 7.562 -9.602 1 92.94 85 GLY B O 1
ATOM 2623 N N . ARG B 1 86 ? 18.828 9.383 -8.797 1 92.12 86 ARG B N 1
ATOM 2624 C CA . ARG B 1 86 ? 19.969 8.602 -8.336 1 92.12 86 ARG B CA 1
ATOM 2625 C C . ARG B 1 86 ? 19.656 7.883 -7.031 1 92.12 86 ARG B C 1
ATOM 2627 O O . ARG B 1 86 ? 20.109 6.758 -6.805 1 92.12 86 ARG B O 1
ATOM 2634 N N . ARG B 1 87 ? 18.859 8.539 -6.199 1 92.69 87 ARG B N 1
ATOM 2635 C CA . ARG B 1 87 ? 18.578 7.941 -4.898 1 92.69 87 ARG B CA 1
ATOM 2636 C C . ARG B 1 87 ? 17.188 7.34 -4.855 1 92.69 87 ARG B C 1
ATOM 2638 O O . ARG B 1 87 ? 16.891 6.496 -4.008 1 92.69 87 ARG B O 1
ATOM 2645 N N . ILE B 1 88 ? 16.312 7.906 -5.578 1 94.88 88 ILE B N 1
ATOM 2646 C CA . ILE B 1 88 ? 14.961 7.363 -5.719 1 94.88 88 ILE B CA 1
ATOM 2647 C C . ILE B 1 88 ? 14.492 7.52 -7.16 1 94.88 88 ILE B C 1
ATOM 2649 O O . ILE B 1 88 ? 14.789 8.516 -7.816 1 94.88 88 ILE B O 1
ATOM 2653 N N . SER B 1 89 ? 13.82 6.582 -7.621 1 97.31 89 SER B N 1
ATOM 2654 C CA . SER B 1 89 ? 13.297 6.574 -8.984 1 97.31 89 SER B CA 1
ATOM 2655 C C . SER B 1 89 ? 11.898 5.961 -9.031 1 97.31 89 SER B C 1
ATOM 2657 O O . SER B 1 89 ? 11.602 5.016 -8.297 1 97.31 89 SER B O 1
ATOM 2659 N N . ARG B 1 90 ? 11.078 6.555 -9.852 1 98.19 90 ARG B N 1
ATOM 2660 C CA . ARG B 1 90 ? 9.742 6.004 -10.07 1 98.19 90 ARG B CA 1
ATOM 2661 C C . ARG B 1 90 ? 9.617 5.438 -11.484 1 98.19 90 ARG B C 1
ATOM 2663 O O . ARG B 1 90 ? 10.094 6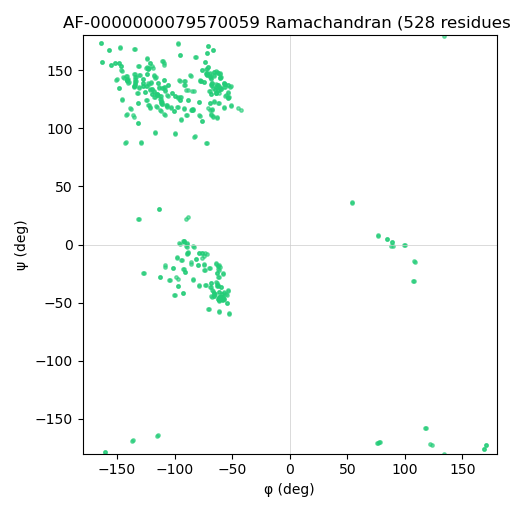.043 -12.445 1 98.19 90 ARG B O 1
ATOM 2670 N N . THR B 1 91 ? 9.062 4.281 -11.602 1 98.5 91 THR B N 1
ATOM 2671 C CA . THR B 1 91 ? 8.875 3.588 -12.867 1 98.5 91 THR B CA 1
ATOM 2672 C C . THR B 1 91 ? 7.457 3.027 -12.969 1 98.5 91 THR B C 1
ATOM 2674 O O . THR B 1 91 ? 6.867 2.639 -11.961 1 98.5 91 THR B O 1
ATOM 2677 N N . GLU B 1 92 ? 6.867 3.025 -14.148 1 98.69 92 GLU B N 1
ATOM 2678 C CA . GLU B 1 92 ? 5.562 2.441 -14.438 1 98.69 92 GLU B CA 1
ATOM 2679 C C . GLU B 1 92 ? 5.66 1.394 -15.547 1 98.69 92 GLU B C 1
ATOM 2681 O O . GLU B 1 92 ? 6.562 1.45 -16.391 1 98.69 92 GLU B O 1
ATOM 2686 N N . ALA B 1 93 ? 4.762 0.456 -15.477 1 98.88 93 ALA B N 1
ATOM 2687 C CA . ALA B 1 93 ? 4.715 -0.583 -16.5 1 98.88 93 ALA B CA 1
ATOM 2688 C C . ALA B 1 93 ? 3.281 -1.043 -16.75 1 98.88 93 ALA B C 1
ATOM 2690 O O . ALA B 1 93 ? 2.418 -0.904 -15.883 1 98.88 93 ALA B O 1
ATOM 2691 N N . THR B 1 94 ? 3.055 -1.526 -17.953 1 98.81 94 THR B N 1
ATOM 2692 C CA . THR B 1 94 ? 1.78 -2.125 -18.344 1 98.81 94 THR B CA 1
ATOM 2693 C C . THR B 1 94 ? 1.999 -3.461 -19.047 1 98.81 94 THR B C 1
ATOM 2695 O O . THR B 1 94 ? 2.906 -3.594 -19.859 1 98.81 94 THR B O 1
ATOM 2698 N N . LEU B 1 95 ? 1.284 -4.461 -18.609 1 98.94 95 LEU B N 1
ATOM 2699 C CA . LEU B 1 95 ? 1.193 -5.73 -19.328 1 98.94 95 LEU B CA 1
ATOM 2700 C C . LEU B 1 95 ? -0.045 -5.77 -20.219 1 98.94 95 LEU B C 1
ATOM 2702 O O . LEU B 1 95 ? -1.161 -5.547 -19.734 1 98.94 95 LEU B O 1
ATOM 2706 N N . GLN B 1 96 ? 0.163 -6.02 -21.469 1 98.81 96 GLN B N 1
ATOM 2707 C CA . GLN B 1 96 ? -0.925 -6.082 -22.438 1 98.81 96 GLN B CA 1
ATOM 2708 C C . GLN B 1 96 ? -1.031 -7.473 -23.062 1 98.81 96 GLN B C 1
ATOM 2710 O O . GLN B 1 96 ? -0.023 -8.164 -23.234 1 98.81 96 GLN B O 1
ATOM 2715 N N . VAL B 1 97 ? -2.191 -7.852 -23.328 1 98.62 97 VAL B N 1
ATOM 2716 C CA . VAL B 1 97 ? -2.502 -9.031 -24.125 1 98.62 97 VAL B CA 1
ATOM 2717 C C . VAL B 1 97 ? -3.387 -8.641 -25.312 1 98.62 97 VAL B C 1
ATOM 2719 O O . VAL B 1 97 ? -4.418 -7.984 -25.141 1 98.62 97 VAL B O 1
ATOM 2722 N N . ASP B 1 98 ? -2.979 -8.945 -26.547 1 97.31 98 ASP B N 1
ATOM 2723 C CA . ASP B 1 98 ? -3.695 -8.594 -27.766 1 97.31 98 ASP B CA 1
ATOM 2724 C C . ASP B 1 98 ? -3.977 -7.094 -27.828 1 97.31 98 ASP B C 1
ATOM 2726 O O . ASP B 1 98 ? -5.094 -6.68 -28.156 1 97.31 98 ASP B O 1
ATOM 2730 N N . GLY B 1 99 ? -3.066 -6.363 -27.359 1 97.06 99 GLY B N 1
ATOM 2731 C CA . GLY B 1 99 ? -3.119 -4.914 -27.484 1 97.06 99 GLY B CA 1
ATOM 2732 C C . GLY B 1 99 ? -3.943 -4.25 -26.391 1 97.06 99 GLY B C 1
ATOM 2733 O O . GLY B 1 99 ? -4.113 -3.031 -26.391 1 97.06 99 GLY B O 1
ATOM 2734 N N . LYS B 1 100 ? -4.402 -5.016 -25.469 1 97.5 100 LYS B N 1
ATOM 2735 C CA . LYS B 1 100 ? -5.234 -4.48 -24.391 1 97.5 100 LYS B CA 1
ATOM 2736 C C . LYS B 1 100 ? -4.508 -4.543 -23.047 1 97.5 100 LYS B C 1
ATOM 2738 O O . LYS B 1 100 ? -4.02 -5.605 -22.656 1 97.5 100 LYS B O 1
ATOM 2743 N N . PRO B 1 101 ? -4.477 -3.375 -22.375 1 98.38 101 PRO B N 1
ATOM 2744 C CA . PRO B 1 101 ? -3.883 -3.434 -21.031 1 98.38 101 PRO B CA 1
ATOM 2745 C C . PRO B 1 101 ? -4.688 -4.301 -20.062 1 98.38 101 PRO B C 1
ATOM 2747 O O . PRO B 1 101 ? -5.91 -4.152 -19.969 1 98.38 101 PRO B O 1
ATOM 2750 N N . VAL B 1 102 ? -3.984 -5.168 -19.328 1 98.44 102 VAL B N 1
ATOM 2751 C CA . VAL B 1 102 ? -4.695 -6.059 -18.406 1 98.44 102 VAL B CA 1
ATOM 2752 C C . VAL B 1 102 ? -4.094 -5.945 -17.016 1 98.44 102 VAL B C 1
ATOM 2754 O O . VAL B 1 102 ? -4.73 -6.32 -16.016 1 98.44 102 VAL B O 1
ATOM 2757 N N . VAL B 1 103 ? -2.822 -5.535 -16.891 1 98.81 103 VAL B N 1
ATOM 2758 C CA . VAL B 1 103 ? -2.182 -5.23 -15.617 1 98.81 103 VAL B CA 1
ATOM 2759 C C . VAL B 1 103 ? -1.39 -3.932 -15.727 1 98.81 103 VAL B C 1
ATOM 2761 O O . VAL B 1 103 ? -0.724 -3.689 -16.734 1 98.81 103 VAL B O 1
ATOM 2764 N N . SER B 1 104 ? -1.48 -3.082 -14.781 1 98.75 104 SER B N 1
ATOM 2765 C CA . SER B 1 104 ? -0.608 -1.919 -14.664 1 98.75 104 SER B CA 1
ATOM 2766 C C . SER B 1 104 ? 0.124 -1.909 -13.328 1 98.75 104 SER B C 1
ATOM 2768 O O . SER B 1 104 ? -0.362 -2.471 -12.344 1 98.75 104 SER B O 1
ATOM 2770 N N . ALA B 1 105 ? 1.302 -1.32 -13.336 1 98.88 105 ALA B N 1
ATOM 2771 C CA . ALA B 1 105 ? 2.092 -1.289 -12.109 1 98.88 105 ALA B CA 1
ATOM 2772 C C . ALA B 1 105 ? 2.898 0.002 -12.008 1 98.88 105 ALA B C 1
ATOM 2774 O O . ALA B 1 105 ? 3.217 0.624 -13.023 1 98.88 105 ALA B O 1
ATOM 2775 N N . SER B 1 106 ? 3.119 0.422 -10.828 1 98.81 106 SER B N 1
ATOM 2776 C CA . SER B 1 106 ? 4.082 1.473 -10.516 1 98.81 106 SER B CA 1
ATOM 2777 C C . SER B 1 106 ? 5.008 1.051 -9.383 1 98.81 106 SER B C 1
ATOM 2779 O O . SER B 1 106 ? 4.602 0.305 -8.484 1 98.81 106 SER B O 1
ATOM 2781 N N . ALA B 1 107 ? 6.219 1.512 -9.484 1 98.81 107 ALA B N 1
ATOM 2782 C CA . ALA B 1 107 ? 7.191 1.153 -8.453 1 98.81 107 ALA B CA 1
ATOM 2783 C C . ALA B 1 107 ? 8.102 2.332 -8.125 1 98.81 107 ALA B C 1
ATOM 2785 O O . ALA B 1 107 ? 8.438 3.131 -9.008 1 98.81 107 ALA B O 1
ATOM 2786 N N . TRP B 1 108 ? 8.398 2.455 -6.887 1 98.62 108 TRP B N 1
ATOM 2787 C CA . TRP B 1 108 ? 9.516 3.273 -6.43 1 98.62 108 TRP B CA 1
ATOM 2788 C C . TRP B 1 108 ? 10.734 2.408 -6.121 1 98.62 108 TRP B C 1
ATOM 2790 O O . TRP B 1 108 ? 10.617 1.39 -5.434 1 98.62 108 TRP B O 1
ATOM 2800 N N . PHE B 1 109 ? 11.812 2.779 -6.691 1 98.12 109 PHE B N 1
ATOM 2801 C CA . PHE B 1 109 ? 13.109 2.195 -6.359 1 98.12 109 PHE B CA 1
ATOM 2802 C C . PHE B 1 109 ? 13.945 3.168 -5.539 1 98.12 109 PHE B C 1
ATOM 2804 O O . PHE B 1 109 ? 14.094 4.332 -5.914 1 98.12 109 PHE B O 1
ATOM 2811 N N . ILE B 1 110 ? 14.453 2.682 -4.395 1 96.81 110 ILE B N 1
ATOM 2812 C CA . ILE B 1 110 ? 15.055 3.557 -3.398 1 96.81 110 ILE B CA 1
ATOM 2813 C C . ILE B 1 110 ? 16.453 3.047 -3.043 1 96.81 110 ILE B C 1
ATOM 2815 O O . ILE B 1 110 ? 16.641 1.847 -2.844 1 96.81 110 ILE B O 1
ATOM 2819 N N . ALA B 1 111 ? 17.375 3.951 -2.955 1 92.06 111 ALA B N 1
ATOM 2820 C CA . ALA B 1 111 ? 18.75 3.586 -2.59 1 92.06 111 ALA B CA 1
ATOM 2821 C C . ALA B 1 111 ? 18.828 3.139 -1.133 1 92.06 111 ALA B C 1
ATOM 2823 O O . ALA B 1 111 ? 18.078 3.641 -0.282 1 92.06 111 ALA B O 1
ATOM 2824 N N . ALA B 1 112 ? 19.703 2.164 -0.949 1 80.31 112 ALA B N 1
ATOM 2825 C CA . ALA B 1 112 ? 20.047 1.857 0.438 1 80.31 112 ALA B CA 1
ATOM 2826 C C . ALA B 1 112 ? 20.922 2.951 1.04 1 80.31 112 ALA B C 1
ATOM 2828 O O . ALA B 1 112 ? 21.672 3.627 0.323 1 80.31 112 ALA B O 1
ATOM 2829 N N . ALA B 1 113 ? 20.703 3.121 2.338 1 75.88 113 ALA B N 1
ATOM 2830 C CA . ALA B 1 113 ? 21.562 4.102 2.984 1 75.88 113 ALA B CA 1
ATOM 2831 C C . ALA B 1 113 ? 23.031 3.674 2.906 1 75.88 113 ALA B C 1
ATOM 2833 O O . ALA B 1 113 ? 23.344 2.498 3.096 1 75.88 113 ALA B O 1
ATOM 2834 N N . SER B 1 114 ? 23.891 4.613 2.525 1 68.5 114 SER B N 1
ATOM 2835 C CA . SER B 1 114 ? 25.312 4.336 2.447 1 68.5 114 SER B CA 1
ATOM 2836 C C . SER B 1 114 ? 25.891 3.99 3.818 1 68.5 114 SER B C 1
ATOM 2838 O O . SER B 1 114 ? 26.797 3.154 3.93 1 68.5 114 SER B O 1
ATOM 2840 N N . GLN B 1 115 ? 25.344 4.637 4.82 1 70.19 115 GLN B N 1
ATOM 2841 C CA . GLN B 1 115 ? 25.688 4.352 6.207 1 70.19 115 GLN B CA 1
ATOM 2842 C C . GLN B 1 115 ? 24.438 4.137 7.055 1 70.19 115 GLN B C 1
ATOM 2844 O O . GLN B 1 115 ? 23.938 5.074 7.68 1 70.19 115 GLN B O 1
ATOM 2849 N N . PRO B 1 116 ? 24.031 2.889 7.043 1 70.56 116 PRO B N 1
ATOM 2850 C CA . PRO B 1 116 ? 22.797 2.646 7.785 1 70.56 116 PRO B CA 1
ATOM 2851 C C . PRO B 1 116 ? 22.938 2.922 9.281 1 70.56 116 PRO B C 1
ATOM 2853 O O . PRO B 1 116 ? 24 2.676 9.859 1 70.56 116 PRO B O 1
ATOM 2856 N N . PRO B 1 117 ? 21.891 3.543 9.75 1 73.62 117 PRO B N 1
ATOM 2857 C CA . PRO B 1 117 ? 21.938 3.758 11.195 1 73.62 117 PRO B CA 1
ATOM 2858 C C . PRO B 1 117 ? 21.891 2.455 11.992 1 73.62 117 PRO B C 1
ATOM 2860 O O . PRO B 1 117 ? 21.375 1.445 11.484 1 73.62 117 PRO B O 1
ATOM 2863 N N . THR B 1 118 ? 22.516 2.41 13.117 1 70.62 118 THR B N 1
ATOM 2864 C CA . THR B 1 118 ? 22.516 1.234 13.984 1 70.62 118 THR B CA 1
ATOM 2865 C C . THR B 1 118 ? 21.172 1.087 14.695 1 70.62 118 THR B C 1
ATOM 2867 O O . THR B 1 118 ? 20.844 0.009 15.195 1 70.62 118 THR B O 1
ATOM 2870 N N . GLY B 1 119 ? 20.312 1.999 14.656 1 71.19 119 GLY B N 1
ATOM 2871 C CA . GLY B 1 119 ? 19.047 1.931 15.367 1 71.19 119 GLY B CA 1
ATOM 2872 C C . GLY B 1 119 ? 17.859 1.751 14.445 1 71.19 119 GLY B C 1
ATOM 2873 O O . GLY B 1 119 ? 17.984 1.853 13.227 1 71.19 119 GLY B O 1
ATOM 2874 N N . GLY B 1 120 ? 16.812 1.148 15.094 1 77 120 GLY B N 1
ATOM 2875 C CA . GLY B 1 120 ? 15.539 1.137 14.391 1 77 120 GLY B CA 1
ATOM 2876 C C . GLY B 1 120 ? 15.148 -0.239 13.883 1 77 120 GLY B C 1
ATOM 2877 O O . GLY B 1 120 ? 14.008 -0.458 13.477 1 77 120 GLY B O 1
ATOM 2878 N N . TRP B 1 121 ? 16.172 -1.082 13.891 1 80.75 121 TRP B N 1
ATOM 2879 C CA . TRP B 1 121 ? 15.852 -2.439 13.469 1 80.75 121 TRP B CA 1
ATOM 2880 C C . TRP B 1 121 ? 14.977 -3.139 14.5 1 80.75 121 TRP B C 1
ATOM 2882 O O . TRP B 1 121 ? 15.305 -3.172 15.688 1 80.75 121 TRP B O 1
ATOM 2892 N N . GLN B 1 122 ? 13.82 -3.455 14.117 1 75.69 122 GLN B N 1
ATOM 2893 C CA . GLN B 1 122 ? 12.922 -4.246 14.945 1 75.69 122 GLN B CA 1
ATOM 2894 C C . GLN B 1 122 ? 12.797 -5.672 14.414 1 75.69 122 GLN B C 1
ATOM 2896 O O . GLN B 1 122 ? 12.367 -5.883 13.281 1 75.69 122 GLN B O 1
ATOM 2901 N N . GLU B 1 123 ? 13.203 -6.531 15.258 1 76.88 123 GLU B N 1
ATOM 2902 C CA . GLU B 1 123 ? 13.125 -7.934 14.859 1 76.88 123 GLU B CA 1
ATOM 2903 C C . GLU B 1 123 ? 11.672 -8.398 14.758 1 76.88 123 GLU B C 1
ATOM 2905 O O . GLU B 1 123 ? 10.891 -8.227 15.695 1 76.88 123 GLU B O 1
ATOM 2910 N N . TYR B 1 124 ? 11.297 -8.656 13.602 1 82.31 124 TYR B N 1
ATOM 2911 C CA . TYR B 1 124 ? 10.055 -9.398 13.422 1 82.31 124 TYR B CA 1
ATOM 2912 C C . TYR B 1 124 ? 10.297 -10.898 13.531 1 82.31 124 TYR B C 1
ATOM 2914 O O . TYR B 1 124 ? 11.109 -11.461 12.789 1 82.31 124 TYR B O 1
ATOM 2922 N N . GLY B 1 125 ? 9.703 -11.477 14.516 1 85.5 125 GLY B N 1
ATOM 2923 C CA . GLY B 1 125 ? 9.883 -12.906 14.68 1 85.5 125 GLY B CA 1
ATOM 2924 C C . GLY B 1 125 ? 9.242 -13.719 13.57 1 85.5 125 GLY B C 1
ATOM 2925 O O . GLY B 1 125 ? 8.047 -13.586 13.305 1 85.5 125 GLY B O 1
ATOM 2926 N N . VAL B 1 126 ? 10.117 -14.398 12.828 1 92.44 126 VAL B N 1
ATOM 2927 C CA . VAL B 1 126 ? 9.594 -15.32 11.82 1 92.44 126 VAL B CA 1
ATOM 2928 C C . VAL B 1 126 ? 9.445 -16.703 12.43 1 92.44 126 VAL B C 1
ATOM 2930 O O . VAL B 1 126 ? 10.25 -17.125 13.273 1 92.44 126 VAL B O 1
ATOM 2933 N N . LEU B 1 127 ? 8.383 -17.406 12.086 1 95.88 127 LEU B N 1
ATOM 2934 C CA . LEU B 1 127 ? 8.227 -18.781 12.5 1 95.88 127 LEU B CA 1
ATOM 2935 C C . LEU B 1 127 ? 9.234 -19.688 11.797 1 95.88 127 LEU B C 1
ATOM 2937 O O . LEU B 1 127 ? 9.656 -19.391 10.672 1 95.88 127 LEU B O 1
ATOM 2941 N N . PRO B 1 128 ? 9.656 -20.703 12.492 1 96.44 128 PRO B N 1
ATOM 2942 C CA . PRO B 1 128 ? 10.602 -21.609 11.844 1 96.44 128 PRO B CA 1
ATOM 2943 C C . PRO B 1 128 ? 10.031 -22.25 10.578 1 96.44 128 PRO B C 1
ATOM 2945 O O . PRO B 1 128 ? 8.828 -22.516 10.5 1 96.44 128 PRO B O 1
ATOM 2948 N N . LEU B 1 129 ? 10.859 -22.453 9.586 1 97.81 129 LEU B N 1
ATOM 2949 C CA . LEU B 1 129 ? 10.492 -23.172 8.375 1 97.81 129 LEU B CA 1
ATOM 2950 C C . LEU B 1 129 ? 10.125 -24.625 8.703 1 97.81 129 LEU B C 1
ATOM 2952 O O . LEU B 1 129 ? 10.945 -25.375 9.219 1 97.81 129 LEU B O 1
ATOM 2956 N N . PRO B 1 130 ? 8.961 -25.047 8.375 1 98.25 130 PRO B N 1
ATOM 2957 C CA . PRO B 1 130 ? 8.555 -26.422 8.656 1 98.25 130 PRO B CA 1
ATOM 2958 C C . PRO B 1 130 ? 9.25 -27.438 7.754 1 98.25 130 PRO B C 1
ATOM 2960 O O . PRO B 1 130 ? 9.781 -27.062 6.703 1 98.25 130 PRO B O 1
ATOM 2963 N N . ASP B 1 131 ? 9.164 -28.688 8.18 1 98.06 131 ASP B N 1
ATOM 2964 C CA . ASP B 1 131 ? 9.625 -29.797 7.344 1 98.06 131 ASP B CA 1
ATOM 2965 C C . ASP B 1 131 ? 8.742 -29.938 6.102 1 98.06 131 ASP B C 1
ATOM 2967 O O . ASP B 1 131 ? 7.715 -29.266 5.98 1 98.06 131 ASP B O 1
ATOM 2971 N N . LYS B 1 132 ? 9.289 -30.766 5.176 1 97.88 132 LYS B N 1
ATOM 2972 C CA . LYS B 1 132 ? 8.547 -31.031 3.945 1 97.88 132 LYS B CA 1
ATOM 2973 C C . LYS B 1 132 ? 7.117 -31.469 4.246 1 97.88 132 LYS B C 1
ATOM 2975 O O . LYS B 1 132 ? 6.887 -32.281 5.152 1 97.88 132 LYS B O 1
ATOM 2980 N N . GLN B 1 133 ? 6.148 -30.906 3.484 1 97 133 GLN B N 1
ATOM 2981 C CA . GLN B 1 133 ? 4.734 -31.203 3.641 1 97 133 GLN B CA 1
ATOM 2982 C C . GLN B 1 133 ? 4.125 -31.672 2.322 1 97 133 GLN B C 1
ATOM 2984 O O . GLN B 1 133 ? 4.629 -31.344 1.248 1 97 133 GLN B O 1
ATOM 2989 N N . GLU B 1 134 ? 3.072 -32.5 2.469 1 94.12 134 GLU B N 1
ATOM 2990 C CA . GLU B 1 134 ? 2.277 -32.781 1.277 1 94.12 134 GLU B CA 1
ATOM 2991 C C . GLU B 1 134 ? 1.679 -31.516 0.698 1 94.12 134 GLU B C 1
ATOM 2993 O O . GLU B 1 134 ? 1.218 -30.641 1.442 1 94.12 134 GLU B O 1
ATOM 2998 N N . GLN B 1 135 ? 1.804 -31.375 -0.611 1 93.62 135 GLN B N 1
ATOM 2999 C CA . GLN B 1 135 ? 1.287 -30.188 -1.284 1 93.62 135 GLN B CA 1
ATOM 3000 C C . GLN B 1 135 ? -0.208 -30.312 -1.558 1 93.62 135 GLN B C 1
ATOM 3002 O O . GLN B 1 135 ? -0.613 -30.938 -2.543 1 93.62 135 GLN B O 1
ATOM 3007 N N . ASN B 1 136 ? -1.013 -29.797 -0.629 1 87.31 136 ASN B N 1
ATOM 3008 C CA . ASN B 1 136 ? -2.467 -29.781 -0.745 1 87.31 136 ASN B CA 1
ATOM 3009 C C . ASN B 1 136 ? -2.996 -28.359 -0.992 1 87.31 136 ASN B C 1
ATOM 3011 O O . ASN B 1 136 ? -2.426 -27.391 -0.499 1 87.31 136 ASN B O 1
ATOM 3015 N N . TYR B 1 137 ? -3.969 -28.375 -1.819 1 87.31 137 TYR B N 1
ATOM 3016 C CA . TYR B 1 137 ? -4.574 -27.094 -2.166 1 87.31 137 TYR B CA 1
ATOM 3017 C C . TYR B 1 137 ? -6.016 -27.016 -1.673 1 87.31 137 TYR B C 1
ATOM 3019 O O . TYR B 1 137 ? -6.387 -27.703 -0.717 1 87.31 137 TYR B O 1
ATOM 3027 N N . PHE B 1 138 ? -6.777 -26.062 -2.195 1 82.56 138 PHE B N 1
ATOM 3028 C CA . PHE B 1 138 ? -8.164 -25.891 -1.787 1 82.56 138 PHE B CA 1
ATOM 3029 C C . PHE B 1 138 ? -8.977 -27.141 -2.098 1 82.56 138 PHE B C 1
ATOM 3031 O O . PHE B 1 138 ? -8.727 -27.812 -3.094 1 82.56 138 PHE B O 1
ATOM 3038 N N . THR B 1 139 ? -9.898 -27.422 -1.17 1 80.19 139 THR B N 1
ATOM 3039 C CA . THR B 1 139 ? -10.797 -28.531 -1.452 1 80.19 139 THR B CA 1
ATOM 3040 C C . THR B 1 139 ? -11.484 -28.344 -2.803 1 80.19 139 THR B C 1
ATOM 3042 O O . THR B 1 139 ? -12.016 -27.266 -3.094 1 80.19 139 THR B O 1
ATOM 3045 N N . GLY B 1 140 ? -11.359 -29.344 -3.635 1 78.81 140 GLY B N 1
ATOM 3046 C CA . GLY B 1 140 ? -12.016 -29.297 -4.93 1 78.81 140 GLY B CA 1
ATOM 3047 C C . GLY B 1 140 ? -11.164 -28.641 -6.008 1 78.81 140 GLY B C 1
ATOM 3048 O O . GLY B 1 140 ? -11.562 -28.594 -7.172 1 78.81 140 GLY B O 1
ATOM 3049 N N . MET B 1 141 ? -10.008 -28.281 -5.59 1 83.25 141 MET B N 1
ATOM 3050 C CA . MET B 1 141 ? -9.141 -27.625 -6.562 1 83.25 141 MET B CA 1
ATOM 3051 C C . MET B 1 141 ? -8.516 -28.641 -7.512 1 83.25 141 MET B C 1
ATOM 3053 O O . MET B 1 141 ? -8.133 -29.734 -7.094 1 83.25 141 MET B O 1
ATOM 3057 N N . ASN B 1 142 ? -8.438 -28.219 -8.789 1 84.81 142 ASN B N 1
ATOM 3058 C CA . ASN B 1 142 ? -7.723 -29.016 -9.781 1 84.81 142 ASN B CA 1
ATOM 3059 C C . ASN B 1 142 ? -6.273 -29.266 -9.367 1 84.81 142 ASN B C 1
ATOM 3061 O O . ASN B 1 142 ? -5.516 -28.312 -9.164 1 84.81 142 ASN B O 1
ATOM 3065 N N . PRO B 1 143 ? -5.953 -30.5 -9.203 1 85.5 143 PRO B N 1
ATOM 3066 C CA . PRO B 1 143 ? -4.582 -30.781 -8.781 1 85.5 143 PRO B CA 1
ATOM 3067 C C . PRO B 1 143 ? -3.537 -30.297 -9.781 1 85.5 143 PRO B C 1
ATOM 3069 O O . PRO B 1 143 ? -2.352 -30.219 -9.453 1 85.5 143 PRO B O 1
ATOM 3072 N N . ASP B 1 144 ? -3.971 -30.047 -10.992 1 90.25 144 ASP B N 1
ATOM 3073 C CA . ASP B 1 144 ? -3.055 -29.578 -12.031 1 90.25 144 ASP B CA 1
ATOM 3074 C C . ASP B 1 144 ? -2.977 -28.047 -12.039 1 90.25 144 ASP B C 1
ATOM 3076 O O . ASP B 1 144 ? -2.521 -27.453 -13.016 1 90.25 144 ASP B O 1
ATOM 3080 N N . TRP B 1 145 ? -3.305 -27.359 -10.969 1 92.69 145 TRP B N 1
ATOM 3081 C CA . TRP B 1 145 ? -3.254 -25.906 -10.883 1 92.69 145 TRP B CA 1
ATOM 3082 C C . TRP B 1 145 ? -1.824 -25.406 -11.055 1 92.69 145 TRP B C 1
ATOM 3084 O O . TRP B 1 145 ? -0.997 -25.547 -10.148 1 92.69 145 TRP B O 1
ATOM 3094 N N . GLY B 1 146 ? -1.562 -24.766 -12.203 1 95.44 146 GLY B N 1
ATOM 3095 C CA . GLY B 1 146 ? -0.219 -24.375 -12.609 1 95.44 146 GLY B CA 1
ATOM 3096 C C . GLY B 1 146 ? 0.524 -23.578 -11.562 1 95.44 146 GLY B C 1
ATOM 3097 O O . GLY B 1 146 ? 1.522 -24.047 -11.008 1 95.44 146 GLY B O 1
ATOM 3098 N N . TYR B 1 147 ? 0.041 -22.469 -11.148 1 97.44 147 TYR B N 1
ATOM 3099 C CA . TYR B 1 147 ? 0.727 -21.625 -10.188 1 97.44 147 TYR B CA 1
ATOM 3100 C C . TYR B 1 147 ? 0.941 -22.359 -8.867 1 97.44 147 TYR B C 1
ATOM 3102 O O . TYR B 1 147 ? 2.02 -22.281 -8.273 1 97.44 147 TYR B O 1
ATOM 3110 N N . GLY B 1 148 ? -0.076 -23.016 -8.414 1 95.62 148 GLY B N 1
ATOM 3111 C CA . GLY B 1 148 ? 0.039 -23.75 -7.172 1 95.62 148 GLY B CA 1
ATOM 3112 C C . GLY B 1 148 ? 1.193 -24.75 -7.172 1 95.62 148 GLY B C 1
ATOM 3113 O O . GLY B 1 148 ? 1.971 -24.797 -6.215 1 95.62 148 GLY B O 1
ATOM 3114 N N . ARG B 1 149 ? 1.317 -25.438 -8.297 1 96.44 149 ARG B N 1
ATOM 3115 C CA . ARG B 1 149 ? 2.355 -26.469 -8.406 1 96.44 149 ARG B CA 1
ATOM 3116 C C . ARG B 1 149 ? 3.732 -25.828 -8.57 1 96.44 149 ARG B C 1
ATOM 3118 O O . ARG B 1 149 ? 4.75 -26.453 -8.281 1 96.44 149 ARG B O 1
ATOM 3125 N N . ALA B 1 150 ? 3.711 -24.625 -9.016 1 98.19 150 ALA B N 1
ATOM 3126 C CA . ALA B 1 150 ? 4.977 -23.938 -9.273 1 98.19 150 ALA B CA 1
ATOM 3127 C C . ALA B 1 150 ? 5.598 -23.422 -7.977 1 98.19 150 ALA B C 1
ATOM 3129 O O . ALA B 1 150 ? 6.727 -22.922 -7.977 1 98.19 150 ALA B O 1
ATOM 3130 N N . ILE B 1 151 ? 4.91 -23.516 -6.891 1 98.25 151 ILE B N 1
ATOM 3131 C CA . ILE B 1 151 ? 5.371 -23.062 -5.578 1 98.25 151 ILE B CA 1
ATOM 3132 C C . ILE B 1 151 ? 5.367 -24.234 -4.602 1 98.25 151 ILE B C 1
ATOM 3134 O O . ILE B 1 151 ? 4.422 -25.031 -4.582 1 98.25 151 ILE B O 1
ATOM 3138 N N . GLU B 1 152 ? 6.41 -24.391 -3.859 1 98.31 152 GLU B N 1
ATOM 3139 C CA . GLU B 1 152 ? 6.332 -25.281 -2.693 1 98.31 152 GLU B CA 1
ATOM 3140 C C . GLU B 1 152 ? 5.777 -24.531 -1.481 1 98.31 152 GLU B C 1
ATOM 3142 O O . GLU B 1 152 ? 6.238 -23.438 -1.152 1 98.31 152 GLU B O 1
ATOM 3147 N N . TRP B 1 153 ? 4.832 -25.156 -0.864 1 98 153 TRP B N 1
ATOM 3148 C CA . TRP B 1 153 ? 4.148 -24.562 0.28 1 98 153 TRP B CA 1
ATOM 3149 C C . TRP B 1 153 ? 4.418 -25.359 1.552 1 98 153 TRP B C 1
ATOM 3151 O O . TRP B 1 153 ? 4.227 -26.578 1.579 1 98 153 TRP B O 1
ATOM 3161 N N . ARG B 1 154 ? 4.82 -24.672 2.602 1 98.38 154 ARG B N 1
ATOM 3162 C CA . ARG B 1 154 ? 4.945 -25.266 3.926 1 98.38 154 ARG B CA 1
ATOM 3163 C C . ARG B 1 154 ? 4.289 -24.391 4.988 1 98.38 154 ARG B C 1
ATOM 3165 O O . ARG B 1 154 ? 4.863 -23.391 5.414 1 98.38 154 ARG B O 1
ATOM 3172 N N . PHE B 1 155 ? 3.164 -24.812 5.422 1 97.75 155 PHE B N 1
ATOM 3173 C CA . PHE B 1 155 ? 2.391 -24.031 6.383 1 97.75 155 PHE B CA 1
ATOM 3174 C C . PHE B 1 155 ? 2.949 -24.203 7.793 1 97.75 155 PHE B C 1
ATOM 3176 O O . PHE B 1 155 ? 3.074 -25.328 8.281 1 97.75 155 PHE B O 1
ATOM 3183 N N . ALA B 1 156 ? 3.318 -23.062 8.383 1 97.75 156 ALA B N 1
ATOM 3184 C CA . ALA B 1 156 ? 3.693 -23.047 9.797 1 97.75 156 ALA B CA 1
ATOM 3185 C C . ALA B 1 156 ? 2.461 -22.938 10.695 1 97.75 156 ALA B C 1
ATOM 3187 O O . ALA B 1 156 ? 2.467 -23.422 11.828 1 97.75 156 ALA B O 1
ATOM 3188 N N . SER B 1 157 ? 1.443 -22.312 10.219 1 96.38 157 SER B N 1
ATOM 3189 C CA . SER B 1 157 ? 0.125 -22.188 10.836 1 96.38 157 SER B CA 1
ATOM 3190 C C . SER B 1 157 ? -0.964 -22.031 9.781 1 96.38 157 SER B C 1
ATOM 3192 O O . SER B 1 157 ? -0.771 -21.344 8.773 1 96.38 157 SER B O 1
ATOM 3194 N N . GLY B 1 158 ? -2.131 -22.672 10.039 1 94.06 158 GLY B N 1
ATOM 3195 C CA . GLY B 1 158 ? -3.219 -22.625 9.07 1 94.06 158 GLY B CA 1
ATOM 3196 C C . GLY B 1 158 ? -2.996 -23.531 7.879 1 94.06 158 GLY B C 1
ATOM 3197 O O . GLY B 1 158 ? -2.16 -24.438 7.93 1 94.06 158 GLY B O 1
ATOM 3198 N N . SER B 1 159 ? -3.871 -23.375 6.879 1 92 159 SER B N 1
ATOM 3199 C CA . SER B 1 159 ? -3.838 -24.141 5.641 1 92 159 SER B CA 1
ATOM 3200 C C . SER B 1 159 ? -4.688 -23.5 4.559 1 92 159 SER B C 1
ATOM 3202 O O . SER B 1 159 ? -5.391 -22.516 4.816 1 92 159 SER B O 1
ATOM 3204 N N . PHE B 1 160 ? -4.621 -24.031 3.367 1 87.69 160 PHE B N 1
ATOM 3205 C CA . PHE B 1 160 ? -5.5 -23.594 2.291 1 87.69 160 PHE B CA 1
ATOM 3206 C C . PHE B 1 160 ? -6.953 -23.891 2.621 1 87.69 160 PHE B C 1
ATOM 3208 O O . PHE B 1 160 ? -7.852 -23.141 2.242 1 87.69 160 PHE B O 1
ATOM 3215 N N . SER B 1 161 ? -7.188 -24.922 3.299 1 83.56 161 SER B N 1
ATOM 3216 C CA . SER B 1 161 ? -8.539 -25.453 3.461 1 83.56 161 SER B CA 1
ATOM 3217 C C . SER B 1 161 ? -9.203 -24.875 4.707 1 83.56 161 SER B C 1
ATOM 3219 O O . SER B 1 161 ? -10.43 -24.938 4.844 1 83.56 161 SER B O 1
ATOM 3221 N N . ASP B 1 162 ? -8.445 -24.391 5.629 1 84.81 162 ASP B N 1
ATOM 3222 C CA . ASP B 1 162 ? -9 -23.844 6.859 1 84.81 162 ASP B CA 1
ATOM 3223 C C . ASP B 1 162 ? -9.125 -22.328 6.777 1 84.81 162 ASP B C 1
ATOM 3225 O O . ASP B 1 162 ? -8.141 -21.625 6.516 1 84.81 162 ASP B O 1
ATOM 3229 N N . PRO B 1 163 ? -10.344 -21.875 7.047 1 86.69 163 PRO B N 1
ATOM 3230 C CA . PRO B 1 163 ? -10.484 -20.422 7.07 1 86.69 163 PRO B CA 1
ATOM 3231 C C . PRO B 1 163 ? -9.695 -19.766 8.203 1 86.69 163 PRO B C 1
ATOM 3233 O O . PRO B 1 163 ? -9.523 -20.359 9.266 1 86.69 163 PRO B O 1
ATOM 3236 N N . GLY B 1 164 ? -9.18 -18.594 7.941 1 90.88 164 GLY B N 1
ATOM 3237 C CA . GLY B 1 164 ? -8.523 -17.844 8.992 1 90.88 164 GLY B CA 1
ATOM 3238 C C . GLY B 1 164 ? -7.09 -17.469 8.656 1 90.88 164 GLY B C 1
ATOM 3239 O O . GLY B 1 164 ? -6.625 -17.719 7.543 1 90.88 164 GLY B O 1
ATOM 3240 N N . ASP B 1 165 ? -6.418 -16.938 9.617 1 94.31 165 ASP B N 1
ATOM 3241 C CA . ASP B 1 165 ? -5.031 -16.5 9.492 1 94.31 165 ASP B CA 1
ATOM 3242 C C . ASP B 1 165 ? -4.117 -17.672 9.133 1 94.31 165 ASP B C 1
ATOM 3244 O O . ASP B 1 165 ? -4.375 -18.812 9.523 1 94.31 165 ASP B O 1
ATOM 3248 N N . ALA B 1 166 ? -3.094 -17.359 8.383 1 96.38 166 ALA B N 1
ATOM 3249 C CA . ALA B 1 166 ? -2.135 -18.406 8.031 1 96.38 166 ALA B CA 1
ATOM 3250 C C . ALA B 1 166 ? -0.715 -17.844 7.973 1 96.38 166 ALA B C 1
ATOM 3252 O O . ALA B 1 166 ? -0.515 -16.672 7.633 1 96.38 166 ALA B O 1
ATOM 3253 N N . VAL B 1 167 ? 0.204 -18.641 8.391 1 97.94 167 VAL B N 1
ATOM 3254 C CA . VAL B 1 167 ? 1.626 -18.391 8.164 1 97.94 167 VAL B CA 1
ATOM 3255 C C . VAL B 1 167 ? 2.199 -19.5 7.285 1 97.94 167 VAL B C 1
ATOM 3257 O O . VAL B 1 167 ? 2.18 -20.672 7.664 1 97.94 167 VAL B O 1
ATOM 3260 N N . VAL B 1 168 ? 2.705 -19.125 6.117 1 98.25 168 VAL B N 1
ATOM 3261 C CA . VAL B 1 168 ? 3.205 -20.125 5.172 1 98.25 168 VAL B CA 1
ATOM 3262 C C . VAL B 1 168 ? 4.598 -19.719 4.691 1 98.25 168 VAL B C 1
ATOM 3264 O O . VAL B 1 168 ? 4.867 -18.547 4.461 1 98.25 168 VAL B O 1
ATOM 3267 N N . TRP B 1 169 ? 5.473 -20.703 4.672 1 98.69 169 TRP B N 1
ATOM 3268 C CA . TRP B 1 169 ? 6.711 -20.578 3.912 1 98.69 169 TRP B CA 1
ATOM 3269 C C . TRP B 1 169 ? 6.52 -21.047 2.477 1 98.69 169 TRP B C 1
ATOM 3271 O O . TRP B 1 169 ? 6.062 -22.172 2.244 1 98.69 169 TRP B O 1
ATOM 3281 N N . ALA B 1 170 ? 6.824 -20.188 1.534 1 98.69 170 ALA B N 1
ATOM 3282 C CA . ALA B 1 170 ? 6.617 -20.453 0.114 1 98.69 170 ALA B CA 1
ATOM 3283 C C . ALA B 1 170 ? 7.926 -20.328 -0.663 1 98.69 170 ALA B C 1
ATOM 3285 O O . ALA B 1 170 ? 8.711 -19.406 -0.43 1 98.69 170 ALA B O 1
ATOM 3286 N N . ARG B 1 171 ? 8.156 -21.234 -1.581 1 98.69 171 ARG B N 1
ATOM 3287 C CA . ARG B 1 171 ? 9.352 -21.25 -2.408 1 98.69 171 ARG B CA 1
ATOM 3288 C C . ARG B 1 171 ? 9.016 -21.516 -3.869 1 98.69 171 ARG B C 1
ATOM 3290 O O . ARG B 1 171 ? 8.586 -22.609 -4.219 1 98.69 171 ARG B O 1
ATOM 3297 N N . PRO B 1 172 ? 9.172 -20.484 -4.758 1 98.69 172 PRO B N 1
ATOM 3298 C CA . PRO B 1 172 ? 9.039 -20.797 -6.188 1 98.69 172 PRO B CA 1
ATOM 3299 C C . PRO B 1 172 ? 10 -21.891 -6.645 1 98.69 172 PRO B C 1
ATOM 3301 O O . PRO B 1 172 ? 11.195 -21.844 -6.32 1 98.69 172 PRO B O 1
ATOM 3304 N N . ARG B 1 173 ? 9.523 -22.828 -7.426 1 98.12 173 ARG B N 1
ATOM 3305 C CA . ARG B 1 173 ? 10.289 -24 -7.84 1 98.12 173 ARG B CA 1
ATOM 3306 C C . ARG B 1 173 ? 10.969 -23.766 -9.188 1 98.12 173 ARG B C 1
ATOM 3308 O O . ARG B 1 173 ? 11.828 -24.547 -9.594 1 98.12 173 ARG B O 1
ATOM 3315 N N . ILE B 1 174 ? 10.586 -22.766 -9.836 1 98.5 174 ILE B N 1
ATOM 3316 C CA . ILE B 1 174 ? 11.047 -22.516 -11.195 1 98.5 174 ILE B CA 1
ATOM 3317 C C . ILE B 1 174 ? 11.43 -21.031 -11.336 1 98.5 174 ILE B C 1
ATOM 3319 O O . ILE B 1 174 ? 11.086 -20.219 -10.484 1 98.5 174 ILE B O 1
ATOM 3323 N N . SER B 1 175 ? 12.086 -20.672 -12.422 1 98.56 175 SER B N 1
ATOM 3324 C CA . SER B 1 175 ? 12.492 -19.281 -12.656 1 98.56 175 SER B CA 1
ATOM 3325 C C . SER B 1 175 ? 11.305 -18.406 -13.031 1 98.56 175 SER B C 1
ATOM 3327 O O . SER B 1 175 ? 10.258 -18.922 -13.453 1 98.56 175 SER B O 1
ATOM 3329 N N . LEU B 1 176 ? 11.43 -17.109 -12.812 1 98.81 176 LEU B N 1
ATOM 3330 C CA . LEU B 1 176 ? 10.406 -16.188 -13.281 1 98.81 176 LEU B CA 1
ATOM 3331 C C . LEU B 1 176 ? 10.438 -16.078 -14.805 1 98.81 176 LEU B C 1
ATOM 3333 O O . LEU B 1 176 ? 9.414 -16.281 -15.469 1 98.81 176 LEU B O 1
ATOM 3337 N N . ILE B 1 177 ? 11.578 -15.742 -15.297 1 98.75 177 ILE B N 1
ATOM 3338 C CA . ILE B 1 177 ? 11.852 -15.648 -16.719 1 98.75 177 ILE B CA 1
ATOM 3339 C C . ILE B 1 177 ? 12.883 -16.703 -17.125 1 98.75 177 ILE B C 1
ATOM 3341 O O . ILE B 1 177 ? 13.945 -16.797 -16.5 1 98.75 177 ILE B O 1
ATOM 3345 N N . ALA B 1 178 ? 12.562 -17.469 -18.156 1 98.62 178 ALA B N 1
ATOM 3346 C CA . ALA B 1 178 ? 13.477 -18.516 -18.609 1 98.62 178 ALA B CA 1
ATOM 3347 C C . ALA B 1 178 ? 14.867 -17.953 -18.875 1 98.62 178 ALA B C 1
ATOM 3349 O O . ALA B 1 178 ? 15.016 -16.922 -19.531 1 98.62 178 ALA B O 1
ATOM 3350 N N . GLY B 1 179 ? 15.875 -18.641 -18.312 1 97.62 179 GLY B N 1
ATOM 3351 C CA . GLY B 1 179 ? 17.266 -18.266 -18.531 1 97.62 179 GLY B CA 1
ATOM 3352 C C . GLY B 1 179 ? 17.766 -17.234 -17.531 1 97.62 179 GLY B C 1
ATOM 3353 O O . GLY B 1 179 ? 18.938 -16.859 -17.578 1 97.62 179 GLY B O 1
ATOM 3354 N N . ARG B 1 180 ? 16.938 -16.812 -16.656 1 97.56 180 ARG B N 1
ATOM 3355 C CA . ARG B 1 180 ? 17.344 -15.828 -15.664 1 97.56 180 ARG B CA 1
ATOM 3356 C C . ARG B 1 180 ? 17.172 -16.375 -14.25 1 97.56 180 ARG B C 1
ATOM 3358 O O . ARG B 1 180 ? 16.172 -17.047 -13.953 1 97.56 180 ARG B O 1
ATOM 3365 N N . GLU B 1 181 ? 18.109 -16.094 -13.414 1 96.94 181 GLU B N 1
ATOM 3366 C CA . GLU B 1 181 ? 18.047 -16.547 -12.031 1 96.94 181 GLU B CA 1
ATOM 3367 C C . GLU B 1 181 ? 16.984 -15.773 -11.25 1 96.94 181 GLU B C 1
ATOM 3369 O O . GLU B 1 181 ? 16.812 -14.57 -11.453 1 96.94 181 GLU B O 1
ATOM 3374 N N . LEU B 1 182 ? 16.344 -16.484 -10.297 1 97.62 182 LEU B N 1
ATOM 3375 C CA . LEU B 1 182 ? 15.414 -15.828 -9.383 1 97.62 182 LEU B CA 1
ATOM 3376 C C . LEU B 1 182 ? 16.172 -14.906 -8.422 1 97.62 182 LEU B C 1
ATOM 3378 O O . LEU B 1 182 ? 17.219 -15.281 -7.887 1 97.62 182 LEU B O 1
ATOM 3382 N N . THR B 1 183 ? 15.672 -13.742 -8.305 1 96.38 183 THR B N 1
ATOM 3383 C CA . THR B 1 183 ? 16.172 -12.867 -7.246 1 96.38 183 THR B CA 1
ATOM 3384 C C . THR B 1 183 ? 15.281 -12.961 -6.008 1 96.38 183 THR B C 1
ATOM 3386 O O . THR B 1 183 ? 14.18 -13.516 -6.066 1 96.38 183 THR B O 1
ATOM 3389 N N . GLY B 1 184 ? 15.797 -12.5 -4.863 1 97 184 GLY B N 1
ATOM 3390 C CA . GLY B 1 184 ? 14.953 -12.398 -3.684 1 97 184 GLY B CA 1
ATOM 3391 C C . GLY B 1 184 ? 13.688 -11.602 -3.924 1 97 184 GLY B C 1
ATOM 3392 O O . GLY B 1 184 ? 12.609 -11.977 -3.441 1 97 184 GLY B O 1
ATOM 3393 N N . GLN B 1 185 ? 13.805 -10.547 -4.676 1 97.06 185 GLN B N 1
ATOM 3394 C CA . GLN B 1 185 ? 12.648 -9.727 -5.027 1 97.06 185 GLN B CA 1
ATOM 3395 C C . GLN B 1 185 ? 11.625 -10.539 -5.824 1 97.06 185 GLN B C 1
ATOM 3397 O O . GLN B 1 185 ? 10.43 -10.461 -5.555 1 97.06 185 GLN B O 1
ATOM 3402 N N . ASP B 1 186 ? 12.109 -11.312 -6.824 1 98.5 186 ASP B N 1
ATOM 3403 C CA . ASP B 1 186 ? 11.211 -12.156 -7.605 1 98.5 186 ASP B CA 1
ATOM 3404 C C . ASP B 1 186 ? 10.398 -13.07 -6.695 1 98.5 186 ASP B C 1
ATOM 3406 O O . ASP B 1 186 ? 9.172 -13.141 -6.809 1 98.5 186 ASP B O 1
ATOM 3410 N N . ARG B 1 187 ? 11.133 -13.742 -5.824 1 98.69 187 ARG B N 1
ATOM 3411 C CA . ARG B 1 187 ? 10.492 -14.719 -4.949 1 98.69 187 ARG B CA 1
ATOM 3412 C C . ARG B 1 187 ? 9.422 -14.062 -4.078 1 98.69 187 ARG B C 1
ATOM 3414 O O . ARG B 1 187 ? 8.312 -14.57 -3.967 1 98.69 187 ARG B O 1
ATOM 3421 N N . ALA B 1 188 ? 9.758 -12.938 -3.512 1 98.69 188 ALA B N 1
ATOM 3422 C CA . ALA B 1 188 ? 8.828 -12.227 -2.641 1 98.69 188 ALA B CA 1
ATOM 3423 C C . ALA B 1 188 ? 7.578 -11.797 -3.408 1 98.69 188 ALA B C 1
ATOM 3425 O O . ALA B 1 188 ? 6.457 -12.031 -2.961 1 98.69 188 ALA B O 1
ATOM 3426 N N . VAL B 1 189 ? 7.746 -11.203 -4.594 1 98.81 189 VAL B N 1
ATOM 3427 C CA . VAL B 1 189 ? 6.625 -10.633 -5.336 1 98.81 189 VAL B CA 1
ATOM 3428 C C . VAL B 1 189 ? 5.777 -11.758 -5.926 1 98.81 189 VAL B C 1
ATOM 3430 O O . VAL B 1 189 ? 4.547 -11.656 -5.969 1 98.81 189 VAL B O 1
ATOM 3433 N N . ILE B 1 190 ? 6.352 -12.844 -6.336 1 98.81 190 ILE B N 1
ATOM 3434 C CA . ILE B 1 190 ? 5.613 -13.984 -6.875 1 98.81 190 ILE B CA 1
ATOM 3435 C C . ILE B 1 190 ? 4.59 -14.469 -5.848 1 98.81 190 ILE B C 1
ATOM 3437 O O . ILE B 1 190 ? 3.436 -14.727 -6.188 1 98.81 190 ILE B O 1
ATOM 3441 N N . VAL B 1 191 ? 5.008 -14.5 -4.582 1 98.62 191 VAL B N 1
ATOM 3442 C CA . VAL B 1 191 ? 4.148 -15.195 -3.631 1 98.62 191 VAL B CA 1
ATOM 3443 C C . VAL B 1 191 ? 3.281 -14.188 -2.883 1 98.62 191 VAL B C 1
ATOM 3445 O O . VAL B 1 191 ? 2.316 -14.562 -2.213 1 98.62 191 VAL B O 1
ATOM 3448 N N . ALA B 1 192 ? 3.582 -12.875 -3.02 1 98.56 192 ALA B N 1
ATOM 3449 C CA . ALA B 1 192 ? 2.889 -11.844 -2.258 1 98.56 192 ALA B CA 1
ATOM 3450 C C . ALA B 1 192 ? 1.392 -11.852 -2.551 1 98.56 192 ALA B C 1
ATOM 3452 O O . ALA B 1 192 ? 0.575 -11.656 -1.648 1 98.56 192 ALA B O 1
ATOM 3453 N N . ASP B 1 193 ? 1.048 -12.117 -3.773 1 97.88 193 ASP B N 1
ATOM 3454 C CA . ASP B 1 193 ? -0.344 -12.062 -4.207 1 97.88 193 ASP B CA 1
ATOM 3455 C C . ASP B 1 193 ? -1.14 -13.234 -3.643 1 97.88 193 ASP B C 1
ATOM 3457 O O . ASP B 1 193 ? -2.365 -13.281 -3.77 1 97.88 193 ASP B O 1
ATOM 3461 N N . SER B 1 194 ? -0.535 -14.18 -3.018 1 97 194 SER B N 1
ATOM 3462 C CA . SER B 1 194 ? -1.215 -15.336 -2.439 1 97 194 SER B CA 1
ATOM 3463 C C . SER B 1 194 ? -1.773 -15.016 -1.058 1 97 194 SER B C 1
ATOM 3465 O O . SER B 1 194 ? -2.459 -15.844 -0.452 1 97 194 SER B O 1
ATOM 3467 N N . ALA B 1 195 ? -1.542 -13.805 -0.567 1 97.25 195 ALA B N 1
ATOM 3468 C CA . ALA B 1 195 ? -1.885 -13.461 0.809 1 97.25 195 ALA B CA 1
ATOM 3469 C C . ALA B 1 195 ? -3.377 -13.641 1.066 1 97.25 195 ALA B C 1
ATOM 3471 O O . ALA B 1 195 ? -3.77 -14.242 2.072 1 97.25 195 ALA B O 1
ATOM 3472 N N . ASN B 1 196 ? -4.184 -13.148 0.169 1 94.19 196 ASN B N 1
ATOM 3473 C CA . ASN B 1 196 ? -5.621 -13.258 0.39 1 94.19 196 ASN B CA 1
ATOM 3474 C C . ASN B 1 196 ? -6.098 -14.703 0.296 1 94.19 196 ASN B C 1
ATOM 3476 O O . ASN B 1 196 ? -6.953 -15.133 1.072 1 94.19 196 ASN B O 1
ATOM 3480 N N . GLY B 1 197 ? -5.52 -15.469 -0.604 1 91.75 197 GLY B N 1
ATOM 3481 C CA . GLY B 1 197 ? -5.918 -16.859 -0.772 1 91.75 197 GLY B CA 1
ATOM 3482 C C . GLY B 1 197 ? -5.594 -17.719 0.433 1 91.75 197 GLY B C 1
ATOM 3483 O O . GLY B 1 197 ? -6.426 -18.516 0.869 1 91.75 197 GLY B O 1
ATOM 3484 N N . ILE B 1 198 ? -4.43 -17.516 0.998 1 92.75 198 ILE B N 1
ATOM 3485 C CA . ILE B 1 198 ? -3.984 -18.406 2.066 1 92.75 198 ILE B CA 1
ATOM 3486 C C . ILE B 1 198 ? -4.656 -18.016 3.379 1 92.75 198 ILE B C 1
ATOM 3488 O O . ILE B 1 198 ? -4.652 -18.781 4.34 1 92.75 198 ILE B O 1
ATOM 3492 N N . SER B 1 199 ? -5.207 -16.781 3.441 1 92.44 199 SER B N 1
ATOM 3493 C CA . SER B 1 199 ? -5.848 -16.312 4.664 1 92.44 199 SER B CA 1
ATOM 3494 C C . SER B 1 199 ? -7.348 -16.125 4.465 1 92.44 199 SER B C 1
ATOM 3496 O O . SER B 1 199 ? -7.953 -15.234 5.066 1 92.44 199 SER B O 1
ATOM 3498 N N . ASN B 1 200 ? -7.926 -16.844 3.666 1 86.12 200 ASN B N 1
ATOM 3499 C CA . ASN B 1 200 ? -9.352 -16.734 3.398 1 86.12 200 ASN B CA 1
ATOM 3500 C C . ASN B 1 200 ? -10.18 -16.891 4.672 1 86.12 200 ASN B C 1
ATOM 3502 O O . ASN B 1 200 ? -9.914 -17.781 5.48 1 86.12 200 ASN B O 1
ATOM 3506 N N . GLU B 1 201 ? -11.195 -16.078 4.828 1 85.19 201 GLU B N 1
ATOM 3507 C CA . GLU B 1 201 ? -11.977 -16.047 6.062 1 85.19 201 GLU B CA 1
ATOM 3508 C C . GLU B 1 201 ? -13.359 -16.641 5.852 1 85.19 201 GLU B C 1
ATOM 3510 O O . GLU B 1 201 ? -14.047 -16.984 6.816 1 85.19 201 GLU B O 1
ATOM 3515 N N . LEU B 1 202 ? -13.719 -16.688 4.641 1 83.56 202 LEU B N 1
ATOM 3516 C CA . LEU B 1 202 ? -15.062 -17.156 4.312 1 83.56 202 LEU B CA 1
ATOM 3517 C C . LEU B 1 202 ? -14.992 -18.406 3.439 1 83.56 202 LEU B C 1
ATOM 3519 O O . LEU B 1 202 ? -13.992 -18.641 2.758 1 83.56 202 LEU B O 1
ATOM 3523 N N . PRO B 1 203 ? -16.047 -19.234 3.557 1 78.5 203 PRO B N 1
ATOM 3524 C CA . PRO B 1 203 ? -16.031 -20.453 2.752 1 78.5 203 PRO B CA 1
ATOM 3525 C C . PRO B 1 203 ? -15.859 -20.172 1.26 1 78.5 203 PRO B C 1
ATOM 3527 O O . PRO B 1 203 ? -16.656 -19.453 0.665 1 78.5 203 PRO B O 1
ATOM 3530 N N . ILE B 1 204 ? -14.844 -20.953 0.884 1 76.62 204 ILE B N 1
ATOM 3531 C CA . ILE B 1 204 ? -14.57 -20.844 -0.545 1 76.62 204 ILE B CA 1
ATOM 3532 C C . ILE B 1 204 ? -15.742 -21.438 -1.335 1 76.62 204 ILE B C 1
ATOM 3534 O O . ILE B 1 204 ? -16.359 -22.406 -0.899 1 76.62 204 ILE B O 1
ATOM 3538 N N . GLY B 1 205 ? -16.25 -20.984 -2.287 1 77 205 GLY B N 1
ATOM 3539 C CA . GLY B 1 205 ? -17.406 -21.453 -3.051 1 77 205 GLY B CA 1
ATOM 3540 C C . GLY B 1 205 ? -18.641 -20.594 -2.844 1 77 205 GLY B C 1
ATOM 3541 O O . GLY B 1 205 ? -19.547 -20.594 -3.682 1 77 205 GLY B O 1
ATOM 3542 N N . LYS B 1 206 ? -18.672 -20.078 -1.621 1 82.56 206 LYS B N 1
ATOM 3543 C CA . LYS B 1 206 ? -19.828 -19.234 -1.341 1 82.56 206 LYS B CA 1
ATOM 3544 C C . LYS B 1 206 ? -19.5 -17.766 -1.539 1 82.56 206 LYS B C 1
ATOM 3546 O O . LYS B 1 206 ? -20.359 -16.984 -1.949 1 82.56 206 LYS B O 1
ATOM 3551 N N . TRP B 1 207 ? -18.266 -17.391 -1.19 1 85.94 207 TRP B N 1
ATOM 3552 C CA . TRP B 1 207 ? -17.859 -15.984 -1.239 1 85.94 207 TRP B CA 1
ATOM 3553 C C . TRP B 1 207 ? -16.625 -15.812 -2.107 1 85.94 207 TRP B C 1
ATOM 3555 O O . TRP B 1 207 ? -15.766 -16.688 -2.158 1 85.94 207 TRP B O 1
ATOM 3565 N N . LEU B 1 208 ? -16.609 -14.68 -2.74 1 84.31 208 LEU B N 1
ATOM 3566 C CA . LEU B 1 208 ? -15.414 -14.234 -3.455 1 84.31 208 LEU B CA 1
ATOM 3567 C C . LEU B 1 208 ? -14.742 -13.07 -2.73 1 84.31 208 LEU B C 1
ATOM 3569 O O . LEU B 1 208 ? -15.43 -12.188 -2.205 1 84.31 208 LEU B O 1
ATOM 3573 N N . PHE B 1 209 ? -13.469 -13.148 -2.635 1 88.38 209 PHE B N 1
ATOM 3574 C CA . PHE B 1 209 ? -12.594 -12.086 -2.146 1 88.38 209 PHE B CA 1
ATOM 3575 C C . PHE B 1 209 ? -11.641 -11.625 -3.24 1 88.38 209 PHE B C 1
ATOM 3577 O O . PHE B 1 209 ? -10.555 -12.195 -3.4 1 88.38 209 PHE B O 1
ATOM 3584 N N . ILE B 1 210 ? -11.969 -10.648 -3.885 1 91.31 210 ILE B N 1
ATOM 3585 C CA . ILE B 1 210 ? -11.234 -10.289 -5.094 1 91.31 210 ILE B CA 1
ATOM 3586 C C . ILE B 1 210 ? -10.406 -9.031 -4.84 1 91.31 210 ILE B C 1
ATOM 3588 O O . ILE B 1 210 ? -10.961 -7.957 -4.609 1 91.31 210 ILE B O 1
ATOM 3592 N N . PRO B 1 211 ? -9.109 -9.156 -4.82 1 96.75 211 PRO B N 1
ATOM 3593 C CA . PRO B 1 211 ? -8.289 -7.938 -4.766 1 96.75 211 PRO B CA 1
ATOM 3594 C C . PRO B 1 211 ? -8.031 -7.34 -6.148 1 96.75 211 PRO B C 1
ATOM 3596 O O . PRO B 1 211 ? -7.336 -7.949 -6.965 1 96.75 211 PRO B O 1
ATOM 3599 N N . PRO B 1 212 ? -8.523 -6.152 -6.418 1 97.69 212 PRO B N 1
ATOM 3600 C CA . PRO B 1 212 ? -8.227 -5.535 -7.711 1 97.69 212 PRO B CA 1
ATOM 3601 C C . PRO B 1 212 ? -6.809 -4.969 -7.785 1 97.69 212 PRO B C 1
ATOM 3603 O O . PRO B 1 212 ? -6.367 -4.535 -8.852 1 97.69 212 PRO B O 1
ATOM 3606 N N . THR B 1 213 ? -6.129 -4.973 -6.68 1 98.69 213 THR B N 1
ATOM 3607 C CA . THR B 1 213 ? -4.797 -4.391 -6.582 1 98.69 213 THR B CA 1
ATOM 3608 C C . THR B 1 213 ? -4.008 -5.031 -5.441 1 98.69 213 THR B C 1
ATOM 3610 O O . THR B 1 213 ? -4.594 -5.59 -4.512 1 98.69 213 THR B O 1
ATOM 3613 N N . ILE B 1 214 ? -2.736 -4.984 -5.57 1 98.75 214 ILE B N 1
ATOM 3614 C CA . ILE B 1 214 ? -1.833 -5.375 -4.496 1 98.75 214 ILE B CA 1
ATOM 3615 C C . ILE B 1 214 ? -0.729 -4.332 -4.344 1 98.75 214 ILE B C 1
ATOM 3617 O O . ILE B 1 214 ? -0.235 -3.793 -5.34 1 98.75 214 ILE B O 1
ATOM 3621 N N . THR B 1 215 ? -0.416 -4.023 -3.125 1 98.94 215 THR B N 1
ATOM 3622 C CA . THR B 1 215 ? 0.738 -3.174 -2.855 1 98.94 215 THR B CA 1
ATOM 3623 C C . THR B 1 215 ? 1.74 -3.889 -1.954 1 98.94 215 THR B C 1
ATOM 3625 O O . THR B 1 215 ? 1.386 -4.352 -0.869 1 98.94 215 THR B O 1
ATOM 3628 N N . TYR B 1 216 ? 2.912 -4.098 -2.465 1 98.94 216 TYR B N 1
ATOM 3629 C CA . TYR B 1 216 ? 4.047 -4.613 -1.709 1 98.94 216 TYR B CA 1
ATOM 3630 C C . TYR B 1 216 ? 5 -3.49 -1.318 1 98.94 216 TYR B C 1
ATOM 3632 O O . TYR B 1 216 ? 5.527 -2.785 -2.184 1 98.94 216 TYR B O 1
ATOM 3640 N N . THR B 1 217 ? 5.145 -3.219 -0.036 1 98.88 217 THR B N 1
ATOM 3641 C CA . THR B 1 217 ? 6.105 -2.252 0.482 1 98.88 217 THR B CA 1
ATOM 3642 C C . THR B 1 217 ? 7.312 -2.963 1.089 1 98.88 217 THR B C 1
ATOM 3644 O O . THR B 1 217 ? 7.188 -3.656 2.1 1 98.88 217 THR B O 1
ATOM 3647 N N . SER B 1 218 ? 8.43 -2.721 0.533 1 97.75 218 SER B N 1
ATOM 3648 C CA . SER B 1 218 ? 9.641 -3.459 0.882 1 97.75 218 SER B CA 1
ATOM 3649 C C . SER B 1 218 ? 10.414 -2.756 1.989 1 97.75 218 SER B C 1
ATOM 3651 O O . SER B 1 218 ? 10.539 -1.529 1.983 1 97.75 218 SER B O 1
ATOM 3653 N N . LEU B 1 219 ? 10.898 -3.533 2.93 1 96.38 219 LEU B N 1
ATOM 3654 C CA . LEU B 1 219 ? 11.812 -3.059 3.963 1 96.38 219 LEU B CA 1
ATOM 3655 C C . LEU B 1 219 ? 13.266 -3.271 3.545 1 96.38 219 LEU B C 1
ATOM 3657 O O . LEU B 1 219 ? 14.102 -2.381 3.717 1 96.38 219 LEU B O 1
ATOM 3661 N N . ARG B 1 220 ? 13.461 -4.387 2.994 1 94.5 220 ARG B N 1
ATOM 3662 C CA . ARG B 1 220 ? 14.797 -4.781 2.562 1 94.5 220 ARG B CA 1
ATOM 3663 C C . ARG B 1 220 ? 14.727 -5.84 1.466 1 94.5 220 ARG B C 1
ATOM 3665 O O . ARG B 1 220 ? 13.664 -6.398 1.203 1 94.5 220 ARG B O 1
ATOM 3672 N N . GLN B 1 221 ? 15.844 -6.07 0.841 1 93.62 221 GLN B N 1
ATOM 3673 C CA . GLN B 1 221 ? 15.922 -7.133 -0.156 1 93.62 221 GLN B CA 1
ATOM 3674 C C . GLN B 1 221 ? 15.812 -8.508 0.496 1 93.62 221 GLN B C 1
ATOM 3676 O O . GLN B 1 221 ? 16.609 -8.844 1.376 1 93.62 221 GLN B O 1
ATOM 3681 N N . PRO B 1 222 ? 14.789 -9.289 0.057 1 95.25 222 PRO B N 1
ATOM 3682 C CA . PRO B 1 222 ? 14.695 -10.648 0.594 1 95.25 222 PRO B CA 1
ATOM 3683 C C . PRO B 1 222 ? 15.898 -11.508 0.23 1 95.25 222 PRO B C 1
ATOM 3685 O O . PRO B 1 222 ? 16.5 -11.32 -0.829 1 95.25 222 PRO B O 1
ATOM 3688 N N . SER B 1 223 ? 16.219 -12.422 1.114 1 94.44 223 SER B N 1
ATOM 3689 C CA . SER B 1 223 ? 17.328 -13.344 0.904 1 94.44 223 SER B CA 1
ATOM 3690 C C . SER B 1 223 ? 16.875 -14.789 0.995 1 94.44 223 SER B C 1
ATOM 3692 O O . SER B 1 223 ? 15.781 -15.07 1.507 1 94.44 223 SER B O 1
ATOM 3694 N N . GLY B 1 224 ? 17.734 -15.695 0.392 1 95.81 224 GLY B N 1
ATOM 3695 C CA . GLY B 1 224 ? 17.422 -17.109 0.459 1 95.81 224 GLY B CA 1
ATOM 3696 C C . GLY B 1 224 ? 16.344 -17.531 -0.531 1 95.81 224 GLY B C 1
ATOM 3697 O O . GLY B 1 224 ? 15.945 -16.75 -1.391 1 95.81 224 GLY B O 1
ATOM 3698 N N . GLU B 1 225 ? 15.875 -18.781 -0.354 1 97.75 225 GLU B N 1
ATOM 3699 C CA . GLU B 1 225 ? 14.953 -19.344 -1.338 1 97.75 225 GLU B CA 1
ATOM 3700 C C . GLU B 1 225 ? 13.508 -19.297 -0.841 1 97.75 225 GLU B C 1
ATOM 3702 O O . GLU B 1 225 ? 12.57 -19.438 -1.626 1 97.75 225 GLU B O 1
ATOM 3707 N N . TRP B 1 226 ? 13.398 -19.172 0.497 1 98.62 226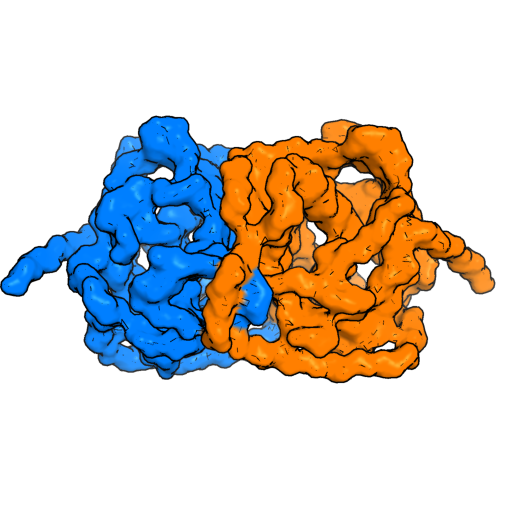 TRP B N 1
ATOM 3708 C CA . TRP B 1 226 ? 12.078 -19.25 1.111 1 98.62 226 TRP B CA 1
ATOM 3709 C C . TRP B 1 226 ? 11.594 -17.875 1.546 1 98.62 226 TRP B C 1
ATOM 3711 O O . TRP B 1 226 ? 12.367 -17.078 2.076 1 98.62 226 TRP B O 1
ATOM 3721 N N . VAL B 1 227 ? 10.352 -17.625 1.286 1 98.5 227 VAL B N 1
ATOM 3722 C CA . VAL B 1 227 ? 9.68 -16.422 1.751 1 98.5 227 VAL B CA 1
ATOM 3723 C C . VAL B 1 227 ? 8.531 -16.797 2.688 1 98.5 227 VAL B C 1
ATOM 3725 O O . VAL B 1 227 ? 7.703 -17.656 2.352 1 98.5 227 VAL B O 1
ATOM 3728 N N . MET B 1 228 ? 8.5 -16.25 3.83 1 98.56 228 MET B N 1
ATOM 3729 C CA . MET B 1 228 ? 7.387 -16.438 4.75 1 98.56 228 MET B CA 1
ATOM 3730 C C . MET B 1 228 ? 6.297 -15.398 4.523 1 98.56 228 MET B C 1
ATOM 3732 O O . MET B 1 228 ? 6.594 -14.219 4.355 1 98.56 228 MET B O 1
ATOM 3736 N N . LEU B 1 229 ? 5.082 -15.82 4.457 1 98.31 229 LEU B N 1
ATOM 3737 C CA . LEU B 1 229 ? 3.91 -14.953 4.48 1 98.31 229 LEU B CA 1
ATOM 3738 C C . LEU B 1 229 ? 3.115 -15.141 5.77 1 98.31 229 LEU B C 1
ATOM 3740 O O . LEU B 1 229 ? 2.648 -16.25 6.055 1 98.31 229 LEU B O 1
ATOM 3744 N N . ASP B 1 230 ? 3.061 -14.156 6.551 1 98.19 230 ASP B N 1
ATOM 3745 C CA . ASP B 1 230 ? 2.154 -14.07 7.695 1 98.19 230 ASP B CA 1
ATOM 3746 C C . ASP B 1 230 ? 0.922 -13.234 7.355 1 98.19 230 ASP B C 1
ATOM 3748 O O . ASP B 1 230 ? 0.957 -12.008 7.434 1 98.19 230 ASP B O 1
ATOM 3752 N N . ALA B 1 231 ? -0.163 -13.969 6.953 1 97.38 231 ALA B N 1
ATOM 3753 C CA . ALA B 1 231 ? -1.267 -13.305 6.258 1 97.38 231 ALA B CA 1
ATOM 3754 C C . ALA B 1 231 ? -2.541 -13.344 7.094 1 97.38 231 ALA B C 1
ATOM 3756 O O . ALA B 1 231 ? -2.848 -14.359 7.73 1 97.38 231 ALA B O 1
ATOM 3757 N N . LYS B 1 232 ? -3.207 -12.258 7.078 1 96 232 LYS B N 1
ATOM 3758 C CA . LYS B 1 232 ? -4.496 -12.094 7.742 1 96 232 LYS B CA 1
ATOM 3759 C C . LYS B 1 232 ? -5.492 -11.383 6.828 1 96 232 LYS B C 1
ATOM 3761 O O . LYS B 1 232 ? -5.137 -10.422 6.133 1 96 232 LYS B O 1
ATOM 3766 N N . THR B 1 233 ? -6.684 -11.883 6.809 1 95.12 233 THR B N 1
ATOM 3767 C CA . THR B 1 233 ? -7.793 -11.234 6.121 1 95.12 233 THR B CA 1
ATOM 3768 C C . THR B 1 233 ? -8.891 -10.859 7.105 1 95.12 233 THR B C 1
ATOM 3770 O O . THR B 1 233 ? -9.258 -11.656 7.977 1 95.12 233 THR B O 1
ATOM 3773 N N . THR B 1 234 ? -9.328 -9.641 7.012 1 94.5 234 THR B N 1
ATOM 3774 C CA . THR B 1 234 ? -10.414 -9.141 7.852 1 94.5 234 THR B CA 1
ATOM 3775 C C . THR B 1 234 ? -11.594 -8.68 6.996 1 94.5 234 THR B C 1
ATOM 3777 O O . THR B 1 234 ? -11.406 -8.031 5.969 1 94.5 234 THR B O 1
ATOM 3780 N N . ILE B 1 235 ? -12.742 -9.078 7.391 1 92.75 235 ILE B N 1
ATOM 3781 C CA . ILE B 1 235 ? -13.977 -8.609 6.766 1 92.75 235 ILE B CA 1
ATOM 3782 C C . ILE B 1 235 ? -14.75 -7.734 7.75 1 92.75 235 ILE B C 1
ATOM 3784 O O . ILE B 1 235 ? -15.102 -8.188 8.844 1 92.75 235 ILE B O 1
ATOM 3788 N N . ALA B 1 236 ? -14.992 -6.539 7.336 1 91.38 236 ALA B N 1
ATOM 3789 C CA . ALA B 1 236 ? -15.695 -5.602 8.211 1 91.38 236 ALA B CA 1
ATOM 3790 C C . ALA B 1 236 ? -17.203 -5.828 8.156 1 91.38 236 ALA B C 1
ATOM 3792 O O . ALA B 1 236 ? -17.719 -6.41 7.195 1 91.38 236 ALA B O 1
ATOM 3793 N N . PRO B 1 237 ? -17.891 -5.316 9.156 1 85.69 237 PRO B N 1
ATOM 3794 C CA . PRO B 1 237 ? -19.344 -5.496 9.219 1 85.69 237 PRO B CA 1
ATOM 3795 C C . PRO B 1 237 ? -20.062 -4.84 8.039 1 85.69 237 PRO B C 1
ATOM 3797 O O . PRO B 1 237 ? -21.156 -5.273 7.664 1 85.69 237 PRO B O 1
ATOM 3800 N N . ASP B 1 238 ? -19.5 -3.883 7.449 1 82.94 238 ASP B N 1
ATOM 3801 C CA . ASP B 1 238 ? -20.156 -3.195 6.344 1 82.94 238 ASP B CA 1
ATOM 3802 C C . ASP B 1 238 ? -19.828 -3.863 5.012 1 82.94 238 ASP B C 1
ATOM 3804 O O . ASP B 1 238 ? -20.203 -3.357 3.951 1 82.94 238 ASP B O 1
ATOM 3808 N N . GLY B 1 239 ? -19.078 -4.891 5.09 1 88.19 239 GLY B N 1
ATOM 3809 C CA . GLY B 1 239 ? -18.812 -5.664 3.889 1 88.19 239 GLY B CA 1
ATOM 3810 C C . GLY B 1 239 ? -17.469 -5.34 3.262 1 88.19 239 GLY B C 1
ATOM 3811 O O . GLY B 1 239 ? -17.094 -5.914 2.234 1 88.19 239 GLY B O 1
ATOM 3812 N N . GLY B 1 240 ? -16.75 -4.461 3.82 1 92.12 240 GLY B N 1
ATOM 3813 C CA . GLY B 1 240 ? -15.398 -4.211 3.363 1 92.12 240 GLY B CA 1
ATOM 3814 C C . GLY B 1 240 ? -14.43 -5.32 3.732 1 92.12 240 GLY B C 1
ATOM 3815 O O . GLY B 1 240 ? -14.633 -6.027 4.719 1 92.12 240 GLY B O 1
ATOM 3816 N N . GLY B 1 241 ? -13.406 -5.496 2.93 1 94.56 241 GLY B N 1
ATOM 3817 C CA . GLY B 1 241 ? -12.391 -6.504 3.193 1 94.56 241 GLY B CA 1
ATOM 3818 C C . GLY B 1 241 ? -10.977 -5.992 2.99 1 94.56 241 GLY B C 1
ATOM 3819 O O . GLY B 1 241 ? -10.727 -5.16 2.111 1 94.56 241 GLY B O 1
ATOM 3820 N N . LEU B 1 242 ? -10.086 -6.512 3.797 1 96.69 242 LEU B N 1
ATOM 3821 C CA . LEU B 1 242 ? -8.672 -6.16 3.734 1 96.69 242 LEU B CA 1
ATOM 3822 C C . LEU B 1 242 ? -7.797 -7.359 4.078 1 96.69 242 LEU B C 1
ATOM 3824 O O . LEU B 1 242 ? -8.008 -8.008 5.105 1 96.69 242 LEU B O 1
ATOM 3828 N N . THR B 1 243 ? -6.891 -7.676 3.174 1 97.31 243 THR B N 1
ATOM 3829 C CA . THR B 1 243 ? -5.828 -8.633 3.465 1 97.31 243 THR B CA 1
ATOM 3830 C C . THR B 1 243 ? -4.512 -7.914 3.736 1 97.31 243 THR B C 1
ATOM 3832 O O . THR B 1 243 ? -4.141 -6.992 3.008 1 97.31 243 THR B O 1
ATOM 3835 N N . HIS B 1 244 ? -3.881 -8.258 4.797 1 97.5 244 HIS B N 1
ATOM 3836 C CA . HIS B 1 244 ? -2.541 -7.793 5.137 1 97.5 244 HIS B CA 1
ATOM 3837 C C . HIS B 1 244 ? -1.615 -8.961 5.449 1 97.5 244 HIS B C 1
ATOM 3839 O O . HIS B 1 244 ? -2.023 -9.93 6.102 1 97.5 244 HIS B O 1
ATOM 3845 N N . ALA B 1 245 ? -0.381 -8.852 4.965 1 98.06 245 ALA B N 1
ATOM 3846 C CA . ALA B 1 245 ? 0.604 -9.875 5.309 1 98.06 245 ALA B CA 1
ATOM 3847 C C . ALA B 1 245 ? 1.98 -9.258 5.531 1 98.06 245 ALA B C 1
ATOM 3849 O O . ALA B 1 245 ? 2.326 -8.25 4.91 1 98.06 245 ALA B O 1
ATOM 3850 N N . VAL B 1 246 ? 2.691 -9.812 6.449 1 98.06 246 VAL B N 1
ATOM 3851 C CA . VAL B 1 246 ? 4.117 -9.555 6.609 1 98.06 246 VAL B CA 1
ATOM 3852 C C . VAL B 1 246 ? 4.922 -10.625 5.875 1 98.06 246 VAL B C 1
ATOM 3854 O O . VAL B 1 246 ? 4.66 -11.82 6.023 1 98.06 246 VAL B O 1
ATOM 3857 N N . LEU B 1 247 ? 5.82 -10.172 5.031 1 98.31 247 LEU B N 1
ATOM 3858 C CA . LEU B 1 247 ? 6.754 -11.086 4.383 1 98.31 247 LEU B CA 1
ATOM 3859 C C . LEU B 1 247 ? 8.07 -11.156 5.148 1 98.31 247 LEU B C 1
ATOM 3861 O O . LEU B 1 247 ? 8.562 -10.133 5.629 1 98.31 247 LEU B O 1
ATOM 3865 N N . GLY B 1 248 ? 8.617 -12.352 5.223 1 97.69 248 GLY B N 1
ATOM 3866 C CA . GLY B 1 248 ? 9.898 -12.547 5.871 1 97.69 248 GLY B CA 1
ATOM 3867 C C . GLY B 1 248 ? 10.719 -13.656 5.242 1 97.69 248 GLY B C 1
ATOM 3868 O O . GLY B 1 248 ? 10.242 -14.359 4.352 1 97.69 248 GLY B O 1
ATOM 3869 N N . ASP B 1 249 ? 11.883 -13.711 5.613 1 97 249 ASP B N 1
ATOM 3870 C CA . ASP B 1 249 ? 12.797 -14.82 5.336 1 97 249 ASP B CA 1
ATOM 3871 C C . ASP B 1 249 ? 13.602 -15.195 6.578 1 97 249 ASP B C 1
ATOM 3873 O O . ASP B 1 249 ? 13.242 -14.812 7.695 1 97 249 ASP B O 1
ATOM 3877 N N . ALA B 1 250 ? 14.641 -16.016 6.391 1 94.44 250 ALA B N 1
ATOM 3878 C CA . ALA B 1 250 ? 15.391 -16.516 7.539 1 94.44 250 ALA B CA 1
ATOM 3879 C C . ALA B 1 250 ? 16.047 -15.383 8.32 1 94.44 250 ALA B C 1
ATOM 3881 O O . ALA B 1 250 ? 16.344 -15.523 9.508 1 94.44 250 ALA B O 1
ATOM 3882 N N . ASP B 1 251 ? 16.234 -14.219 7.68 1 92.94 251 ASP B N 1
ATOM 3883 C CA . ASP B 1 251 ? 16.906 -13.094 8.312 1 92.94 251 ASP B CA 1
ATOM 3884 C C . ASP B 1 251 ? 15.891 -12.117 8.906 1 92.94 251 ASP B C 1
ATOM 3886 O O . ASP B 1 251 ? 16.266 -11.094 9.484 1 92.94 251 ASP B O 1
ATOM 3890 N N . GLY B 1 252 ? 14.602 -12.414 8.797 1 94.81 252 GLY B N 1
ATOM 3891 C CA . GLY B 1 252 ? 13.586 -11.562 9.398 1 94.81 252 GLY B CA 1
ATOM 3892 C C . GLY B 1 252 ? 12.648 -10.945 8.375 1 94.81 252 GLY B C 1
ATOM 3893 O O . GLY B 1 252 ? 12.508 -11.453 7.266 1 94.81 252 GLY B O 1
ATOM 3894 N N . MET B 1 253 ? 12.039 -9.875 8.758 1 96.38 253 MET B N 1
ATOM 3895 C CA . MET B 1 253 ? 11.016 -9.203 7.957 1 96.38 253 MET B CA 1
ATOM 3896 C C . MET B 1 253 ? 11.625 -8.594 6.703 1 96.38 253 MET B C 1
ATOM 3898 O O . MET B 1 253 ? 12.703 -8 6.754 1 96.38 253 MET B O 1
ATOM 3902 N N . CYS B 1 254 ? 10.898 -8.734 5.582 1 96.88 254 CYS B N 1
ATOM 3903 C CA . CYS B 1 254 ? 11.336 -8.164 4.309 1 96.88 254 CYS B CA 1
ATOM 3904 C C . CYS B 1 254 ? 10.406 -7.047 3.859 1 96.88 254 CYS B C 1
ATOM 3906 O O . CYS B 1 254 ? 10.797 -6.195 3.055 1 96.88 254 CYS B O 1
ATOM 3908 N N . GLY B 1 255 ? 9.18 -7.113 4.246 1 97.75 255 GLY B N 1
ATOM 3909 C CA . GLY B 1 255 ? 8.203 -6.117 3.82 1 97.75 255 GLY B CA 1
ATOM 3910 C C . GLY B 1 255 ? 6.781 -6.48 4.184 1 97.75 255 GLY B C 1
ATOM 3911 O O . GLY B 1 255 ? 6.551 -7.395 4.984 1 97.75 255 GLY B O 1
ATOM 3912 N N . THR B 1 256 ? 5.812 -5.715 3.703 1 98.5 256 THR B N 1
ATOM 3913 C CA . THR B 1 256 ? 4.395 -5.957 3.939 1 98.5 256 THR B CA 1
ATOM 3914 C C . THR B 1 256 ? 3.607 -5.895 2.633 1 98.5 256 THR B C 1
ATOM 3916 O O . THR B 1 256 ? 4.035 -5.242 1.678 1 98.5 256 THR B O 1
ATOM 3919 N N . VAL B 1 257 ? 2.529 -6.574 2.611 1 98.56 257 VAL B N 1
ATOM 3920 C CA . VAL B 1 257 ? 1.599 -6.492 1.489 1 98.56 257 VAL B CA 1
ATOM 3921 C C . VAL B 1 257 ? 0.195 -6.184 2.004 1 98.56 257 VAL B C 1
ATOM 3923 O O . VAL B 1 257 ? -0.179 -6.609 3.1 1 98.56 257 VAL B O 1
ATOM 3926 N N . ALA B 1 258 ? -0.516 -5.379 1.274 1 98.75 258 ALA B N 1
ATOM 3927 C CA . ALA B 1 258 ? -1.91 -5.066 1.575 1 98.75 258 ALA B CA 1
ATOM 3928 C C . ALA B 1 258 ? -2.773 -5.148 0.319 1 98.75 258 ALA B C 1
ATOM 3930 O O . ALA B 1 258 ? -2.344 -4.746 -0.765 1 98.75 258 ALA B O 1
ATOM 3931 N N . GLN B 1 259 ? -3.979 -5.695 0.516 1 98.69 259 GLN B N 1
ATOM 3932 C CA . GLN B 1 259 ? -4.949 -5.859 -0.561 1 98.69 259 GLN B CA 1
ATOM 3933 C C . GLN B 1 259 ? -6.355 -5.504 -0.09 1 98.69 259 GLN B C 1
ATOM 3935 O O . GLN B 1 259 ? -6.898 -6.156 0.805 1 98.69 259 GLN B O 1
ATOM 3940 N N . PRO B 1 260 ? -6.949 -4.43 -0.728 1 98.06 260 PRO B N 1
ATOM 3941 C CA . PRO B 1 260 ? -8.391 -4.297 -0.525 1 98.06 260 PRO B CA 1
ATOM 3942 C C . PRO B 1 260 ? -9.195 -5.383 -1.246 1 98.06 260 PRO B C 1
ATOM 3944 O O . PRO B 1 260 ? -8.742 -5.918 -2.26 1 98.06 260 PRO B O 1
ATOM 3947 N N . LEU B 1 261 ? -10.375 -5.684 -0.688 1 95.88 261 LEU B N 1
ATOM 3948 C CA . LEU B 1 261 ? -11.109 -6.809 -1.255 1 95.88 261 LEU B CA 1
ATOM 3949 C C . LEU B 1 261 ? -12.523 -6.391 -1.647 1 95.88 261 LEU B C 1
ATOM 3951 O O . LEU B 1 261 ? -13.211 -5.711 -0.882 1 95.88 261 LEU B O 1
ATOM 3955 N N . LEU B 1 262 ? -12.93 -6.707 -2.811 1 94.75 262 LEU B N 1
ATOM 3956 C CA . LEU B 1 262 ? -14.352 -6.832 -3.111 1 94.75 262 LEU B CA 1
ATOM 3957 C C . LEU B 1 262 ? -14.898 -8.156 -2.594 1 94.75 262 LEU B C 1
ATOM 3959 O O . LEU B 1 262 ? -14.516 -9.227 -3.072 1 94.75 262 LEU B O 1
ATOM 3963 N N . VAL B 1 263 ? -15.695 -8.086 -1.619 1 91.81 263 VAL B N 1
ATOM 3964 C CA . VAL B 1 263 ? -16.328 -9.258 -1.04 1 91.81 263 VAL B CA 1
ATOM 3965 C C . VAL B 1 263 ? -17.734 -9.422 -1.614 1 91.81 263 VAL B C 1
ATOM 3967 O O . VAL B 1 263 ? -18.578 -8.523 -1.494 1 91.81 263 VAL B O 1
ATOM 3970 N N . THR B 1 264 ? -17.906 -10.531 -2.271 1 88.31 264 THR B N 1
ATOM 3971 C CA . THR B 1 264 ? -19.219 -10.75 -2.879 1 88.31 264 THR B CA 1
ATOM 3972 C C . THR B 1 264 ? -19.562 -12.242 -2.91 1 88.31 264 THR B C 1
ATOM 3974 O O . THR B 1 264 ? -18.656 -13.086 -2.879 1 88.31 264 THR B O 1
ATOM 3977 N N . GLU B 1 265 ? -20.828 -12.461 -2.967 1 86.5 265 GLU B N 1
ATOM 3978 C CA . GLU B 1 265 ? -21.25 -13.852 -3.113 1 86.5 265 GLU B CA 1
ATOM 3979 C C . GLU B 1 265 ? -20.938 -14.375 -4.512 1 86.5 265 GLU B C 1
ATOM 3981 O O . GLU B 1 265 ? -20.859 -13.602 -5.469 1 86.5 265 GLU B O 1
ATOM 3986 N N . VAL B 1 266 ? -20.609 -15.633 -4.582 1 81.56 266 VAL B N 1
ATOM 3987 C CA . VAL B 1 266 ? -20.375 -16.297 -5.859 1 81.56 266 VAL B CA 1
ATOM 3988 C C . VAL B 1 266 ? -21.641 -16.281 -6.699 1 81.56 266 VAL B C 1
ATOM 3990 O O . VAL B 1 266 ? -22.75 -16.406 -6.168 1 81.56 266 VAL B O 1
#

Radius of gyration: 22.29 Å; Cα contacts (8 Å, |Δi|>4): 1466; chains: 2; bounding box: 51×76×56 Å

Sequence (532 aa):
MASLTPLEDAFYLPAGDGVFDATHATQSPWDPAAQHGGPPSALLARCMGDALPEQSLRLGRLTVDFLGPIPLARCEVDVTVTRPGRRISRTEATLQVDGKPVVSASAWFIAAASQPPTGGWQEYGVLPLPDKQEQNYFTGMNPDWGYGRAIEWRFASGSFSDPGDAVVWARPRISLIAGRELTGQDRAVIVADSANGISNELPIGKWLFIPPTITYTSLRQPSGEWVMLDAKTTIAPDGGGLTHAVLGDADGMCGTVAQPLLVTEVMASLTPLEDAFYLPAGDGVFDATHATQSPWDPAAQHGGPPSALLARCMGDALPEQSLRLGRLTVDFLGPIPLARCEVDVTVTRPGRRISRTEATLQVDGKPVVSASAWFIAAASQPPTGGWQEYGVLPLPDKQEQNYFTGMNPDWGYGRAIEWRFASGSFSDPGDAVVWARPRISLIAGRELTGQDRAVIVADSANGISNELPIGKWLFIPPTITYTSLRQPSGEWVMLDAKTTIAPDGGGLTHAVLGDADGMCGTVAQPLLVTEV